Protein AF-0000000079279382 (afdb_homodimer)

Foldseek 3Di:
DAPFVLPPPPPDDQPLPPDDDPDPPDPPPPDPPPPDFFDDCVVFQPPQVVCCQQQVARGSVLLVVLVPLLPPSLQVGQWPPRDDAPDHSSVLSSLQRSCQLVVDQLVVSCVRRVHDSVNSVRSNLRVLVSLLVSVVVPQLQDDLVVLQVLAAPLCCVLPVQERWEKDKDKFAAPQDPDVVQNVFQAAPVVRHGIWMKMWIAGNNQATRDIAFITHNVDFPQNRVLPRCVLVSDAAPHEYEYEPSHPHQVVNVVRNYYYHYQDDDDDPDDPPPVSVVSNVSSVVSCVSVVLLVVSLVSRVCRHDHDYPSVSSSVRSSSVSSSNSVNSHPRSDDSND/DPPFVLPPPPPDDQPLPPPDDPDPPDPPPPPPPPPDFFDDCVVFQPPQVVCCQQQVARGSVLLVVLVPLLPPSLQVGQWPPRDDAPDHSSVLSSLQRSCQLVVDQLVVSCVRRVHDSVNSVRSNVRVLVSLLVSVVVPQLQDDLVVLQVLAAPLCCVLPVQERWEKDKDKFAAPQDPDVVQNVFQAAPVVRHGIWMKMWIAGNNQATRDIAFITHNVDFPQNRVLPRCVLVSDAAPHEYEYEPSHPHQVVNVVRNYHYQYQDDDDPPDDPPPVSVVSNVVSVVSCVSVVLLVVSLVSRVCRHDHDYPSVSSSVRSSSVSSSNSVNSHPRSDDSND

pLDDT: mean 83.13, std 20.57, range [19.94, 98.62]

Structure (mmCIF, N/CA/C/O backbone):
data_AF-0000000079279382-model_v1
#
loop_
_entity.id
_entity.type
_entity.pdbx_description
1 polymer 'DDE Tnp4 domain-containing protein'
#
loop_
_atom_site.group_PDB
_atom_site.id
_atom_site.type_symbol
_atom_site.label_atom_id
_atom_site.label_alt_id
_atom_site.label_comp_id
_atom_site.label_asym_id
_atom_site.label_entity_id
_atom_site.label_seq_id
_atom_site.pdbx_PDB_ins_code
_atom_site.Cartn_x
_atom_site.Cartn_y
_atom_site.Cartn_z
_atom_site.occupancy
_atom_site.B_iso_or_equiv
_atom_site.auth_seq_id
_atom_site.auth_comp_id
_atom_site.auth_asym_id
_atom_site.auth_atom_id
_atom_site.pdbx_PDB_model_num
ATOM 1 N N . MET A 1 1 ? -17.062 -13.891 -32.156 1 19.94 1 MET A N 1
ATOM 2 C CA . MET A 1 1 ? -15.688 -13.438 -32.312 1 19.94 1 MET A CA 1
ATOM 3 C C . MET A 1 1 ? -15.039 -13.164 -30.969 1 19.94 1 MET A C 1
ATOM 5 O O . MET A 1 1 ? -15.43 -12.227 -30.266 1 19.94 1 MET A O 1
ATOM 9 N N . GLN A 1 2 ? -14.742 -14.195 -30.156 1 22.55 2 GLN A N 1
ATOM 10 C CA . GLN A 1 2 ? -14.398 -14.383 -28.75 1 22.55 2 GLN A CA 1
ATOM 11 C C . GLN A 1 2 ? -13.055 -13.742 -28.438 1 22.55 2 GLN A C 1
ATOM 13 O O . GLN A 1 2 ? -12.031 -14.094 -29.016 1 22.55 2 GLN A O 1
ATOM 18 N N . VAL A 1 3 ? -13.117 -12.422 -27.984 1 27.31 3 VAL A N 1
ATOM 19 C CA . VAL A 1 3 ? -11.969 -11.539 -27.812 1 27.31 3 VAL A CA 1
ATOM 20 C C . VAL A 1 3 ? -11.055 -12.078 -26.703 1 27.31 3 VAL A C 1
ATOM 22 O O . VAL A 1 3 ? -11.484 -12.242 -25.562 1 27.31 3 VAL A O 1
ATOM 25 N N . ASP A 1 4 ? -10.172 -13.047 -27.016 1 29.09 4 ASP A N 1
ATOM 26 C CA . ASP A 1 4 ? -9.023 -13.367 -26.188 1 29.09 4 ASP A CA 1
ATOM 27 C C . ASP A 1 4 ? -8.359 -12.102 -25.641 1 29.09 4 ASP A C 1
ATOM 29 O O . ASP A 1 4 ? -8.148 -11.141 -26.391 1 29.09 4 ASP A O 1
ATOM 33 N N . ILE A 1 5 ? -8.539 -11.844 -24.422 1 37.03 5 ILE A N 1
ATOM 34 C CA . ILE A 1 5 ? -8.016 -10.617 -23.844 1 37.03 5 ILE A CA 1
ATOM 35 C C . ILE A 1 5 ? -6.582 -10.391 -24.328 1 37.03 5 ILE A C 1
ATOM 37 O O . ILE A 1 5 ? -6.078 -9.266 -24.281 1 37.03 5 ILE A O 1
ATOM 41 N N . GLU A 1 6 ? -5.859 -11.516 -24.547 1 37.12 6 GLU A N 1
ATOM 42 C CA . GLU A 1 6 ? -4.449 -11.391 -24.906 1 37.12 6 GLU A CA 1
ATOM 43 C C . GLU A 1 6 ? -4.293 -10.922 -26.359 1 37.12 6 GLU A C 1
ATOM 45 O O . GLU A 1 6 ? -3.189 -10.945 -26.906 1 37.12 6 GLU A O 1
ATOM 50 N N . SER A 1 7 ? -5.305 -10.688 -27.109 1 31.72 7 SER A N 1
ATOM 51 C CA . SER A 1 7 ? -5.023 -10.43 -28.516 1 31.72 7 SER A CA 1
ATOM 52 C C . SER A 1 7 ? -4.215 -9.148 -28.688 1 31.72 7 SER A C 1
ATOM 54 O O . SER A 1 7 ? -4.477 -8.359 -29.609 1 31.72 7 SER A O 1
ATOM 56 N N . VAL A 1 8 ? -3.771 -8.594 -27.672 1 29.98 8 VAL A N 1
ATOM 57 C CA . VAL A 1 8 ? -2.863 -7.5 -28 1 29.98 8 VAL A CA 1
ATOM 58 C C . VAL A 1 8 ? -1.675 -8.039 -28.797 1 29.98 8 VAL A C 1
ATOM 60 O O . VAL A 1 8 ? -1.249 -9.18 -28.594 1 29.98 8 VAL A O 1
ATOM 63 N N . PRO A 1 9 ? -1.254 -7.422 -29.906 1 27.44 9 PRO A N 1
ATOM 64 C CA . PRO A 1 9 ? -0.151 -7.918 -30.734 1 27.44 9 PRO A CA 1
ATOM 65 C C . PRO A 1 9 ? 1.032 -8.414 -29.906 1 27.44 9 PRO A C 1
ATOM 67 O O . PRO A 1 9 ? 1.456 -7.734 -28.969 1 27.44 9 PRO A O 1
ATOM 70 N N . VAL A 1 10 ? 1.211 -9.75 -29.719 1 29.33 10 VAL A N 1
ATOM 71 C CA . VAL A 1 10 ? 2.32 -10.492 -29.125 1 29.33 10 VAL A CA 1
ATOM 72 C C . VAL A 1 10 ? 3.646 -9.898 -29.594 1 29.33 10 VAL A C 1
ATOM 74 O O . VAL A 1 10 ? 3.93 -9.867 -30.797 1 29.33 10 VAL A O 1
ATOM 77 N N . ILE A 1 11 ? 4.223 -8.93 -28.984 1 29 11 ILE A N 1
ATOM 78 C CA . ILE A 1 11 ? 5.602 -8.586 -29.328 1 29 11 ILE A CA 1
ATOM 79 C C . ILE A 1 11 ? 6.41 -9.867 -29.516 1 29 11 ILE A C 1
ATOM 81 O O . ILE A 1 11 ? 6.184 -10.867 -28.828 1 29 11 ILE A O 1
ATOM 85 N N . GLN A 1 12 ? 7.418 -9.906 -30.484 1 29.44 12 GLN A N 1
ATOM 86 C CA . GLN A 1 12 ? 8.312 -10.898 -31.062 1 29.44 12 GLN A CA 1
ATOM 87 C C . GLN A 1 12 ? 8.961 -11.758 -29.984 1 29.44 12 GLN A C 1
ATOM 89 O O . GLN A 1 12 ? 9.109 -11.312 -28.844 1 29.44 12 GLN A O 1
ATOM 94 N N . GLU A 1 13 ? 9.242 -13.023 -30.281 1 29 13 GLU A N 1
ATOM 95 C CA . GLU A 1 13 ? 9.898 -14.188 -29.719 1 29 13 GLU A CA 1
ATOM 96 C C . GLU A 1 13 ? 11.25 -13.82 -29.109 1 29 13 GLU A C 1
ATOM 98 O O . GLU A 1 13 ? 12.055 -13.133 -29.734 1 29 13 GLU A O 1
ATOM 103 N N . VAL A 1 14 ? 11.297 -13.695 -27.844 1 33.75 14 VAL A N 1
ATOM 104 C CA . VAL A 1 14 ? 12.617 -13.641 -27.219 1 33.75 14 VAL A CA 1
ATOM 105 C C . VAL A 1 14 ? 13.445 -14.836 -27.672 1 33.75 14 VAL A C 1
ATOM 107 O O . VAL A 1 14 ? 13.086 -15.992 -27.422 1 33.75 14 VAL A O 1
ATOM 110 N N . HIS A 1 15 ? 14.203 -14.805 -28.859 1 29.28 15 HIS A N 1
ATOM 111 C CA . HIS A 1 15 ? 15.141 -15.844 -29.281 1 29.28 15 HIS A CA 1
ATOM 112 C C . HIS A 1 15 ? 16.234 -16.047 -28.25 1 29.28 15 HIS A C 1
ATOM 114 O O . HIS A 1 15 ? 16.969 -15.117 -27.906 1 29.28 15 HIS A O 1
ATOM 120 N N . ILE A 1 16 ? 16.062 -17.062 -27.453 1 32.44 16 ILE A N 1
ATOM 121 C CA . ILE A 1 16 ? 17.109 -17.484 -26.516 1 32.44 16 ILE A CA 1
ATOM 122 C C . ILE A 1 16 ? 18.25 -18.156 -27.281 1 32.44 16 ILE A C 1
ATOM 124 O O . ILE A 1 16 ? 18.047 -19.188 -27.906 1 32.44 16 ILE A O 1
ATOM 128 N N . GLN A 1 17 ? 19.25 -17.516 -27.938 1 27.45 17 GLN A N 1
ATOM 129 C CA . GLN A 1 17 ? 20.422 -18.156 -28.547 1 27.45 17 GLN A CA 1
ATOM 130 C C . GLN A 1 17 ? 21.234 -18.906 -27.484 1 27.45 17 GLN A C 1
ATOM 132 O O . GLN A 1 17 ? 21.562 -18.359 -26.438 1 27.45 17 GLN A O 1
ATOM 137 N N . THR A 1 18 ? 21.234 -20.219 -27.484 1 27.61 18 THR A N 1
ATOM 138 C CA . THR A 1 18 ? 21.953 -21.172 -26.656 1 27.61 18 THR A CA 1
ATOM 139 C C . THR A 1 18 ? 23.438 -21.156 -26.953 1 27.61 18 THR A C 1
ATOM 141 O O . THR A 1 18 ? 23.922 -21.844 -27.844 1 27.61 18 THR A O 1
ATOM 144 N N . ASP A 1 19 ? 24.219 -20.047 -27.172 1 29.44 19 ASP A N 1
ATOM 145 C CA . ASP A 1 19 ? 25.641 -20.281 -27.406 1 29.44 19 ASP A CA 1
ATOM 146 C C . ASP A 1 19 ? 26.297 -20.906 -26.172 1 29.44 19 ASP A C 1
ATOM 148 O O . ASP A 1 19 ? 25.812 -20.734 -25.047 1 29.44 19 ASP A O 1
ATOM 152 N N . PRO A 1 20 ? 27.297 -21.766 -26.391 1 31.31 20 PRO A N 1
ATOM 153 C CA . PRO A 1 20 ? 28.031 -22.531 -25.375 1 31.31 20 PRO A CA 1
ATOM 154 C C . PRO A 1 20 ? 28.5 -21.688 -24.203 1 31.31 20 PRO A C 1
ATOM 156 O O . PRO A 1 20 ? 28.688 -20.469 -24.359 1 31.31 20 PRO A O 1
ATOM 159 N N . LEU A 1 21 ? 28.641 -22.312 -23.047 1 30.72 21 LEU A N 1
ATOM 160 C CA . LEU A 1 21 ? 28.891 -21.75 -21.719 1 30.72 21 LEU A CA 1
ATOM 161 C C . LEU A 1 21 ? 30.203 -20.984 -21.688 1 30.72 21 LEU A C 1
ATOM 163 O O . LEU A 1 21 ? 31.281 -21.578 -21.844 1 30.72 21 LEU A O 1
ATOM 167 N N . PRO A 1 22 ? 30.422 -19.797 -22.344 1 29.03 22 PRO A N 1
ATOM 168 C CA . PRO A 1 22 ? 31.766 -19.297 -22.047 1 29.03 22 PRO A CA 1
ATOM 169 C C . PRO A 1 22 ? 32.062 -19.266 -20.547 1 29.03 22 PRO A C 1
ATOM 171 O O . PRO A 1 22 ? 31.141 -19.234 -19.719 1 29.03 22 PRO A O 1
ATOM 174 N N . ASN A 1 23 ? 33.312 -19.562 -20.078 1 27.92 23 ASN A N 1
ATOM 175 C CA . ASN A 1 23 ? 33.844 -19.484 -18.734 1 27.92 23 ASN A CA 1
ATOM 176 C C . ASN A 1 23 ? 33.375 -18.25 -18 1 27.92 23 ASN A C 1
ATOM 178 O O . ASN A 1 23 ? 33.469 -17.125 -18.516 1 27.92 23 ASN A O 1
ATOM 182 N N . TYR A 1 24 ? 32.406 -18.438 -17.203 1 29.56 24 TYR A N 1
ATOM 183 C CA . TYR A 1 24 ? 31.75 -17.375 -16.438 1 29.56 24 TYR A CA 1
ATOM 184 C C . TYR A 1 24 ? 32.781 -16.484 -15.758 1 29.56 24 TYR A C 1
ATOM 186 O O . TYR A 1 24 ? 33.531 -16.938 -14.867 1 29.56 24 TYR A O 1
ATOM 194 N N . SER A 1 25 ? 33.562 -15.648 -16.5 1 26.7 25 SER A N 1
ATOM 195 C CA . SER A 1 25 ? 34.344 -14.625 -15.797 1 26.7 25 SER A CA 1
ATOM 196 C C . SER A 1 25 ? 33.531 -14.039 -14.633 1 26.7 25 SER A C 1
ATOM 198 O O . SER A 1 25 ? 32.375 -13.719 -14.773 1 26.7 25 SER A O 1
ATOM 200 N N . THR A 1 26 ? 33.844 -14.398 -13.438 1 28.27 26 THR A N 1
ATOM 201 C CA . THR A 1 26 ? 33.5 -13.711 -12.203 1 28.27 26 THR A CA 1
ATOM 202 C C . THR A 1 26 ? 33.344 -12.211 -12.445 1 28.27 26 THR A C 1
ATOM 204 O O . THR A 1 26 ? 34.219 -11.578 -13.031 1 28.27 26 THR A O 1
ATOM 207 N N . CYS A 1 27 ? 32.188 -11.773 -12.695 1 31.03 27 CYS A N 1
ATOM 208 C CA . CYS A 1 27 ? 32 -10.32 -12.609 1 31.03 27 CYS A CA 1
ATOM 209 C C . CYS A 1 27 ? 33 -9.719 -11.641 1 31.03 27 CYS A C 1
ATOM 211 O O . CYS A 1 27 ? 32.938 -9.961 -10.43 1 31.03 27 CYS A O 1
ATOM 213 N N . THR A 1 28 ? 34.312 -9.688 -11.977 1 30.84 28 THR A N 1
ATOM 214 C CA . THR A 1 28 ? 35.25 -8.836 -11.25 1 30.84 28 THR A CA 1
ATOM 215 C C . THR A 1 28 ? 34.562 -7.562 -10.773 1 30.84 28 THR A C 1
ATOM 217 O O . THR A 1 28 ? 34.062 -6.777 -11.578 1 30.84 28 THR A O 1
ATOM 220 N N . SER A 1 29 ? 33.938 -7.594 -9.617 1 33.69 29 SER A N 1
ATOM 221 C CA . SER A 1 29 ? 33.562 -6.484 -8.742 1 33.69 29 SER A CA 1
ATOM 222 C C . SER A 1 29 ? 34.594 -5.352 -8.812 1 33.69 29 SER A C 1
ATOM 224 O O . SER A 1 29 ? 35.219 -5.035 -7.812 1 33.69 29 SER A O 1
ATOM 226 N N . GLU A 1 30 ? 35.469 -5.301 -9.797 1 33.03 30 GLU A N 1
ATOM 227 C CA . GLU A 1 30 ? 36.438 -4.238 -9.609 1 33.03 30 GLU A CA 1
ATOM 228 C C . GLU A 1 30 ? 35.781 -2.939 -9.172 1 33.03 30 GLU A C 1
ATOM 230 O O . GLU A 1 30 ? 36.125 -2.365 -8.141 1 33.03 30 GLU A O 1
ATOM 235 N N . THR A 1 31 ? 35.844 -1.864 -10.266 1 31.91 31 THR A N 1
ATOM 236 C CA . THR A 1 31 ? 35.938 -0.422 -10.078 1 31.91 31 THR A CA 1
ATOM 237 C C . THR A 1 31 ? 34.594 0.166 -9.648 1 31.91 31 THR A C 1
ATOM 239 O O . THR A 1 31 ? 34.344 1.358 -9.836 1 31.91 31 THR A O 1
ATOM 242 N N . GLN A 1 32 ? 33.469 -0.605 -9.711 1 34.38 32 GLN A N 1
ATOM 243 C CA . GLN A 1 32 ? 32.375 0.243 -9.289 1 34.38 32 GLN A CA 1
ATOM 244 C C . GLN A 1 32 ? 32.625 0.848 -7.914 1 34.38 32 GLN A C 1
ATOM 246 O O . GLN A 1 32 ? 33 0.135 -6.977 1 34.38 32 GLN A O 1
ATOM 251 N N . THR A 1 33 ? 33.094 2.014 -7.781 1 35.56 33 THR A N 1
ATOM 252 C CA . THR A 1 33 ? 33.219 2.801 -6.559 1 35.56 33 THR A CA 1
ATOM 253 C C . THR A 1 33 ? 32.156 2.428 -5.551 1 35.56 33 THR A C 1
ATOM 255 O O . THR A 1 33 ? 30.953 2.432 -5.883 1 35.56 33 THR A O 1
ATOM 258 N N . GLU A 1 34 ? 32.312 1.58 -4.508 1 40.91 34 GLU A N 1
ATOM 259 C CA . GLU A 1 34 ? 31.641 1.064 -3.316 1 40.91 34 GLU A CA 1
ATOM 260 C C . GLU A 1 34 ? 30.562 2.029 -2.824 1 40.91 34 GLU A C 1
ATOM 262 O O . GLU A 1 34 ? 29.625 1.625 -2.127 1 40.91 34 GLU A O 1
ATOM 267 N N . SER A 1 35 ? 30.719 3.346 -2.951 1 44.62 35 SER A N 1
ATOM 268 C CA . SER A 1 35 ? 30.094 4.352 -2.104 1 44.62 35 SER A CA 1
ATOM 269 C C . SER A 1 35 ? 28.578 4.348 -2.266 1 44.62 35 SER A C 1
ATOM 271 O O . SER A 1 35 ? 27.844 4.578 -1.303 1 44.62 35 SER A O 1
ATOM 273 N N . ASN A 1 36 ? 27.875 4.434 -3.586 1 55.81 36 ASN A N 1
ATOM 274 C CA . ASN A 1 36 ? 26.484 4.809 -3.777 1 55.81 36 ASN A CA 1
ATOM 275 C C . ASN A 1 36 ? 25.641 3.619 -4.219 1 55.81 36 ASN A C 1
ATOM 277 O O . ASN A 1 36 ? 25.031 3.65 -5.289 1 55.81 36 ASN A O 1
ATOM 281 N N . ARG A 1 37 ? 25.75 2.34 -3.514 1 71.31 37 ARG A N 1
ATOM 282 C CA . ARG A 1 37 ? 25.047 1.202 -4.109 1 71.31 37 ARG A CA 1
ATOM 283 C C . ARG A 1 37 ? 23.594 1.165 -3.678 1 71.31 37 ARG A C 1
ATOM 285 O O . ARG A 1 37 ? 23.25 1.618 -2.584 1 71.31 37 ARG A O 1
ATOM 292 N N . GLY A 1 38 ? 22.578 0.859 -4.543 1 83.44 38 GLY A N 1
ATOM 293 C CA . GLY A 1 38 ? 21.156 0.655 -4.328 1 83.44 38 GLY A CA 1
ATOM 294 C C . GLY A 1 38 ? 20.828 -0.658 -3.639 1 83.44 38 GLY A C 1
ATOM 295 O O . GLY A 1 38 ? 21.703 -1.263 -3.014 1 83.44 38 GLY A O 1
ATOM 296 N N . PHE A 1 39 ? 19.625 -1.048 -3.561 1 90.38 39 PHE A N 1
ATOM 297 C CA . PHE A 1 39 ? 19.141 -2.295 -2.984 1 90.38 39 PHE A CA 1
ATOM 298 C C . PHE A 1 39 ? 19.812 -3.494 -3.637 1 90.38 39 PHE A C 1
ATOM 300 O O . PHE A 1 39 ? 20.016 -3.516 -4.855 1 90.38 39 PHE A O 1
ATOM 307 N N . THR A 1 40 ? 20.266 -4.418 -2.893 1 93.94 40 THR A N 1
ATOM 308 C CA . THR A 1 40 ? 20.891 -5.645 -3.369 1 93.94 40 THR A CA 1
ATOM 309 C C . THR A 1 40 ? 20.516 -6.824 -2.479 1 93.94 40 THR A C 1
ATOM 311 O O . THR A 1 40 ? 20.422 -6.68 -1.258 1 93.94 40 THR A O 1
ATOM 314 N N . ILE A 1 41 ? 20.375 -7.973 -3.092 1 96.12 41 ILE A N 1
ATOM 315 C CA . ILE A 1 41 ? 19.984 -9.172 -2.357 1 96.12 41 ILE A CA 1
ATOM 316 C C . ILE A 1 41 ? 21.109 -9.586 -1.418 1 96.12 41 ILE A C 1
ATOM 318 O O . ILE A 1 41 ? 20.875 -10.234 -0.397 1 96.12 41 ILE A O 1
ATOM 322 N N . GLU A 1 42 ? 22.281 -9.156 -1.677 1 94 42 GLU A N 1
ATOM 323 C CA . GLU A 1 42 ? 23.438 -9.516 -0.866 1 94 42 GLU A CA 1
ATOM 324 C C . GLU A 1 42 ? 23.312 -8.953 0.55 1 94 42 GLU A C 1
ATOM 326 O O . GLU A 1 42 ? 23.828 -9.539 1.5 1 94 42 GLU A O 1
ATOM 331 N N . ASP A 1 43 ? 22.562 -7.871 0.653 1 92.25 43 ASP A N 1
ATOM 332 C CA . ASP A 1 43 ? 22.375 -7.25 1.96 1 92.25 43 ASP A CA 1
ATOM 333 C C . ASP A 1 43 ? 21.438 -8.086 2.834 1 92.25 43 ASP A C 1
ATOM 335 O O . ASP A 1 43 ? 21.344 -7.859 4.043 1 92.25 43 ASP A O 1
ATOM 339 N N . PHE A 1 44 ? 20.812 -9.109 2.246 1 95.75 44 PHE A N 1
ATOM 340 C CA . PHE A 1 44 ? 19.797 -9.867 2.967 1 95.75 44 PHE A CA 1
ATOM 341 C C . PHE A 1 44 ? 20.25 -11.305 3.191 1 95.75 44 PHE A C 1
ATOM 343 O O . PHE A 1 44 ? 19.453 -12.164 3.553 1 95.75 44 PHE A O 1
ATOM 350 N N . LYS A 1 45 ? 21.422 -11.617 3.043 1 95.62 45 LYS A N 1
ATOM 351 C CA . LYS A 1 45 ? 21.953 -12.969 3.16 1 95.62 45 LYS A CA 1
ATOM 352 C C . LYS A 1 45 ? 21.625 -13.57 4.527 1 95.62 45 LYS A C 1
ATOM 354 O O . LYS A 1 45 ? 21.344 -14.766 4.637 1 95.62 45 LYS A O 1
ATOM 359 N N . THR A 1 46 ? 21.703 -12.672 5.535 1 95.12 46 THR A N 1
ATOM 360 C CA . THR A 1 46 ? 21.453 -13.164 6.883 1 95.12 46 THR A CA 1
ATOM 361 C C . THR A 1 46 ? 20.125 -12.625 7.426 1 95.12 46 THR A C 1
ATOM 363 O O . THR A 1 46 ? 19.891 -12.664 8.633 1 95.12 46 THR A O 1
ATOM 366 N N . ASP A 1 47 ? 19.375 -12.07 6.594 1 96.19 47 ASP A N 1
ATOM 367 C CA . ASP A 1 47 ? 18.094 -11.469 6.996 1 96.19 47 ASP A CA 1
ATOM 368 C C . ASP A 1 47 ? 16.922 -12.234 6.406 1 96.19 47 ASP A C 1
ATOM 370 O O . ASP A 1 47 ? 16.25 -11.742 5.504 1 96.19 47 ASP A O 1
ATOM 374 N N . SER A 1 48 ? 16.578 -13.367 7.012 1 96.31 48 SER A N 1
ATOM 375 C CA . SER A 1 48 ? 15.5 -14.211 6.516 1 96.31 48 SER A CA 1
ATOM 376 C C . SER A 1 48 ? 14.164 -13.469 6.547 1 96.31 48 SER A C 1
ATOM 378 O O . SER A 1 48 ? 13.344 -13.617 5.641 1 96.31 48 SER A O 1
ATOM 380 N N . ALA A 1 49 ? 14.023 -12.664 7.566 1 96.56 49 ALA A N 1
ATOM 381 C CA . ALA A 1 49 ? 12.781 -11.898 7.672 1 96.56 49 ALA A CA 1
ATOM 382 C C . ALA A 1 49 ? 12.656 -10.898 6.523 1 96.56 49 ALA A C 1
ATOM 384 O O . ALA A 1 49 ? 11.562 -10.703 5.984 1 96.56 49 ALA A O 1
ATOM 385 N N . GLY A 1 50 ? 13.766 -10.273 6.227 1 96.88 50 GLY A N 1
ATOM 386 C CA . GLY A 1 50 ? 13.758 -9.352 5.105 1 96.88 50 GLY A CA 1
ATOM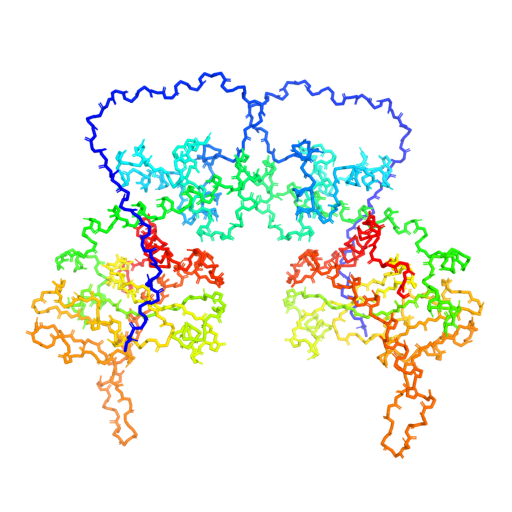 387 C C . GLY A 1 50 ? 13.461 -10.023 3.779 1 96.88 50 GLY A C 1
ATOM 388 O O . GLY A 1 50 ? 12.68 -9.516 2.979 1 96.88 50 GLY A O 1
ATOM 389 N N 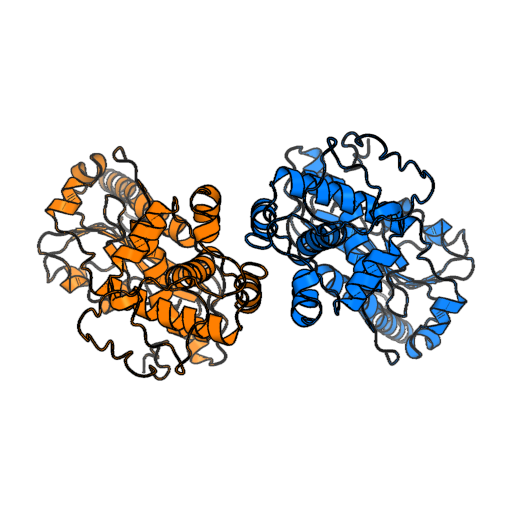. VAL A 1 51 ? 14.094 -11.188 3.551 1 97.25 51 VAL A N 1
ATOM 390 C CA . VAL A 1 51 ? 13.852 -11.938 2.326 1 97.25 51 VAL A CA 1
ATOM 391 C C . VAL A 1 51 ? 12.375 -12.32 2.236 1 97.25 51 VAL A C 1
ATOM 393 O O . VAL A 1 51 ? 11.742 -12.148 1.191 1 97.25 51 VAL A O 1
ATOM 396 N N . HIS A 1 52 ? 11.859 -12.766 3.326 1 97.12 52 HIS A N 1
ATOM 397 C CA . HIS A 1 52 ? 10.461 -13.172 3.361 1 97.12 52 HIS A CA 1
ATOM 398 C C . HIS A 1 52 ? 9.539 -11.992 3.105 1 97.12 52 HIS A C 1
ATOM 400 O O . HIS A 1 52 ? 8.57 -12.109 2.352 1 97.12 52 HIS A O 1
ATOM 406 N N . TYR A 1 53 ? 9.844 -10.906 3.66 1 97.25 53 TYR A N 1
ATOM 407 C CA . TYR A 1 53 ? 9.016 -9.719 3.506 1 97.25 53 TYR A CA 1
ATOM 408 C C . TYR A 1 53 ? 8.977 -9.258 2.053 1 97.25 53 TYR A C 1
ATOM 410 O O . TYR A 1 53 ? 7.91 -8.977 1.513 1 97.25 53 TYR A O 1
ATOM 418 N N . TYR A 1 54 ? 10.133 -9.203 1.421 1 97.44 54 TYR A N 1
ATOM 419 C CA . TYR A 1 54 ? 10.242 -8.586 0.101 1 97.44 54 TYR A CA 1
ATOM 420 C C . TYR A 1 54 ? 9.898 -9.586 -0.995 1 97.44 54 TYR A C 1
ATOM 422 O O . TYR A 1 54 ? 9.5 -9.203 -2.096 1 97.44 54 TYR A O 1
ATOM 430 N N . THR A 1 55 ? 10.016 -10.922 -0.701 1 97.56 55 THR A N 1
ATOM 431 C CA . THR A 1 55 ? 9.898 -11.867 -1.804 1 97.56 55 THR A CA 1
ATOM 432 C C . THR A 1 55 ? 8.852 -12.93 -1.495 1 97.56 55 THR A C 1
ATOM 434 O O . THR A 1 55 ? 8.383 -13.625 -2.398 1 97.56 55 THR A O 1
ATOM 437 N N . GLY A 1 56 ? 8.547 -13.172 -0.256 1 96.31 56 GLY A N 1
ATOM 438 C CA . GLY A 1 56 ? 7.672 -14.266 0.141 1 96.31 56 GLY A CA 1
ATOM 439 C C . GLY A 1 56 ? 8.414 -15.57 0.363 1 96.31 56 GLY A C 1
ATOM 440 O O . GLY A 1 56 ? 7.844 -16.531 0.873 1 96.31 56 GLY A O 1
ATOM 441 N N . LEU A 1 57 ? 9.672 -15.602 0.011 1 96.88 57 LEU A N 1
ATOM 442 C CA . LEU A 1 57 ? 10.492 -16.797 0.204 1 96.88 57 LEU A CA 1
ATOM 443 C C . LEU A 1 57 ? 11.062 -16.828 1.617 1 96.88 57 LEU A C 1
ATOM 445 O O . LEU A 1 57 ? 11.195 -15.789 2.268 1 96.88 57 LEU A O 1
ATOM 449 N N . GLN A 1 58 ? 11.453 -17.938 2.008 1 95 58 GLN A N 1
ATOM 450 C CA . GLN A 1 58 ? 11.805 -18.172 3.404 1 95 58 GLN A CA 1
ATOM 451 C C . GLN A 1 58 ? 13.109 -17.469 3.768 1 95 58 GLN A C 1
ATOM 453 O O . GLN A 1 58 ? 13.234 -16.906 4.859 1 95 58 GLN A O 1
ATOM 458 N N . ASP A 1 59 ? 14.086 -17.641 2.922 1 96.44 59 ASP A N 1
ATOM 459 C CA . ASP A 1 59 ? 15.406 -17.094 3.227 1 96.44 59 ASP A CA 1
ATOM 460 C C . ASP A 1 59 ? 16.25 -16.938 1.961 1 96.44 59 ASP A C 1
ATOM 462 O O . ASP A 1 59 ? 15.758 -17.172 0.854 1 96.44 59 ASP A O 1
ATOM 466 N N . TYR A 1 60 ? 17.469 -16.5 2.166 1 97.12 60 TYR A N 1
ATOM 467 C CA . TYR A 1 60 ? 18.391 -16.234 1.056 1 97.12 60 TYR A CA 1
ATOM 468 C C . TYR A 1 60 ? 18.703 -17.516 0.305 1 97.12 60 TYR A C 1
ATOM 470 O O . TYR A 1 60 ? 18.828 -17.516 -0.922 1 97.12 60 TYR A O 1
ATOM 478 N N . LEU A 1 61 ? 18.828 -18.562 1.029 1 96.25 61 LEU A N 1
ATOM 479 C CA . LEU A 1 61 ? 19.125 -19.844 0.4 1 96.25 61 LEU A CA 1
ATOM 480 C C . LEU A 1 61 ? 18 -20.266 -0.538 1 96.25 61 LEU A C 1
ATOM 482 O O . LEU A 1 61 ? 18.266 -20.703 -1.661 1 96.25 61 LEU A O 1
ATOM 486 N N . THR A 1 62 ? 16.781 -20.188 -0.033 1 96.31 62 THR A N 1
ATOM 487 C CA . THR A 1 62 ? 15.641 -20.516 -0.88 1 96.31 62 THR A CA 1
ATOM 488 C C . THR A 1 62 ? 15.602 -19.609 -2.105 1 96.31 62 THR A C 1
ATOM 490 O O . THR A 1 62 ? 15.328 -20.062 -3.215 1 96.31 62 THR A O 1
ATOM 493 N N . PHE A 1 63 ? 15.875 -18.359 -1.889 1 97.69 63 PHE A N 1
ATOM 494 C CA . PHE A 1 63 ? 15.953 -17.391 -2.979 1 97.69 63 PHE A CA 1
ATOM 495 C C . PHE A 1 63 ? 16.969 -17.844 -4.027 1 97.69 63 PHE A C 1
ATOM 497 O O . PHE A 1 63 ? 16.672 -17.828 -5.227 1 97.69 63 PHE A O 1
ATOM 504 N N . SER A 1 64 ? 18.062 -18.203 -3.572 1 97.12 64 SER A N 1
ATOM 505 C CA . SER A 1 64 ? 19.141 -18.656 -4.453 1 97.12 64 SER A CA 1
ATOM 506 C C . SER A 1 64 ? 18.75 -19.938 -5.188 1 97.12 64 SER A C 1
ATOM 508 O O . SER A 1 64 ? 19.109 -20.109 -6.359 1 97.12 64 SER A O 1
ATOM 510 N N . ASP A 1 65 ? 18.047 -20.781 -4.496 1 96.12 65 ASP A N 1
ATOM 511 C CA . ASP A 1 65 ? 17.594 -22.031 -5.105 1 96.12 65 ASP A CA 1
ATOM 512 C C . ASP A 1 65 ? 16.594 -21.75 -6.23 1 96.12 65 ASP A C 1
ATOM 514 O O . ASP A 1 65 ? 16.609 -22.422 -7.262 1 96.12 65 ASP A O 1
ATOM 518 N N . VAL A 1 66 ? 15.734 -20.812 -5.988 1 96.94 66 VAL A N 1
ATOM 519 C CA . VAL A 1 66 ? 14.758 -20.453 -7.012 1 96.94 66 VAL A CA 1
ATOM 520 C C . VAL A 1 66 ? 15.469 -19.906 -8.242 1 96.94 66 VAL A C 1
ATOM 522 O O . VAL A 1 66 ? 15.172 -20.312 -9.367 1 96.94 66 VAL A O 1
ATOM 525 N N . LEU A 1 67 ? 16.391 -19.016 -8.016 1 97.44 67 LEU A N 1
ATOM 526 C CA . LEU A 1 67 ? 17.141 -18.469 -9.133 1 97.44 67 LEU A CA 1
ATOM 527 C C . LEU A 1 67 ? 17.891 -19.562 -9.883 1 97.44 67 LEU A C 1
ATOM 529 O O . LEU A 1 67 ? 17.922 -19.578 -11.117 1 97.44 67 LEU A O 1
ATOM 533 N N . ALA A 1 68 ? 18.406 -20.469 -9.156 1 96.06 68 ALA A N 1
ATOM 534 C CA . ALA A 1 68 ? 19.141 -21.562 -9.75 1 96.06 68 ALA A CA 1
ATOM 535 C C . ALA A 1 68 ? 18.219 -22.453 -10.594 1 96.06 68 ALA A C 1
ATOM 537 O O . ALA A 1 68 ? 18.641 -23 -11.617 1 96.06 68 ALA A O 1
ATOM 538 N N . SER A 1 69 ? 17.016 -22.609 -10.156 1 94.19 69 SER A N 1
ATOM 539 C CA . SER A 1 69 ? 16.078 -23.453 -10.859 1 94.19 69 SER A CA 1
ATOM 540 C C . SER A 1 69 ? 15.773 -22.906 -12.25 1 94.19 69 SER A C 1
ATOM 542 O O . SER A 1 69 ? 15.258 -23.641 -13.109 1 94.19 69 SER A O 1
ATOM 544 N N . LEU A 1 70 ? 16.062 -21.641 -12.492 1 95.69 70 LEU A N 1
ATOM 545 C CA . LEU A 1 70 ? 15.797 -21.016 -13.789 1 95.69 70 LEU A CA 1
ATOM 546 C C . LEU A 1 70 ? 16.922 -21.312 -14.773 1 95.69 70 LEU A C 1
ATOM 548 O O . LEU A 1 70 ? 16.781 -21.062 -15.977 1 95.69 70 LEU A O 1
ATOM 552 N N . GLY A 1 71 ? 18.016 -21.875 -14.273 1 92.62 71 GLY A N 1
ATOM 553 C CA . GLY A 1 71 ? 19.094 -22.344 -15.125 1 92.62 71 GLY A CA 1
ATOM 554 C C . GLY A 1 71 ? 20 -21.234 -15.609 1 92.62 71 GLY A C 1
ATOM 555 O O . GLY A 1 71 ? 19.797 -20.062 -15.273 1 92.62 71 GLY A O 1
ATOM 556 N N . PRO A 1 72 ? 20.922 -21.547 -16.391 1 93.19 72 PRO A N 1
ATOM 557 C CA . PRO A 1 72 ? 21.938 -20.594 -16.859 1 93.19 72 PRO A CA 1
ATOM 558 C C . PRO A 1 72 ? 21.359 -19.562 -17.828 1 93.19 72 PRO A C 1
ATOM 560 O O . PRO A 1 72 ? 21.969 -18.516 -18.047 1 93.19 72 PRO A O 1
ATOM 563 N N . SER A 1 73 ? 20.203 -19.891 -18.406 1 93.38 73 SER A N 1
ATOM 564 C CA . SER A 1 73 ? 19.562 -18.969 -19.344 1 93.38 73 SER A CA 1
ATOM 565 C C . SER A 1 73 ? 19.266 -17.625 -18.672 1 93.38 73 SER A C 1
ATOM 567 O O . SER A 1 73 ? 19.141 -16.609 -19.344 1 93.38 73 SER A O 1
ATOM 569 N N . ALA A 1 74 ? 19.156 -17.641 -17.359 1 94.69 74 ALA A N 1
ATOM 570 C CA . ALA A 1 74 ? 18.859 -16.422 -16.594 1 94.69 74 ALA A CA 1
ATOM 571 C C . ALA A 1 74 ? 19.969 -15.391 -16.797 1 94.69 74 ALA A C 1
ATOM 573 O O . ALA A 1 74 ? 19.734 -14.188 -16.656 1 94.69 74 ALA A O 1
ATOM 574 N N . PHE A 1 75 ? 21.141 -15.805 -17.219 1 93.31 75 PHE A N 1
ATOM 575 C CA . PHE A 1 75 ? 22.297 -14.93 -17.328 1 93.31 75 PHE A CA 1
ATOM 576 C C . PHE A 1 75 ? 22.547 -14.539 -18.781 1 93.31 75 PHE A C 1
ATOM 578 O O . PHE A 1 75 ? 23.5 -13.828 -19.094 1 93.31 75 PHE A O 1
ATOM 585 N N . LYS A 1 76 ? 21.641 -14.984 -19.656 1 91.94 76 LYS A N 1
ATOM 586 C CA . LYS A 1 76 ? 21.797 -14.711 -21.094 1 91.94 76 LYS A CA 1
ATOM 587 C C . LYS A 1 76 ? 20.5 -14.156 -21.672 1 91.94 76 LYS A C 1
ATOM 589 O O . LYS A 1 76 ? 20.094 -14.547 -22.766 1 91.94 76 LYS A O 1
ATOM 594 N N . LEU A 1 77 ? 19.906 -13.273 -20.953 1 92.62 77 LEU A N 1
ATOM 595 C CA . LEU A 1 77 ? 18.609 -12.75 -21.375 1 92.62 77 LEU A CA 1
ATOM 596 C C . LEU A 1 77 ? 18.797 -11.57 -22.328 1 92.62 77 LEU A C 1
ATOM 598 O O . LEU A 1 77 ? 19.75 -10.797 -22.188 1 92.62 77 LEU A O 1
ATOM 602 N N . THR A 1 78 ? 17.953 -11.562 -23.328 1 89.62 78 THR A N 1
ATOM 603 C CA . THR A 1 78 ? 17.797 -10.359 -24.141 1 89.62 78 THR A CA 1
ATOM 604 C C . THR A 1 78 ? 16.641 -9.508 -23.641 1 89.62 78 THR A C 1
ATOM 606 O O . THR A 1 78 ? 15.484 -9.945 -23.672 1 89.62 78 THR A O 1
ATOM 609 N N . TYR A 1 79 ? 16.953 -8.383 -23.312 1 90.69 79 TYR A N 1
ATOM 610 C CA . TYR A 1 79 ? 15.961 -7.562 -22.625 1 90.69 79 TYR A CA 1
ATOM 611 C C . TYR A 1 79 ? 15.141 -6.75 -23.625 1 90.69 79 TYR A C 1
ATOM 613 O O . TYR A 1 79 ? 15.609 -6.43 -24.719 1 90.69 79 TYR A O 1
ATOM 621 N N . LEU A 1 80 ? 13.984 -6.441 -23.203 1 87.19 80 LEU A N 1
ATOM 622 C CA . LEU A 1 80 ? 13.062 -5.625 -23.984 1 87.19 80 LEU A CA 1
ATOM 623 C C . LEU A 1 80 ? 13.727 -4.324 -24.422 1 87.19 80 LEU A C 1
ATOM 625 O O . LEU A 1 80 ? 14.422 -3.678 -23.641 1 87.19 80 LEU A O 1
ATOM 629 N N . HIS A 1 81 ? 13.539 -3.941 -25.688 1 85.75 81 HIS A N 1
ATOM 630 C CA . HIS A 1 81 ? 14.023 -2.701 -26.297 1 85.75 81 HIS A CA 1
ATOM 631 C C . HIS A 1 81 ? 15.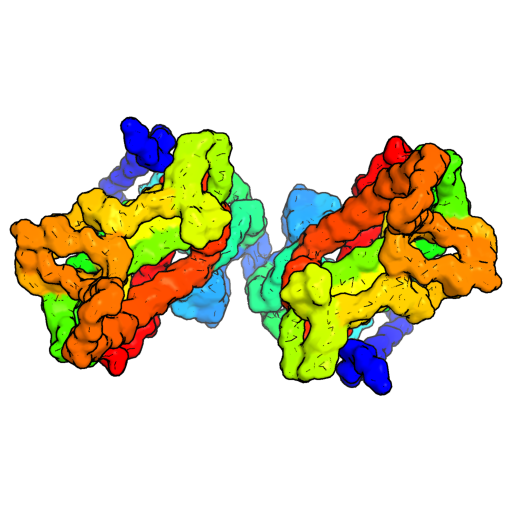547 -2.658 -26.328 1 85.75 81 HIS A C 1
ATOM 633 O O . HIS A 1 81 ? 16.141 -1.587 -26.469 1 85.75 81 HIS A O 1
ATOM 639 N N . GLY A 1 82 ? 16.141 -3.791 -25.984 1 83.75 82 GLY A N 1
ATOM 640 C CA . GLY A 1 82 ? 17.594 -3.879 -26.047 1 83.75 82 GLY A CA 1
ATOM 641 C C . GLY A 1 82 ? 18.281 -3.234 -24.859 1 83.75 82 GLY A C 1
ATOM 642 O O . GLY A 1 82 ? 19.453 -2.871 -24.938 1 83.75 82 GLY A O 1
ATOM 643 N N . VAL A 1 83 ? 17.547 -3.053 -23.828 1 86.56 83 VAL A N 1
ATOM 644 C CA . VAL A 1 83 ? 18.094 -2.42 -22.625 1 86.56 83 VAL A CA 1
ATOM 645 C C . VAL A 1 83 ? 19.141 -3.338 -22 1 86.56 83 VAL A C 1
ATOM 647 O O . VAL A 1 83 ? 18.984 -4.559 -21.984 1 86.56 83 VAL A O 1
ATOM 650 N N . ARG A 1 84 ? 20.219 -2.73 -21.562 1 87.69 84 ARG A N 1
ATOM 651 C CA . ARG A 1 84 ? 21.203 -3.449 -20.781 1 87.69 84 ARG A CA 1
ATOM 652 C C . ARG A 1 84 ? 21.094 -3.08 -19.297 1 87.69 84 ARG A C 1
ATOM 654 O O . ARG A 1 84 ? 21.438 -1.958 -18.906 1 87.69 84 ARG A O 1
ATOM 661 N N . PRO A 1 85 ? 20.656 -4.07 -18.516 1 91.06 85 PRO A N 1
ATOM 662 C CA . PRO A 1 85 ? 20.453 -3.746 -17.109 1 91.06 85 PRO A CA 1
ATOM 663 C C . PRO A 1 85 ? 21.75 -3.344 -16.406 1 91.06 85 PRO A C 1
ATOM 665 O O . PRO A 1 85 ? 22.812 -3.918 -16.672 1 91.06 85 PRO A O 1
ATOM 668 N N . SER A 1 86 ? 21.703 -2.381 -15.508 1 93.19 86 SER A N 1
ATOM 669 C CA . SER A 1 86 ? 22.844 -1.873 -14.766 1 93.19 86 SER A CA 1
ATOM 670 C C . SER A 1 86 ? 23.047 -2.643 -13.461 1 93.19 86 SER A C 1
ATOM 672 O O . SER A 1 86 ? 24.016 -2.406 -12.734 1 93.19 86 SER A O 1
ATOM 674 N N . ILE A 1 87 ? 22.156 -3.518 -13.164 1 94.81 87 ILE A N 1
ATOM 675 C CA . ILE A 1 87 ? 22.266 -4.305 -11.938 1 94.81 87 ILE A CA 1
ATOM 676 C C . ILE A 1 87 ? 22.469 -5.777 -12.297 1 94.81 87 ILE A C 1
ATOM 678 O O . ILE A 1 87 ? 22.141 -6.211 -13.398 1 94.81 87 ILE A O 1
ATOM 682 N N . CYS A 1 88 ? 23.016 -6.531 -11.359 1 95.62 88 CYS A N 1
ATOM 683 C CA . CYS A 1 88 ? 23.375 -7.922 -11.617 1 95.62 88 CYS A CA 1
ATOM 684 C C . CYS A 1 88 ? 22.125 -8.805 -11.641 1 95.62 88 CYS A C 1
ATOM 686 O O . CYS A 1 88 ? 21.047 -8.375 -11.234 1 95.62 88 CYS A O 1
ATOM 688 N N . VAL A 1 89 ? 22.234 -10.023 -12.102 1 97.06 89 VAL A N 1
ATOM 689 C CA . VAL A 1 89 ? 21.141 -10.953 -12.367 1 97.06 89 VAL A CA 1
ATOM 690 C C . VAL A 1 89 ? 20.391 -11.258 -11.062 1 97.06 89 VAL A C 1
ATOM 692 O O . VAL A 1 89 ? 19.156 -11.18 -11.016 1 97.06 89 VAL A O 1
ATOM 695 N N . PRO A 1 90 ? 21.109 -11.578 -9.969 1 97.75 90 PRO A N 1
ATOM 696 C CA . PRO A 1 90 ? 20.375 -11.836 -8.734 1 97.75 90 PRO A CA 1
ATOM 697 C C . PRO A 1 90 ? 19.531 -10.641 -8.297 1 97.75 90 PRO A C 1
ATOM 699 O O . PRO A 1 90 ? 18.406 -10.82 -7.797 1 97.75 90 PRO A O 1
ATOM 702 N N . ASP A 1 91 ? 20 -9.438 -8.531 1 97.62 91 ASP A N 1
ATOM 703 C CA . ASP A 1 91 ? 19.266 -8.25 -8.141 1 97.62 91 ASP A CA 1
ATOM 704 C C . ASP A 1 91 ? 18.094 -7.988 -9.086 1 97.62 91 ASP A C 1
ATOM 706 O O . ASP A 1 91 ? 17.062 -7.434 -8.68 1 97.62 91 ASP A O 1
ATOM 710 N N . GLN A 1 92 ? 18.25 -8.406 -10.336 1 98.12 92 GLN A N 1
ATOM 711 C CA . GLN A 1 92 ? 17.125 -8.336 -11.266 1 98.12 92 GLN A CA 1
ATOM 712 C C . GLN A 1 92 ? 16 -9.273 -10.82 1 98.12 92 GLN A C 1
ATOM 714 O O . GLN A 1 92 ? 14.828 -8.883 -10.828 1 98.12 92 GLN A O 1
ATOM 719 N N . PHE A 1 93 ? 16.438 -10.461 -10.484 1 98.56 93 PHE A N 1
ATOM 720 C CA . PHE A 1 93 ? 15.477 -11.422 -9.961 1 98.56 93 PHE A CA 1
ATOM 721 C C . PHE A 1 93 ? 14.82 -10.898 -8.695 1 98.56 93 PHE A C 1
ATOM 723 O O . PHE A 1 93 ? 13.602 -10.984 -8.539 1 98.56 93 PHE A O 1
ATOM 730 N N . PHE A 1 94 ? 15.602 -10.281 -7.848 1 98.56 94 PHE A N 1
ATOM 731 C CA . PHE A 1 94 ? 15.141 -9.703 -6.594 1 98.56 94 PHE A CA 1
ATOM 732 C C . PHE A 1 94 ? 14.117 -8.594 -6.855 1 98.56 94 PHE A C 1
ATOM 734 O O . PHE A 1 94 ? 13.023 -8.602 -6.289 1 98.56 94 PHE A O 1
ATOM 741 N N . LEU A 1 95 ? 14.414 -7.703 -7.727 1 98.38 95 LEU A N 1
ATOM 742 C CA . LEU A 1 95 ? 13.539 -6.609 -8.133 1 98.38 95 LEU A CA 1
ATOM 743 C C . LEU A 1 95 ? 12.211 -7.141 -8.648 1 98.38 95 LEU A C 1
ATOM 745 O O . LEU A 1 95 ? 11.148 -6.641 -8.273 1 98.38 95 LEU A O 1
ATOM 749 N N . THR A 1 96 ? 12.281 -8.141 -9.406 1 98.62 96 THR A N 1
ATOM 750 C CA . THR A 1 96 ? 11.094 -8.719 -10.039 1 98.62 96 THR A CA 1
ATOM 751 C C . THR A 1 96 ? 10.18 -9.344 -8.992 1 98.62 96 THR A C 1
ATOM 753 O O . THR A 1 96 ? 8.961 -9.141 -9.023 1 98.62 96 THR A O 1
ATOM 756 N N . VAL A 1 97 ? 10.781 -10.055 -8.109 1 98.56 97 VAL A N 1
ATOM 757 C CA . VAL A 1 97 ? 9.984 -10.734 -7.098 1 98.56 97 VAL A CA 1
ATOM 758 C C . VAL A 1 97 ? 9.414 -9.719 -6.113 1 98.56 97 VAL A C 1
ATOM 760 O O . VAL A 1 97 ? 8.297 -9.875 -5.617 1 98.56 97 VAL A O 1
ATOM 763 N N . ILE A 1 98 ? 10.164 -8.641 -5.824 1 98.44 98 ILE A N 1
ATOM 764 C CA . ILE A 1 98 ? 9.648 -7.574 -4.977 1 98.44 98 ILE A CA 1
ATOM 765 C C . ILE A 1 98 ? 8.406 -6.961 -5.621 1 98.44 98 ILE A C 1
ATOM 767 O O . ILE A 1 98 ? 7.406 -6.715 -4.941 1 98.44 98 ILE A O 1
ATOM 771 N N . LYS A 1 99 ? 8.492 -6.727 -6.895 1 98.31 99 LYS A N 1
ATOM 772 C CA . LYS A 1 99 ? 7.352 -6.172 -7.613 1 98.31 99 LYS A CA 1
ATOM 773 C C . LYS A 1 99 ? 6.125 -7.066 -7.477 1 98.31 99 LYS A C 1
ATOM 775 O O . LYS A 1 99 ? 5.012 -6.578 -7.285 1 98.31 99 LYS A O 1
ATOM 780 N N . CYS A 1 100 ? 6.336 -8.297 -7.508 1 98.38 100 CYS A N 1
ATOM 781 C CA . CYS A 1 100 ? 5.223 -9.227 -7.383 1 98.38 100 CYS A CA 1
ATOM 782 C C . CYS A 1 100 ? 4.691 -9.258 -5.953 1 98.38 100 CYS A C 1
ATOM 784 O O . CYS A 1 100 ? 3.48 -9.195 -5.734 1 98.38 100 CYS A O 1
ATOM 786 N N . ARG A 1 101 ? 5.598 -9.359 -5 1 98.31 101 ARG A N 1
ATOM 787 C CA . ARG A 1 101 ? 5.25 -9.578 -3.602 1 98.31 101 ARG A CA 1
ATOM 788 C C . ARG A 1 101 ? 4.652 -8.32 -2.982 1 98.31 101 ARG A C 1
ATOM 790 O O . ARG A 1 101 ? 3.676 -8.391 -2.234 1 98.31 101 ARG A O 1
ATOM 797 N N . ARG A 1 102 ? 5.246 -7.188 -3.342 1 97.19 102 ARG A N 1
ATOM 798 C CA . ARG A 1 102 ? 4.859 -5.945 -2.682 1 97.19 102 ARG A CA 1
ATOM 799 C C . ARG A 1 102 ? 4.109 -5.027 -3.639 1 97.19 102 ARG A C 1
ATOM 801 O O . ARG A 1 102 ? 3.533 -4.02 -3.219 1 97.19 102 ARG A O 1
ATOM 808 N N . TYR A 1 103 ? 4.113 -5.336 -4.867 1 97 103 TYR A N 1
ATOM 809 C CA . TYR A 1 103 ? 3.545 -4.523 -5.938 1 97 103 TYR A CA 1
ATOM 810 C C . TYR A 1 103 ? 4.055 -3.09 -5.867 1 97 103 TYR A C 1
ATOM 812 O O . TYR A 1 103 ? 3.283 -2.141 -6.008 1 97 103 TYR A O 1
ATOM 820 N N . THR A 1 104 ? 5.32 -3.002 -5.535 1 96.44 104 THR A N 1
ATOM 821 C CA . THR A 1 104 ? 5.996 -1.71 -5.477 1 96.44 104 THR A CA 1
ATOM 822 C C . THR A 1 104 ? 6.012 -1.047 -6.852 1 96.44 104 THR A C 1
ATOM 824 O O . THR A 1 104 ? 6.348 -1.686 -7.852 1 96.44 104 THR A O 1
ATOM 827 N N . PRO A 1 105 ? 5.668 0.234 -6.926 1 96.19 105 PRO A N 1
ATOM 828 C CA . PRO A 1 105 ? 5.672 0.93 -8.211 1 96.19 105 PRO A CA 1
ATOM 829 C C . PRO A 1 105 ? 7.059 0.987 -8.852 1 96.19 105 PRO A C 1
ATOM 831 O O . PRO A 1 105 ? 8.07 0.998 -8.141 1 96.19 105 PRO A O 1
ATOM 834 N N . ASN A 1 106 ? 7.016 1.089 -10.18 1 96.69 106 ASN A N 1
ATOM 835 C CA . ASN A 1 106 ? 8.273 1.177 -10.914 1 96.69 106 ASN A CA 1
ATOM 836 C C . ASN A 1 106 ? 9.109 2.367 -10.453 1 96.69 106 ASN A C 1
ATOM 838 O O . ASN A 1 106 ? 10.336 2.268 -10.344 1 96.69 106 ASN A O 1
ATOM 842 N N . PHE A 1 107 ? 8.445 3.439 -10.18 1 96.81 107 PHE A N 1
ATOM 843 C CA . PHE A 1 107 ? 9.133 4.645 -9.734 1 96.81 107 PHE A CA 1
ATOM 844 C C . PHE A 1 107 ? 9.914 4.379 -8.453 1 96.81 107 PHE A C 1
ATOM 846 O O . PHE A 1 107 ? 11.094 4.727 -8.352 1 96.81 107 PHE A O 1
ATOM 853 N N . GLU A 1 108 ? 9.266 3.758 -7.52 1 96.38 108 GLU A N 1
ATOM 854 C CA . GLU A 1 108 ? 9.898 3.467 -6.238 1 96.38 108 GLU A CA 1
ATOM 855 C C . GLU A 1 108 ? 11.031 2.453 -6.402 1 96.38 108 GLU A C 1
ATOM 857 O O . GLU A 1 108 ? 12.102 2.613 -5.82 1 96.38 108 GLU A O 1
ATOM 862 N N . LEU A 1 109 ? 10.789 1.444 -7.18 1 97.44 109 LEU A N 1
ATOM 863 C CA . LEU A 1 109 ? 11.82 0.438 -7.426 1 97.44 109 LEU A CA 1
ATOM 864 C C . LEU A 1 109 ? 13.047 1.063 -8.078 1 97.44 109 LEU A C 1
ATOM 866 O O . LEU A 1 109 ? 14.18 0.674 -7.785 1 97.44 109 LEU A O 1
ATOM 870 N N . SER A 1 110 ? 12.828 2.004 -8.984 1 97.12 110 SER A N 1
ATOM 871 C CA . SER A 1 110 ? 13.938 2.662 -9.664 1 97.12 110 SER A CA 1
ATOM 872 C C . SER A 1 110 ? 14.836 3.395 -8.672 1 97.12 110 SER A C 1
ATOM 874 O O . SER A 1 110 ? 16.062 3.377 -8.812 1 97.12 110 SER A O 1
ATOM 876 N N . ARG A 1 111 ? 14.227 3.988 -7.652 1 94.06 111 ARG A N 1
ATOM 877 C CA . ARG A 1 111 ? 15.016 4.711 -6.66 1 94.06 111 ARG A CA 1
ATOM 878 C C . ARG A 1 111 ? 15.656 3.75 -5.664 1 94.06 111 ARG A C 1
ATOM 880 O O . ARG A 1 111 ? 16.766 3.988 -5.191 1 94.06 111 ARG A O 1
ATOM 887 N N . MET A 1 112 ? 14.977 2.688 -5.375 1 93.94 112 MET A N 1
ATOM 888 C CA . MET A 1 112 ? 15.516 1.687 -4.461 1 93.94 112 MET A CA 1
ATOM 889 C C . MET A 1 112 ? 16.766 1.036 -5.047 1 93.94 112 MET A C 1
ATOM 891 O O . MET A 1 112 ? 17.781 0.882 -4.352 1 93.94 112 MET A O 1
ATOM 895 N N . PHE A 1 113 ? 16.688 0.733 -6.301 1 95.56 113 PHE A N 1
ATOM 896 C CA . PHE A 1 113 ? 17.781 -0.003 -6.938 1 95.56 113 PHE A CA 1
ATOM 897 C C . PHE A 1 113 ? 18.719 0.946 -7.676 1 95.56 113 PHE A C 1
ATOM 899 O O . PHE A 1 113 ? 19.719 0.515 -8.25 1 95.56 113 PHE A O 1
ATOM 906 N N . LYS A 1 114 ? 18.344 2.24 -7.652 1 93.44 114 LYS A N 1
ATOM 907 C CA . LYS A 1 114 ? 19.125 3.295 -8.273 1 93.44 114 LYS A CA 1
ATOM 908 C C . LYS A 1 114 ? 19.328 3.025 -9.766 1 93.44 114 LYS A C 1
ATOM 910 O O . LYS A 1 114 ? 20.469 3.074 -10.258 1 93.44 114 LYS A O 1
ATOM 915 N N . ILE A 1 115 ? 18.312 2.717 -10.422 1 95.31 115 ILE A N 1
ATOM 916 C CA . ILE A 1 115 ? 18.266 2.553 -11.875 1 95.31 115 ILE A CA 1
ATOM 917 C C . ILE A 1 115 ? 17.094 3.342 -12.445 1 95.31 115 ILE A C 1
ATOM 919 O O . ILE A 1 115 ? 16.297 3.908 -11.703 1 95.31 115 ILE A O 1
ATOM 923 N N . SER A 1 116 ? 17.016 3.41 -13.711 1 95.12 116 SER A N 1
ATOM 924 C CA . SER A 1 116 ? 15.938 4.172 -14.32 1 95.12 116 SER A CA 1
ATOM 925 C C . SER A 1 116 ? 14.625 3.4 -14.281 1 95.12 116 SER A C 1
ATOM 927 O O . SER A 1 116 ? 14.625 2.17 -14.195 1 95.12 116 SER A O 1
ATOM 929 N N . GLU A 1 117 ? 13.562 4.152 -14.359 1 95.88 117 GLU A N 1
ATOM 930 C CA . GLU A 1 117 ? 12.242 3.521 -14.391 1 95.88 117 GLU A CA 1
ATOM 931 C C . GLU A 1 117 ? 12.086 2.645 -15.625 1 95.88 117 GLU A C 1
ATOM 933 O O . GLU A 1 117 ? 11.414 1.609 -15.578 1 95.88 117 GLU A O 1
ATOM 938 N N . SER A 1 118 ? 12.617 3.1 -16.703 1 95.44 118 SER A N 1
ATOM 939 C CA . SER A 1 118 ? 12.57 2.322 -17.938 1 95.44 118 SER A CA 1
ATOM 940 C C . SER A 1 118 ? 13.281 0.983 -17.766 1 95.44 118 SER A C 1
ATOM 942 O O . SER A 1 118 ? 12.82 -0.04 -18.281 1 95.44 118 SER A O 1
ATOM 944 N N . GLU A 1 119 ? 14.391 1.031 -17.094 1 96.44 119 GLU A N 1
ATOM 945 C CA . GLU A 1 119 ? 15.125 -0.202 -16.828 1 96.44 119 GLU A CA 1
ATOM 946 C C . GLU A 1 119 ? 14.312 -1.151 -15.953 1 96.44 119 GLU A C 1
ATOM 948 O O . GLU A 1 119 ? 14.297 -2.361 -16.188 1 96.44 119 GLU A O 1
ATOM 953 N N . VAL A 1 120 ? 13.656 -0.611 -14.93 1 97.38 120 VAL A N 1
ATOM 954 C CA . VAL A 1 120 ? 12.797 -1.418 -14.07 1 97.38 120 VAL A CA 1
ATOM 955 C C . VAL A 1 120 ? 11.727 -2.109 -14.906 1 97.38 120 VAL A C 1
ATOM 957 O O . VAL A 1 120 ? 11.508 -3.316 -14.773 1 97.38 120 VAL A O 1
ATOM 960 N N . TYR A 1 121 ? 11.156 -1.338 -15.75 1 96.44 121 TYR A N 1
ATOM 961 C CA . TYR A 1 121 ? 10.094 -1.833 -16.625 1 96.44 121 TYR A CA 1
ATOM 962 C C . TYR A 1 121 ? 10.602 -2.971 -17.5 1 96.44 121 TYR A C 1
ATOM 964 O O . TYR A 1 121 ? 9.969 -4.027 -17.578 1 96.44 121 TYR A O 1
ATOM 972 N N . CYS A 1 122 ? 11.656 -2.812 -18.094 1 96.88 122 CYS A N 1
ATOM 973 C CA . CYS A 1 122 ? 12.219 -3.791 -19.016 1 96.88 122 CYS A CA 1
ATOM 974 C C . CYS A 1 122 ? 12.625 -5.062 -18.281 1 96.88 122 CYS A C 1
ATOM 976 O O . CYS A 1 122 ? 12.375 -6.168 -18.766 1 96.88 122 CYS A O 1
ATOM 978 N N . ILE A 1 123 ? 13.227 -4.855 -17.156 1 97.31 123 ILE A N 1
ATOM 979 C CA . ILE A 1 123 ? 13.633 -6.008 -16.359 1 97.31 123 ILE A CA 1
ATOM 980 C C . ILE A 1 123 ? 12.406 -6.82 -15.961 1 97.31 123 ILE A C 1
ATOM 982 O O . ILE A 1 123 ? 12.375 -8.039 -16.141 1 97.31 123 ILE A O 1
ATOM 986 N N . PHE A 1 124 ? 11.414 -6.18 -15.477 1 97.94 124 PHE A N 1
ATOM 987 C CA . PHE A 1 124 ? 10.227 -6.863 -14.984 1 97.94 124 PHE A CA 1
ATOM 988 C C . PHE A 1 124 ? 9.562 -7.664 -16.094 1 97.94 124 PHE A C 1
ATOM 990 O O . PHE A 1 124 ? 9.273 -8.852 -15.922 1 97.94 124 PHE A O 1
ATOM 997 N N . VAL A 1 125 ? 9.328 -7.008 -17.219 1 97.5 125 VAL A N 1
ATOM 998 C CA . VAL A 1 125 ? 8.625 -7.645 -18.328 1 97.5 125 VAL A CA 1
ATOM 999 C C . VAL A 1 125 ? 9.43 -8.836 -18.828 1 97.5 125 VAL A C 1
ATOM 1001 O O . VAL A 1 125 ? 8.891 -9.93 -19.016 1 97.5 125 VAL A O 1
ATOM 1004 N N . THR A 1 126 ? 10.703 -8.633 -18.984 1 97.19 126 THR A N 1
ATOM 1005 C CA . THR A 1 126 ? 11.57 -9.688 -19.516 1 97.19 126 THR A CA 1
ATOM 1006 C C . THR A 1 126 ? 11.625 -10.867 -18.531 1 97.19 126 THR A C 1
ATOM 1008 O O . THR A 1 126 ? 11.484 -12.016 -18.938 1 97.19 126 THR A O 1
ATOM 1011 N N . TRP A 1 127 ? 11.805 -10.547 -17.312 1 97.88 127 TRP A N 1
ATOM 1012 C CA . TRP A 1 127 ? 11.945 -11.594 -16.312 1 97.88 127 TRP A CA 1
ATOM 1013 C C . TRP A 1 127 ? 10.633 -12.359 -16.141 1 97.88 127 TRP A C 1
ATOM 1015 O O . TRP A 1 127 ? 10.633 -13.578 -15.961 1 97.88 127 TRP A O 1
ATOM 1025 N N . MET A 1 128 ? 9.531 -11.656 -16.172 1 97.62 128 MET A N 1
ATOM 1026 C CA . MET A 1 128 ? 8.234 -12.305 -16.031 1 97.62 128 MET A CA 1
ATOM 1027 C C . MET A 1 128 ? 7.992 -13.297 -17.156 1 97.62 128 MET A C 1
ATOM 1029 O O . MET A 1 128 ? 7.57 -14.43 -16.922 1 97.62 128 MET A O 1
ATOM 1033 N N . ARG A 1 129 ? 8.273 -12.867 -18.328 1 96.31 129 ARG A N 1
ATOM 1034 C CA . ARG A 1 129 ? 8.133 -13.75 -19.484 1 96.31 129 ARG A CA 1
ATOM 1035 C C . ARG A 1 129 ? 9.117 -14.914 -19.406 1 96.31 129 ARG A C 1
ATOM 1037 O O . ARG A 1 129 ? 8.742 -16.062 -19.656 1 96.31 129 ARG A O 1
ATOM 1044 N N . PHE A 1 130 ? 10.281 -14.672 -19.047 1 97.19 130 PHE A N 1
ATOM 1045 C CA . PHE A 1 130 ? 11.344 -15.672 -18.969 1 97.19 130 PHE A CA 1
ATOM 1046 C C . PHE A 1 130 ? 11 -16.734 -17.938 1 97.19 130 PHE A C 1
ATOM 1048 O O . PHE A 1 130 ? 11.047 -17.938 -18.219 1 97.19 130 PHE A O 1
ATOM 1055 N N . MET A 1 131 ? 10.656 -16.25 -16.703 1 97.62 131 MET A N 1
ATOM 1056 C CA . MET A 1 131 ? 10.336 -17.188 -15.625 1 97.62 131 MET A CA 1
ATOM 1057 C C . MET A 1 131 ? 9.148 -18.062 -16 1 97.62 131 MET A C 1
ATOM 1059 O O . MET A 1 131 ? 9.164 -19.266 -15.766 1 97.62 131 MET A O 1
ATOM 1063 N N . SER A 1 132 ? 8.172 -17.422 -16.562 1 96.56 132 SER A N 1
ATOM 1064 C CA . SER A 1 132 ? 6.992 -18.172 -17 1 96.56 132 SER A CA 1
ATOM 1065 C C . SER A 1 132 ? 7.363 -19.234 -18.031 1 96.56 132 SER A C 1
ATOM 1067 O O . SER A 1 132 ? 6.957 -20.391 -17.906 1 96.56 132 SER A O 1
ATOM 1069 N N . LEU A 1 133 ? 8.133 -18.844 -18.984 1 94.62 133 LEU A N 1
ATOM 1070 C CA . LEU A 1 133 ? 8.547 -19.766 -20.047 1 94.62 133 LEU A CA 1
ATOM 1071 C C . LEU A 1 133 ? 9.391 -20.906 -19.484 1 94.62 133 LEU A C 1
ATOM 1073 O O . LEU A 1 133 ? 9.148 -22.078 -19.797 1 94.62 133 LEU A O 1
ATOM 1077 N N . GLN A 1 134 ? 10.312 -20.562 -18.656 1 94.06 134 GLN A N 1
ATOM 1078 C CA . GLN A 1 134 ? 11.227 -21.562 -18.094 1 94.06 134 GLN A CA 1
ATOM 1079 C C . GLN A 1 134 ? 10.477 -22.562 -17.234 1 94.06 134 GLN A C 1
ATOM 1081 O O . GLN A 1 134 ? 10.719 -23.781 -17.344 1 94.06 134 GLN A O 1
ATOM 1086 N N . TRP A 1 135 ? 9.617 -22.125 -16.406 1 94.06 135 TRP A N 1
ATOM 1087 C CA . TRP A 1 135 ? 8.938 -23.016 -15.477 1 94.06 135 TRP A CA 1
ATOM 1088 C C . TRP A 1 135 ? 7.824 -23.781 -16.172 1 94.06 135 TRP A C 1
ATOM 1090 O O . TRP A 1 135 ? 7.398 -24.844 -15.68 1 94.06 135 TRP A O 1
ATOM 1100 N N . ARG A 1 136 ? 7.312 -23.328 -17.25 1 90.19 136 ARG A N 1
ATOM 1101 C CA . ARG A 1 136 ? 6.328 -24.078 -18.016 1 90.19 136 ARG A CA 1
ATOM 1102 C C . ARG A 1 136 ? 6.98 -25.25 -18.734 1 90.19 136 ARG A C 1
ATOM 1104 O O . ARG A 1 136 ? 6.297 -26.203 -19.125 1 90.19 136 ARG A O 1
ATOM 1111 N N . GLU A 1 137 ? 8.242 -25.109 -18.891 1 88.69 137 GLU A N 1
ATOM 1112 C CA . GLU A 1 137 ? 8.977 -26.203 -19.516 1 88.69 137 GLU A CA 1
ATOM 1113 C C . GLU A 1 137 ? 9.18 -27.359 -18.547 1 88.69 137 GLU A C 1
ATOM 1115 O O . GLU A 1 137 ? 9.43 -28.484 -18.969 1 88.69 137 GLU A O 1
ATOM 1120 N N . VAL A 1 138 ? 9.039 -26.984 -17.328 1 85 138 VAL A N 1
ATOM 1121 C CA . VAL A 1 138 ? 9.117 -28.016 -16.297 1 85 138 VAL A CA 1
ATOM 1122 C C . VAL A 1 138 ? 7.746 -28.672 -16.125 1 85 138 VAL A C 1
ATOM 1124 O O . VAL A 1 138 ? 6.723 -27.984 -16.078 1 85 138 VAL A O 1
ATOM 1127 N N . ASP A 1 139 ? 7.684 -29.938 -16.25 1 80.94 139 ASP A N 1
ATOM 1128 C CA . ASP A 1 139 ? 6.422 -30.641 -15.992 1 80.94 139 ASP A CA 1
ATOM 1129 C C . ASP A 1 139 ? 6.047 -30.578 -14.516 1 80.94 139 ASP A C 1
ATOM 1131 O O . ASP A 1 139 ? 6.641 -31.266 -13.688 1 80.94 139 ASP A O 1
ATOM 1135 N N . ILE A 1 140 ? 5.102 -29.766 -14.25 1 84.94 140 ILE A N 1
ATOM 1136 C CA . ILE A 1 140 ? 4.707 -29.594 -12.859 1 84.94 140 ILE A CA 1
ATOM 1137 C C . ILE A 1 140 ? 3.516 -30.5 -12.547 1 84.94 140 ILE A C 1
ATOM 1139 O O . ILE A 1 140 ? 2.926 -30.406 -11.469 1 84.94 140 ILE A O 1
ATOM 1143 N N . TRP A 1 141 ? 3.16 -31.375 -13.492 1 91.06 141 TRP A N 1
ATOM 1144 C CA . TRP A 1 141 ? 2.146 -32.406 -13.258 1 91.06 141 TRP A CA 1
ATOM 1145 C C . TRP A 1 141 ? 2.781 -33.688 -12.742 1 91.06 141 TRP A C 1
ATOM 1147 O O . TRP A 1 141 ? 3.264 -34.5 -13.523 1 91.06 141 TRP A O 1
ATOM 1157 N N . PRO A 1 142 ? 2.686 -33.844 -11.531 1 89.25 142 PRO A N 1
ATOM 1158 C CA . PRO A 1 142 ? 3.406 -34.969 -10.961 1 89.25 142 PRO A CA 1
ATOM 1159 C C . PRO A 1 142 ? 2.768 -36.312 -11.32 1 89.25 142 PRO A C 1
ATOM 1161 O O . PRO A 1 142 ? 1.585 -36.375 -11.664 1 89.25 142 PRO A O 1
ATOM 1164 N N . SER A 1 143 ? 3.566 -37.344 -11.195 1 91.19 143 SER A N 1
ATOM 1165 C CA . SER A 1 143 ? 3.059 -38.688 -11.414 1 91.19 143 SER A CA 1
ATOM 1166 C C . SER A 1 143 ? 2.094 -39.094 -10.305 1 91.19 143 SER A C 1
ATOM 1168 O O . SER A 1 143 ? 2.104 -38.5 -9.219 1 91.19 143 SER A O 1
ATOM 1170 N N . ARG A 1 144 ? 1.345 -40.125 -10.648 1 91.5 144 ARG A N 1
ATOM 1171 C CA . ARG A 1 144 ? 0.381 -40.656 -9.695 1 91.5 144 ARG A CA 1
ATOM 1172 C C . ARG A 1 144 ? 1.073 -41.094 -8.414 1 91.5 144 ARG A C 1
ATOM 1174 O O . ARG A 1 144 ? 0.572 -40.875 -7.312 1 91.5 144 ARG A O 1
ATOM 1181 N N . ASP A 1 145 ? 2.113 -41.688 -8.633 1 90.75 145 ASP A N 1
ATOM 1182 C CA . ASP A 1 145 ? 2.846 -42.219 -7.488 1 90.75 145 ASP A CA 1
ATOM 1183 C C . ASP A 1 145 ? 3.35 -41.094 -6.582 1 90.75 145 ASP A C 1
ATOM 1185 O O . ASP A 1 145 ? 3.281 -41.219 -5.355 1 90.75 145 ASP A O 1
ATOM 1189 N N . CYS A 1 146 ? 3.824 -40.094 -7.195 1 89.75 146 CYS A N 1
ATOM 1190 C CA . CYS A 1 146 ? 4.336 -38.938 -6.445 1 89.75 146 CYS A CA 1
ATOM 1191 C C . CYS A 1 146 ? 3.221 -38.25 -5.664 1 89.75 146 CYS A C 1
ATOM 1193 O O . CYS A 1 146 ? 3.398 -37.906 -4.492 1 89.75 146 CYS A O 1
ATOM 1195 N N . VAL A 1 147 ? 2.1 -38.094 -6.277 1 91.31 147 VAL A N 1
ATOM 1196 C CA . VAL A 1 147 ? 0.959 -37.438 -5.633 1 91.31 147 VAL A CA 1
ATOM 1197 C C . VAL A 1 147 ? 0.5 -38.281 -4.441 1 91.31 147 VAL A C 1
ATOM 1199 O O . VAL A 1 147 ? 0.264 -37.75 -3.355 1 91.31 147 VAL A O 1
ATOM 1202 N N . SER A 1 148 ? 0.412 -39.531 -4.676 1 89.31 148 SER A N 1
ATOM 1203 C CA . SER A 1 148 ? -0.023 -40.438 -3.625 1 89.31 148 SER A CA 1
ATOM 1204 C C . SER A 1 148 ? 0.953 -40.438 -2.453 1 89.31 148 SER A C 1
ATOM 1206 O O . SER A 1 148 ? 0.54 -40.531 -1.295 1 89.31 148 SER A O 1
ATOM 1208 N N . PHE A 1 149 ? 2.182 -40.406 -2.814 1 87.5 149 PHE A N 1
ATOM 1209 C CA . PHE A 1 149 ? 3.225 -40.469 -1.796 1 87.5 149 PHE A CA 1
ATOM 1210 C C . PHE A 1 149 ? 3.127 -39.25 -0.862 1 87.5 149 PHE A C 1
ATOM 1212 O O . PHE A 1 149 ? 3.242 -39.406 0.357 1 87.5 149 PHE A O 1
ATOM 1219 N N . TYR A 1 150 ? 2.834 -38.125 -1.374 1 86.69 150 TYR A N 1
ATOM 1220 C CA . TYR A 1 150 ? 2.883 -36.875 -0.594 1 86.69 150 TYR A CA 1
ATOM 1221 C C . TYR A 1 150 ? 1.502 -36.531 -0.066 1 86.69 150 TYR A C 1
ATOM 1223 O O . TYR A 1 150 ? 1.359 -35.562 0.706 1 86.69 150 TYR A O 1
ATOM 1231 N N . ALA A 1 151 ? 0.494 -37.219 -0.397 1 88.81 151 ALA A N 1
ATOM 1232 C CA . ALA A 1 151 ? -0.86 -36.906 0.061 1 88.81 151 ALA A CA 1
ATOM 1233 C C . ALA A 1 151 ? -1.02 -37.219 1.546 1 88.81 151 ALA A C 1
ATOM 1235 O O . ALA A 1 151 ? -0.489 -38.219 2.035 1 88.81 151 ALA A O 1
ATOM 1236 N N . PRO A 1 152 ? -1.74 -36.344 2.18 1 87.88 152 PRO A N 1
ATOM 1237 C CA . PRO A 1 152 ? -2.061 -36.656 3.568 1 87.88 152 PRO A CA 1
ATOM 1238 C C . PRO A 1 152 ? -2.85 -37.969 3.695 1 87.88 152 PRO A C 1
ATOM 1240 O O . PRO A 1 152 ? -3.596 -38.344 2.783 1 87.88 152 PRO A O 1
ATOM 1243 N N . SER A 1 153 ? -2.752 -38.594 4.84 1 86.31 153 SER A N 1
ATOM 1244 C CA . SER A 1 153 ? -3.365 -39.906 5.07 1 86.31 153 SER A CA 1
ATOM 1245 C C . SER A 1 153 ? -4.879 -39.844 4.91 1 86.31 153 SER A C 1
ATOM 1247 O O . SER A 1 153 ? -5.488 -40.75 4.332 1 86.31 153 SER A O 1
ATOM 1249 N N . ASP A 1 154 ? -5.398 -38.781 5.422 1 84.12 154 ASP A N 1
ATOM 1250 C CA . ASP A 1 154 ? -6.852 -38.625 5.34 1 84.12 154 ASP A CA 1
ATOM 1251 C C . ASP A 1 154 ? -7.312 -38.469 3.893 1 84.12 154 ASP A C 1
ATOM 1253 O O . ASP A 1 154 ? -8.367 -39 3.521 1 84.12 154 ASP A O 1
ATOM 1257 N N . PHE A 1 155 ? -6.555 -37.906 3.125 1 86.38 155 PHE A N 1
ATOM 1258 C CA . PHE A 1 155 ? -6.875 -37.719 1.714 1 86.38 155 PHE A CA 1
ATOM 1259 C C . PHE A 1 155 ? -6.75 -39.062 0.957 1 86.38 155 PHE A C 1
ATOM 1261 O O . PHE A 1 155 ? -7.605 -39.375 0.135 1 86.38 155 PHE A O 1
ATOM 1268 N N . LYS A 1 156 ? -5.789 -39.781 1.29 1 86.56 156 LYS A N 1
ATOM 1269 C CA . LYS A 1 156 ? -5.547 -41.094 0.647 1 86.56 156 LYS A CA 1
ATOM 1270 C C . LYS A 1 156 ? -6.691 -42.062 0.919 1 86.56 156 LYS A C 1
ATOM 1272 O O . LYS A 1 156 ? -7.07 -42.844 0.043 1 86.56 156 LYS A O 1
ATOM 1277 N N . ARG A 1 157 ? -7.152 -41.875 2.08 1 87.5 157 ARG A N 1
ATOM 1278 C CA . ARG A 1 157 ? -8.195 -42.812 2.506 1 87.5 157 ARG A CA 1
ATOM 1279 C C . ARG A 1 157 ? -9.523 -42.5 1.82 1 87.5 157 ARG A C 1
ATOM 1281 O O . ARG A 1 157 ? -10.227 -43.406 1.386 1 87.5 157 ARG A O 1
ATOM 1288 N N . ASN A 1 158 ? -9.812 -41.312 1.639 1 88.56 158 ASN A N 1
ATOM 1289 C CA . ASN A 1 158 ? -11.148 -40.906 1.205 1 88.56 158 ASN A CA 1
ATOM 1290 C C . ASN A 1 158 ? -11.188 -40.656 -0.296 1 88.56 158 ASN A C 1
ATOM 1292 O O . ASN A 1 158 ? -12.219 -40.875 -0.94 1 88.56 158 ASN A O 1
ATOM 1296 N N . PHE A 1 159 ? -10.07 -40.188 -0.797 1 92.12 159 PHE A N 1
ATOM 1297 C CA . PHE A 1 159 ? -10 -39.844 -2.209 1 92.12 159 PHE A CA 1
ATOM 1298 C C . PHE A 1 159 ? -8.664 -40.25 -2.809 1 92.12 159 PHE A C 1
ATOM 1300 O O . PHE A 1 159 ? -7.91 -39.406 -3.295 1 92.12 159 PHE A O 1
ATOM 1307 N N . PRO A 1 160 ? -8.422 -41.469 -2.926 1 90.69 160 PRO A N 1
ATOM 1308 C CA . PRO A 1 160 ? -7.094 -41.969 -3.264 1 90.69 160 PRO A CA 1
ATOM 1309 C C . PRO A 1 160 ? -6.691 -41.656 -4.703 1 90.69 160 PRO A C 1
ATOM 1311 O O . PRO A 1 160 ? -5.5 -41.625 -5.016 1 90.69 160 PRO A O 1
ATOM 1314 N N . THR A 1 161 ? -7.598 -41.406 -5.543 1 93 161 THR A N 1
ATOM 1315 C CA . THR A 1 161 ? -7.246 -41.25 -6.949 1 93 161 THR A CA 1
ATOM 1316 C C . THR A 1 161 ? -7.168 -39.781 -7.332 1 93 161 THR A C 1
ATOM 1318 O O . THR A 1 161 ? -6.949 -39.438 -8.5 1 93 161 THR A O 1
ATOM 1321 N N . THR A 1 162 ? -7.332 -38.938 -6.355 1 93.81 162 THR A N 1
ATOM 1322 C CA . THR A 1 162 ? -7.344 -37.5 -6.648 1 93.81 162 THR A CA 1
ATOM 1323 C C . THR A 1 162 ? -5.949 -37.031 -7.043 1 93.81 162 THR A C 1
ATOM 1325 O O . THR A 1 162 ? -4.996 -37.188 -6.27 1 93.81 162 THR A O 1
ATOM 1328 N N . ARG A 1 163 ? -5.836 -36.469 -8.211 1 94.06 163 ARG A N 1
ATOM 1329 C CA . ARG A 1 163 ? -4.562 -35.938 -8.711 1 94.06 163 ARG A CA 1
ATOM 1330 C C . ARG A 1 163 ? -4.395 -34.469 -8.367 1 94.06 163 ARG A C 1
ATOM 1332 O O . ARG A 1 163 ? -3.279 -34 -8.086 1 94.06 163 ARG A O 1
ATOM 1339 N N . THR A 1 164 ? -5.512 -33.75 -8.445 1 94.69 164 THR A N 1
ATOM 1340 C CA . THR A 1 164 ? -5.438 -32.312 -8.266 1 94.69 164 THR A CA 1
ATOM 1341 C C . THR A 1 164 ? -6.781 -31.75 -7.809 1 94.69 164 THR A C 1
ATOM 1343 O O . THR A 1 164 ? -7.828 -32.344 -8.07 1 94.69 164 THR A O 1
ATOM 1346 N N . ILE A 1 165 ? -6.746 -30.75 -7.027 1 95.19 165 ILE A N 1
ATOM 1347 C CA . ILE A 1 165 ? -7.906 -29.969 -6.609 1 95.19 165 ILE A CA 1
ATOM 1348 C C . ILE A 1 165 ? -7.93 -28.641 -7.359 1 95.19 165 ILE A C 1
ATOM 1350 O O . ILE A 1 165 ? -6.992 -27.844 -7.258 1 95.19 165 ILE A O 1
ATOM 1354 N N . LEU A 1 166 ? -8.969 -28.359 -8.102 1 95.38 166 LEU A N 1
ATOM 1355 C CA . LEU A 1 166 ? -9.055 -27.156 -8.914 1 95.38 166 LEU A CA 1
ATOM 1356 C C . LEU A 1 166 ? -9.914 -26.094 -8.227 1 95.38 166 LEU A C 1
ATOM 1358 O O . LEU A 1 166 ? -10.914 -26.438 -7.586 1 95.38 166 LEU A O 1
ATOM 1362 N N . ASP A 1 167 ? -9.523 -24.922 -8.359 1 94.94 167 ASP A N 1
ATOM 1363 C CA . ASP A 1 167 ? -10.336 -23.781 -7.938 1 94.94 167 ASP A CA 1
ATOM 1364 C C . ASP A 1 167 ? -10.016 -22.547 -8.766 1 94.94 167 ASP A C 1
ATOM 1366 O O . ASP A 1 167 ? -8.883 -22.359 -9.211 1 94.94 167 ASP A O 1
ATOM 1370 N N . GLY A 1 168 ? -10.992 -21.797 -9.008 1 93.31 168 GLY A N 1
ATOM 1371 C CA . GLY A 1 168 ? -10.789 -20.531 -9.688 1 93.31 168 GLY A CA 1
ATOM 1372 C C . GLY A 1 168 ? -10.438 -19.391 -8.75 1 93.31 168 GLY A C 1
ATOM 1373 O O . GLY A 1 168 ? -10.844 -19.391 -7.582 1 93.31 168 GLY A O 1
ATOM 1374 N N . PHE A 1 169 ? -9.633 -18.516 -9.219 1 92.88 169 PHE A N 1
ATOM 1375 C CA . PHE A 1 169 ? -9.375 -17.297 -8.469 1 92.88 169 PHE A CA 1
ATOM 1376 C C . PHE A 1 169 ? -9.312 -16.094 -9.398 1 92.88 169 PHE A C 1
ATOM 1378 O O . PHE A 1 169 ? -8.992 -16.219 -10.578 1 92.88 169 PHE A O 1
ATOM 1385 N N . GLU A 1 170 ? -9.734 -14.977 -8.891 1 93.62 170 GLU A N 1
ATOM 1386 C CA . GLU A 1 170 ? -9.789 -13.742 -9.664 1 93.62 170 GLU A CA 1
ATOM 1387 C C . GLU A 1 170 ? -8.828 -12.703 -9.109 1 93.62 170 GLU A C 1
ATOM 1389 O O . GLU A 1 170 ? -8.531 -12.695 -7.91 1 93.62 170 GLU A O 1
ATOM 1394 N N . PHE A 1 171 ? -8.297 -11.914 -9.969 1 93.12 171 PHE A N 1
ATOM 1395 C CA . PHE A 1 171 ? -7.48 -10.773 -9.578 1 93.12 171 PHE A CA 1
ATOM 1396 C C . PHE A 1 171 ? -7.836 -9.539 -10.398 1 93.12 171 PHE A C 1
ATOM 1398 O O . PHE A 1 171 ? -8.148 -9.648 -11.586 1 93.12 171 PHE A O 1
ATOM 1405 N N . PRO A 1 172 ? -7.816 -8.422 -9.766 1 92.56 172 PRO A N 1
ATOM 1406 C CA . PRO A 1 172 ? -8.367 -7.203 -10.359 1 92.56 172 PRO A CA 1
ATOM 1407 C C . PRO A 1 172 ? -7.512 -6.668 -11.508 1 92.56 172 PRO A C 1
ATOM 1409 O O . PRO A 1 172 ? -6.285 -6.82 -11.492 1 92.56 172 PRO A O 1
ATOM 1412 N N . VAL A 1 173 ? -8.203 -6.094 -12.469 1 90.44 173 VAL A N 1
ATOM 1413 C CA . VAL A 1 173 ? -7.559 -5.375 -13.562 1 90.44 173 VAL A CA 1
ATOM 1414 C C . VAL A 1 173 ? -8.148 -3.969 -13.68 1 90.44 173 VAL A C 1
ATOM 1416 O O . VAL A 1 173 ? -9.297 -3.736 -13.297 1 90.44 173 VAL A O 1
ATOM 1419 N N . LYS A 1 174 ? -7.254 -3.057 -14.094 1 88.12 174 LYS A N 1
ATOM 1420 C CA . LYS A 1 174 ? -7.781 -1.718 -14.328 1 88.12 174 LYS A CA 1
ATOM 1421 C C . LYS A 1 174 ? -8.867 -1.739 -15.398 1 88.12 174 LYS A C 1
ATOM 1423 O O . LYS A 1 174 ? -8.773 -2.482 -16.375 1 88.12 174 LYS A O 1
ATOM 1428 N N . LYS A 1 175 ? -9.883 -0.917 -15.141 1 84.5 175 LYS A N 1
ATOM 1429 C CA . LYS A 1 175 ? -10.969 -0.833 -16.109 1 84.5 175 LYS A CA 1
ATOM 1430 C C . LYS A 1 175 ? -10.445 -0.494 -17.5 1 84.5 175 LYS A C 1
ATOM 1432 O O . LYS A 1 175 ? -9.82 0.553 -17.703 1 84.5 175 LYS A O 1
ATOM 1437 N N . PRO A 1 176 ? -10.695 -1.427 -18.406 1 80.06 176 PRO A N 1
ATOM 1438 C CA . PRO A 1 176 ? -10.25 -1.149 -19.766 1 80.06 176 PRO A CA 1
ATOM 1439 C C . PRO A 1 176 ? -11.008 0.005 -20.422 1 80.06 176 PRO A C 1
ATOM 1441 O O . PRO A 1 176 ? -12.117 0.333 -20 1 80.06 176 PRO A O 1
ATOM 1444 N N . LYS A 1 177 ? -10.359 0.637 -21.266 1 77.88 177 LYS A N 1
ATOM 1445 C CA . LYS A 1 177 ? -11 1.729 -22 1 77.88 177 LYS A CA 1
ATOM 1446 C C . LYS A 1 177 ? -12.016 1.197 -23 1 77.88 177 LYS A C 1
ATOM 1448 O O . LYS A 1 177 ? -13.109 1.748 -23.156 1 77.88 177 LYS A O 1
ATOM 1453 N N . ALA A 1 178 ? -11.672 0.039 -23.672 1 79.88 178 ALA A N 1
ATOM 1454 C CA . ALA A 1 178 ? -12.523 -0.562 -24.703 1 79.88 178 ALA A CA 1
ATOM 1455 C C . ALA A 1 178 ? -13.727 -1.262 -24.062 1 79.88 178 ALA A C 1
ATOM 1457 O O . ALA A 1 178 ? -13.57 -2.121 -23.203 1 79.88 178 ALA A O 1
ATOM 1458 N N . PRO A 1 179 ? -14.883 -0.954 -24.484 1 80 179 PRO A N 1
ATOM 1459 C CA . PRO A 1 179 ? -16.109 -1.511 -23.891 1 80 179 PRO A CA 1
ATOM 1460 C C . PRO A 1 179 ? -16.141 -3.037 -23.922 1 80 179 PRO A C 1
ATOM 1462 O O . PRO A 1 179 ? -16.594 -3.672 -22.969 1 80 179 PRO A O 1
ATOM 1465 N N . THR A 1 180 ? -15.781 -3.613 -25.031 1 77.19 180 THR A N 1
ATOM 1466 C CA . THR A 1 180 ? -15.773 -5.066 -25.141 1 77.19 180 THR A CA 1
ATOM 1467 C C . THR A 1 180 ? -14.859 -5.688 -24.094 1 77.19 180 THR A C 1
ATOM 1469 O O . THR A 1 180 ? -15.219 -6.695 -23.469 1 77.19 180 THR A O 1
ATOM 1472 N N . ALA A 1 181 ? -13.766 -5.027 -23.938 1 78.94 181 ALA A N 1
ATOM 1473 C CA . ALA A 1 181 ? -12.82 -5.504 -22.938 1 78.94 181 ALA A CA 1
ATOM 1474 C C . ALA A 1 181 ? -13.383 -5.336 -21.531 1 78.94 181 ALA A C 1
ATOM 1476 O O . ALA A 1 181 ? -13.156 -6.18 -20.656 1 78.94 181 ALA A O 1
ATOM 1477 N N . GLN A 1 182 ? -14.148 -4.281 -21.328 1 80.06 182 GLN A N 1
ATOM 1478 C CA . GLN A 1 182 ? -14.789 -4.062 -20.031 1 80.06 182 GLN A CA 1
ATOM 1479 C C . GLN A 1 182 ? -15.781 -5.176 -19.719 1 80.06 182 GLN A C 1
ATOM 1481 O O . GLN A 1 182 ? -15.812 -5.691 -18.594 1 80.06 182 GLN A O 1
ATOM 1486 N N . GLN A 1 183 ? -16.516 -5.566 -20.656 1 75.62 183 GLN A N 1
ATOM 1487 C CA . GLN A 1 183 ? -17.547 -6.598 -20.484 1 75.62 183 GLN A CA 1
ATOM 1488 C C . GLN A 1 183 ? -16.906 -7.953 -20.188 1 75.62 183 GLN A C 1
ATOM 1490 O O . GLN A 1 183 ? -17.359 -8.68 -19.297 1 75.62 183 GLN A O 1
ATOM 1495 N N . VAL A 1 184 ? -15.875 -8.281 -20.922 1 78.12 184 VAL A N 1
ATOM 1496 C CA . VAL A 1 184 ? -15.227 -9.578 -20.797 1 78.12 184 VAL A CA 1
ATOM 1497 C C . VAL A 1 184 ? -14.531 -9.695 -19.438 1 78.12 184 VAL A C 1
ATOM 1499 O O . VAL A 1 184 ? -14.461 -10.781 -18.859 1 78.12 184 VAL A O 1
ATOM 1502 N N . THR A 1 185 ? -14.172 -8.531 -18.953 1 82.38 185 THR A N 1
ATOM 1503 C CA . THR A 1 185 ? -13.383 -8.562 -17.719 1 82.38 185 THR A CA 1
ATOM 1504 C C . THR A 1 185 ? -14.258 -8.266 -16.516 1 82.38 185 THR A C 1
ATOM 1506 O O . THR A 1 185 ? -13.797 -8.383 -15.367 1 82.38 185 THR A O 1
ATOM 1509 N N . PHE A 1 186 ? -15.453 -7.914 -16.719 1 77.88 186 PHE A N 1
ATOM 1510 C CA . PHE A 1 186 ? -16.297 -7.547 -15.594 1 77.88 186 PHE A CA 1
ATOM 1511 C C . PHE A 1 186 ? -16.797 -8.789 -14.852 1 77.88 186 PHE A C 1
ATOM 1513 O O . PHE A 1 186 ? -17.422 -9.664 -15.453 1 77.88 186 PHE A O 1
ATOM 1520 N N . SER A 1 187 ? -16.484 -8.844 -13.625 1 81.81 187 SER A N 1
ATOM 1521 C CA . SER A 1 187 ? -16.953 -9.914 -12.742 1 81.81 187 SER A CA 1
ATOM 1522 C C . SER A 1 187 ? -18.203 -9.492 -11.992 1 81.81 187 SER A C 1
ATOM 1524 O O . SER A 1 187 ? -18.156 -8.609 -11.133 1 81.81 187 SER A O 1
ATOM 1526 N N . THR A 1 188 ? -19.281 -10.062 -12.281 1 68.81 188 THR A N 1
ATOM 1527 C CA . THR A 1 188 ? -20.531 -9.773 -11.586 1 68.81 188 THR A CA 1
ATOM 1528 C C . THR A 1 188 ? -20.406 -10.102 -10.102 1 68.81 188 THR A C 1
ATOM 1530 O O . THR A 1 188 ? -20.953 -9.383 -9.25 1 68.81 188 THR A O 1
ATOM 1533 N N . TYR A 1 189 ? -19.672 -11.172 -9.953 1 66.81 189 TYR A N 1
ATOM 1534 C CA . TYR A 1 189 ? -19.5 -11.648 -8.586 1 66.81 189 TYR A CA 1
ATOM 1535 C C . TYR A 1 189 ? -18.703 -10.641 -7.762 1 66.81 189 TYR A C 1
ATOM 1537 O O . TYR A 1 189 ? -19.062 -10.328 -6.625 1 66.81 189 TYR A O 1
ATOM 1545 N N . LYS A 1 190 ? -17.672 -10.117 -8.258 1 76.38 190 LYS A N 1
ATOM 1546 C CA . LYS A 1 190 ? -16.797 -9.211 -7.539 1 76.38 190 LYS A CA 1
ATOM 1547 C C . LYS A 1 190 ? -17.188 -7.754 -7.777 1 76.38 190 LYS A C 1
ATOM 1549 O O . LYS A 1 190 ? -16.703 -6.855 -7.078 1 76.38 190 LYS A O 1
ATOM 1554 N N . ASN A 1 191 ? -18.094 -7.496 -8.703 1 77.38 191 ASN A N 1
ATOM 1555 C CA . ASN A 1 191 ? -18.578 -6.18 -9.102 1 77.38 191 ASN A CA 1
ATOM 1556 C C . ASN A 1 191 ? -17.422 -5.242 -9.461 1 77.38 191 ASN A C 1
ATOM 1558 O O . ASN A 1 191 ? -17.359 -4.113 -8.984 1 77.38 191 ASN A O 1
ATOM 1562 N N . ARG A 1 192 ? -16.516 -5.789 -10.25 1 85.38 192 ARG A N 1
ATOM 1563 C CA . ARG A 1 192 ? -15.367 -5.055 -10.781 1 85.38 192 ARG A CA 1
ATOM 1564 C C . ARG A 1 192 ? -14.703 -5.824 -11.914 1 85.38 192 ARG A C 1
ATOM 1566 O O . ARG A 1 192 ? -15.031 -6.984 -12.164 1 85.38 192 ARG A O 1
ATOM 1573 N N . ASN A 1 193 ? -13.859 -5.172 -12.68 1 87.88 193 ASN A N 1
ATOM 1574 C CA . ASN A 1 193 ? -13.125 -5.84 -13.75 1 87.88 193 ASN A CA 1
ATOM 1575 C C . ASN A 1 193 ? -11.992 -6.703 -13.188 1 87.88 193 ASN A C 1
ATOM 1577 O O . ASN A 1 193 ? -11.172 -6.223 -12.406 1 87.88 193 ASN A O 1
ATOM 1581 N N . THR A 1 194 ? -12.023 -7.938 -13.57 1 92.12 194 THR A N 1
ATOM 1582 C CA . THR A 1 194 ? -11.039 -8.891 -13.055 1 92.12 194 THR A CA 1
ATOM 1583 C C . THR A 1 194 ? -10.547 -9.812 -14.164 1 92.12 194 THR A C 1
ATOM 1585 O O . THR A 1 194 ? -11.117 -9.828 -15.258 1 92.12 194 THR A O 1
ATOM 1588 N N . ALA A 1 195 ? -9.438 -10.367 -13.961 1 93.44 195 ALA A N 1
ATOM 1589 C CA . ALA A 1 195 ? -8.992 -11.562 -14.672 1 93.44 195 ALA A CA 1
ATOM 1590 C C . ALA A 1 195 ? -9.172 -12.812 -13.82 1 93.44 195 ALA A C 1
ATOM 1592 O O . ALA A 1 195 ? -9.188 -12.734 -12.586 1 93.44 195 ALA A O 1
ATOM 1593 N N . LYS A 1 196 ? -9.453 -13.945 -14.484 1 93.75 196 LYS A N 1
ATOM 1594 C CA . LYS A 1 196 ? -9.742 -15.188 -13.781 1 93.75 196 LYS A CA 1
ATOM 1595 C C . LYS A 1 196 ? -8.828 -16.312 -14.258 1 93.75 196 LYS A C 1
ATOM 1597 O O . LYS A 1 196 ? -8.57 -16.453 -15.453 1 93.75 196 LYS A O 1
ATOM 1602 N N . SER A 1 197 ? -8.266 -17.031 -13.328 1 94.69 197 SER A N 1
ATOM 1603 C CA . SER A 1 197 ? -7.477 -18.219 -13.617 1 94.69 197 SER A CA 1
ATOM 1604 C C . SER A 1 197 ? -7.891 -19.391 -12.727 1 94.69 197 SER A C 1
ATOM 1606 O O . SER A 1 197 ? -8.539 -19.188 -11.695 1 94.69 197 SER A O 1
ATOM 1608 N N . VAL A 1 198 ? -7.602 -20.578 -13.18 1 95.44 198 VAL A N 1
ATOM 1609 C CA . VAL A 1 198 ? -7.852 -21.781 -12.414 1 95.44 198 VAL A CA 1
ATOM 1610 C C . VAL A 1 198 ? -6.527 -22.406 -11.977 1 95.44 198 VAL A C 1
ATOM 1612 O O . VAL A 1 198 ? -5.613 -22.578 -12.789 1 95.44 198 VAL A O 1
ATOM 1615 N N . VAL A 1 199 ? -6.465 -22.625 -10.734 1 96 199 VAL A N 1
ATOM 1616 C CA . VAL A 1 199 ? -5.262 -23.234 -10.18 1 96 199 VAL A CA 1
ATOM 1617 C C . VAL A 1 199 ? -5.562 -24.672 -9.742 1 96 199 VAL A C 1
ATOM 1619 O O . VAL A 1 199 ? -6.672 -24.969 -9.289 1 96 199 VAL A O 1
ATOM 1622 N N . GLY A 1 200 ? -4.664 -25.562 -9.961 1 95.62 200 GLY A N 1
ATOM 1623 C CA . GLY A 1 200 ? -4.695 -26.922 -9.477 1 95.62 200 GLY A CA 1
ATOM 1624 C C . GLY A 1 200 ? -3.619 -27.219 -8.445 1 95.62 200 GLY A C 1
ATOM 1625 O O . GLY A 1 200 ? -2.449 -26.891 -8.648 1 95.62 200 GLY A O 1
ATOM 1626 N N . VAL A 1 201 ? -4.047 -27.797 -7.391 1 95.31 201 VAL A N 1
ATOM 1627 C CA . VAL A 1 201 ? -3.145 -28.109 -6.289 1 95.31 201 VAL A CA 1
ATOM 1628 C C . VAL A 1 201 ? -3.244 -29.594 -5.945 1 95.31 201 VAL A C 1
ATOM 1630 O O . VAL A 1 201 ? -4.34 -30.156 -5.91 1 95.31 201 VAL A O 1
ATOM 1633 N N . THR A 1 202 ? -2.152 -30.234 -5.77 1 93.69 202 THR A N 1
ATOM 1634 C CA . THR A 1 202 ? -2.162 -31.641 -5.359 1 93.69 202 THR A CA 1
ATOM 1635 C C . THR A 1 202 ? -2.68 -31.781 -3.932 1 93.69 202 THR A C 1
ATOM 1637 O O . THR A 1 202 ? -2.662 -30.812 -3.16 1 93.69 202 THR A O 1
ATOM 1640 N N . PRO A 1 203 ? -3.107 -32.938 -3.623 1 91.38 203 PRO A N 1
ATOM 1641 C CA . PRO A 1 203 ? -3.514 -33.188 -2.236 1 91.38 203 PRO A CA 1
ATOM 1642 C C . PRO A 1 203 ? -2.426 -32.812 -1.23 1 91.38 203 PRO A C 1
ATOM 1644 O O . PRO A 1 203 ? -2.729 -32.406 -0.11 1 91.38 203 PRO A O 1
ATOM 1647 N N . GLY A 1 204 ? -1.184 -32.906 -1.656 1 88.69 204 GLY A N 1
ATOM 1648 C CA . GLY A 1 204 ? -0.06 -32.562 -0.795 1 88.69 204 GLY A CA 1
ATOM 1649 C C . GLY A 1 204 ? 0.212 -31.078 -0.722 1 88.69 204 GLY A C 1
ATOM 1650 O O . GLY A 1 204 ? 1.088 -30.625 0.026 1 88.69 204 GLY A O 1
ATOM 1651 N N . GLY A 1 205 ? -0.435 -30.297 -1.576 1 89.88 205 GLY A N 1
ATOM 1652 C CA . GLY A 1 205 ? -0.34 -28.859 -1.446 1 89.88 205 GLY A CA 1
ATOM 1653 C C . GLY A 1 205 ? 0.583 -28.219 -2.471 1 89.88 205 GLY A C 1
ATOM 1654 O O . GLY A 1 205 ? 0.978 -27.062 -2.326 1 89.88 205 GLY A O 1
ATOM 1655 N N . LEU A 1 206 ? 0.958 -28.938 -3.428 1 91.31 206 LEU A N 1
ATOM 1656 C CA . LEU A 1 206 ? 1.814 -28.406 -4.488 1 91.31 206 LEU A CA 1
ATOM 1657 C C . LEU A 1 206 ? 0.981 -27.875 -5.648 1 91.31 206 LEU A C 1
ATOM 1659 O O . LEU A 1 206 ? 0.015 -28.516 -6.07 1 91.31 206 LEU A O 1
ATOM 1663 N N . VAL A 1 207 ? 1.404 -26.703 -6.105 1 94.25 207 VAL A N 1
ATOM 1664 C CA . VAL A 1 207 ? 0.762 -26.188 -7.316 1 94.25 207 VAL A CA 1
ATOM 1665 C C . VAL A 1 207 ? 1.146 -27.062 -8.508 1 94.25 207 VAL A C 1
ATOM 1667 O O . VAL A 1 207 ? 2.326 -27.172 -8.852 1 94.25 207 VAL A O 1
ATOM 1670 N N . SER A 1 208 ? 0.174 -27.625 -9.141 1 93.81 208 SER A N 1
ATOM 1671 C CA . SER A 1 208 ? 0.454 -28.594 -10.195 1 93.81 208 SER A CA 1
ATOM 1672 C C . SER A 1 208 ? -0.124 -28.141 -11.531 1 93.81 208 SER A C 1
ATOM 1674 O O . SER A 1 208 ? 0.208 -28.703 -12.578 1 93.81 208 SER A O 1
ATOM 1676 N N . TYR A 1 209 ? -0.916 -27.188 -11.422 1 93.81 209 TYR A N 1
ATOM 1677 C CA . TYR A 1 209 ? -1.546 -26.703 -12.648 1 93.81 209 TYR A CA 1
ATOM 1678 C C . TYR A 1 209 ? -1.957 -25.25 -12.523 1 93.81 209 TYR A C 1
ATOM 1680 O O . TYR A 1 209 ? -2.334 -24.797 -11.438 1 93.81 209 TYR A O 1
ATOM 1688 N N . MET A 1 210 ? -1.805 -24.547 -13.633 1 94.56 210 MET A N 1
ATOM 1689 C CA . MET A 1 210 ? -2.289 -23.172 -13.734 1 94.56 210 MET A CA 1
ATOM 1690 C C . MET A 1 210 ? -2.807 -22.875 -15.141 1 94.56 210 MET A C 1
ATOM 1692 O O . MET A 1 210 ? -2.098 -23.094 -16.125 1 94.56 210 MET A O 1
ATOM 1696 N N . SER A 1 211 ? -4.023 -22.438 -15.203 1 93.88 211 SER A N 1
ATOM 1697 C CA . SER A 1 211 ? -4.559 -22.047 -16.5 1 93.88 211 SER A CA 1
ATOM 1698 C C . SER A 1 211 ? -4.066 -20.656 -16.906 1 93.88 211 SER A C 1
ATOM 1700 O O . SER A 1 211 ? -3.486 -19.938 -16.094 1 93.88 211 SER A O 1
ATOM 1702 N N . CYS A 1 212 ? -4.301 -20.359 -18.156 1 93.88 212 CYS A N 1
ATOM 1703 C CA . CYS A 1 212 ? -4.148 -18.969 -18.578 1 93.88 212 CYS A CA 1
ATOM 1704 C C . CYS A 1 212 ? -5.16 -18.062 -17.875 1 93.88 212 CYS A C 1
ATOM 1706 O O . CYS A 1 212 ? -6.09 -18.562 -17.234 1 93.88 212 CYS A O 1
ATOM 1708 N N . ALA A 1 213 ? -4.891 -16.812 -17.969 1 94.12 213 ALA A N 1
ATOM 1709 C CA . ALA A 1 213 ? -5.836 -15.836 -17.422 1 94.12 213 ALA A CA 1
ATOM 1710 C C . ALA A 1 213 ? -6.922 -15.5 -18.453 1 94.12 213 ALA A C 1
ATOM 1712 O O . ALA A 1 213 ? -6.625 -15.219 -19.609 1 94.12 213 ALA A O 1
ATOM 1713 N N . TYR A 1 214 ? -8.102 -15.594 -17.984 1 92.62 214 TYR A N 1
ATOM 1714 C CA . TYR A 1 214 ? -9.273 -15.242 -18.781 1 92.62 214 TYR A CA 1
ATOM 1715 C C . TYR A 1 214 ? -9.992 -14.039 -18.188 1 92.62 214 TYR A C 1
ATOM 1717 O O . TYR A 1 214 ? -9.633 -13.562 -17.125 1 92.62 214 TYR A O 1
ATOM 1725 N N . GLY A 1 215 ? -10.93 -13.492 -19 1 90.31 215 GLY A N 1
ATOM 1726 C CA . GLY A 1 215 ? -11.734 -12.422 -18.438 1 90.31 215 GLY A CA 1
ATOM 1727 C C . GLY A 1 215 ? -12.562 -12.852 -17.25 1 90.31 215 GLY A C 1
ATOM 1728 O O . GLY A 1 215 ? -13.008 -14 -17.172 1 90.31 215 GLY A O 1
ATOM 1729 N N . GLY A 1 216 ? -12.828 -11.938 -16.375 1 88.31 216 GLY A N 1
ATOM 1730 C CA . GLY A 1 216 ? -13.539 -12.219 -15.133 1 88.31 216 GLY A CA 1
ATOM 1731 C C . GLY A 1 216 ? -14.93 -12.766 -15.359 1 88.31 216 GLY A C 1
ATOM 1732 O O . GLY A 1 216 ? -15.508 -13.383 -14.461 1 88.31 216 GLY A O 1
ATOM 1733 N N . SER A 1 217 ? -15.445 -12.633 -16.484 1 87 217 SER A N 1
ATOM 1734 C CA . SER A 1 217 ? -16.797 -13.102 -16.781 1 87 217 SER A CA 1
ATOM 1735 C C . SER A 1 217 ? -16.781 -14.57 -17.203 1 87 217 SER A C 1
ATOM 1737 O O . SER A 1 217 ? -17.844 -15.211 -17.266 1 87 217 SER A O 1
ATOM 1739 N N . THR A 1 218 ? -15.633 -15.117 -17.484 1 90.31 218 THR A N 1
ATOM 1740 C CA . THR A 1 218 ? -15.516 -16.5 -17.938 1 90.31 218 THR A CA 1
ATOM 1741 C C . THR A 1 218 ? -15.805 -17.469 -16.797 1 90.31 218 THR A C 1
ATOM 1743 O O . THR A 1 218 ? -15.328 -17.281 -15.68 1 90.31 218 THR A O 1
ATOM 1746 N N . SER A 1 219 ? -16.594 -18.453 -17.031 1 89.44 219 SER A N 1
ATOM 1747 C CA . SER A 1 219 ? -16.938 -19.438 -16 1 89.44 219 SER A CA 1
ATOM 1748 C C . SER A 1 219 ? -15.797 -20.406 -15.766 1 89.44 219 SER A C 1
ATOM 1750 O O . SER A 1 219 ? -14.953 -20.609 -16.641 1 89.44 219 SER A O 1
ATOM 1752 N N . ASP A 1 220 ? -15.812 -21.031 -14.641 1 90.88 220 ASP A N 1
ATOM 1753 C CA . ASP A 1 220 ? -14.812 -22.047 -14.32 1 90.88 220 ASP A CA 1
ATOM 1754 C C . ASP A 1 220 ? -14.859 -23.203 -15.312 1 90.88 220 ASP A C 1
ATOM 1756 O O . ASP A 1 220 ? -13.82 -23.719 -15.719 1 90.88 220 ASP A O 1
ATOM 1760 N N . ARG A 1 221 ? -16.047 -23.562 -15.68 1 90.12 221 ARG A N 1
ATOM 1761 C CA . ARG A 1 221 ? -16.203 -24.641 -16.641 1 90.12 221 ARG A CA 1
ATOM 1762 C C . ARG A 1 221 ? -15.539 -24.312 -17.969 1 90.12 221 ARG A C 1
ATOM 1764 O O . ARG A 1 221 ? -14.836 -25.141 -18.547 1 90.12 221 ARG A O 1
ATOM 1771 N N . GLN A 1 222 ? -15.781 -23.109 -18.422 1 91.69 222 GLN A N 1
ATOM 1772 C CA . GLN A 1 222 ? -15.211 -22.688 -19.688 1 91.69 222 GLN A CA 1
ATOM 1773 C C . GLN A 1 222 ? -13.68 -22.719 -19.641 1 91.69 222 GLN A C 1
ATOM 1775 O O . GLN A 1 222 ? -13.031 -23.094 -20.625 1 91.69 222 GLN A O 1
ATOM 1780 N N . ILE A 1 223 ? -13.148 -22.297 -18.562 1 92.75 223 ILE A N 1
ATOM 1781 C CA . ILE A 1 223 ? -11.695 -22.297 -18.422 1 92.75 223 ILE A CA 1
ATOM 1782 C C . ILE A 1 223 ? -11.172 -23.719 -18.438 1 92.75 223 ILE A C 1
ATOM 1784 O O . ILE A 1 223 ? -10.18 -24.016 -19.109 1 92.75 223 ILE A O 1
ATOM 1788 N N . ALA A 1 224 ? -11.812 -24.625 -17.781 1 90.5 224 ALA A N 1
ATOM 1789 C CA . ALA A 1 224 ? -11.406 -26.016 -17.766 1 90.5 224 ALA A CA 1
ATOM 1790 C C . ALA A 1 224 ? -11.461 -26.625 -19.172 1 90.5 224 ALA A C 1
ATOM 1792 O O . ALA A 1 224 ? -10.57 -27.375 -19.562 1 90.5 224 ALA A O 1
ATOM 1793 N N . GLU A 1 225 ? -12.469 -26.266 -19.844 1 90.25 225 GLU A N 1
ATOM 1794 C CA . GLU A 1 225 ? -12.672 -26.781 -21.188 1 90.25 225 GLU A CA 1
ATOM 1795 C C . GLU A 1 225 ? -11.57 -26.297 -22.141 1 90.25 225 GLU A C 1
ATOM 1797 O O . GLU A 1 225 ? -11.117 -27.062 -23 1 90.25 225 GLU A O 1
ATOM 1802 N N . ARG A 1 226 ? -11.156 -25.125 -21.922 1 89.75 226 ARG A N 1
ATOM 1803 C CA . ARG A 1 226 ? -10.211 -24.5 -22.844 1 89.75 226 ARG A CA 1
ATOM 1804 C C . ARG A 1 226 ? -8.773 -24.75 -22.391 1 89.75 226 ARG A C 1
ATOM 1806 O O . ARG A 1 226 ? -7.832 -24.453 -23.125 1 89.75 226 ARG A O 1
ATOM 1813 N N . SER A 1 227 ? -8.57 -25.203 -21.266 1 85.31 227 SER A N 1
ATOM 1814 C CA . SER A 1 227 ? -7.254 -25.25 -20.641 1 85.31 227 SER A CA 1
ATOM 1815 C C . SER A 1 227 ? -6.438 -26.422 -21.172 1 85.31 227 SER A C 1
ATOM 1817 O O . SER A 1 227 ? -5.215 -26.453 -21.031 1 85.31 227 SER A O 1
ATOM 1819 N N . GLY A 1 228 ? -7.043 -27.453 -21.766 1 83.94 228 GLY A N 1
ATOM 1820 C CA . GLY A 1 228 ? -6.352 -28.656 -22.188 1 83.94 228 GLY A CA 1
ATOM 1821 C C . GLY A 1 228 ? -6.004 -29.578 -21.031 1 83.94 228 GLY A C 1
ATOM 1822 O O . GLY A 1 228 ? -5.125 -30.438 -21.156 1 83.94 228 GLY A O 1
ATOM 1823 N N . LEU A 1 229 ? -6.582 -29.422 -19.969 1 88.56 229 LEU A N 1
ATOM 1824 C CA . LEU A 1 229 ? -6.312 -30.234 -18.781 1 88.56 229 LEU A CA 1
ATOM 1825 C C . LEU A 1 229 ? -6.582 -31.703 -19.047 1 88.56 229 LEU A C 1
ATOM 1827 O O . LEU A 1 229 ? -5.93 -32.562 -18.453 1 88.56 229 LEU A O 1
ATOM 1831 N N . THR A 1 230 ? -7.48 -32.031 -19.891 1 90.75 230 THR A N 1
ATOM 1832 C CA . THR A 1 230 ? -7.82 -33.438 -20.234 1 90.75 230 THR A CA 1
ATOM 1833 C C . THR A 1 230 ? -6.609 -34.156 -20.812 1 90.75 230 THR A C 1
ATOM 1835 O O . THR A 1 230 ? -6.496 -35.375 -20.688 1 90.75 230 THR A O 1
ATOM 1838 N N . ARG A 1 231 ? -5.723 -33.438 -21.359 1 90.5 231 ARG A N 1
ATOM 1839 C CA . ARG A 1 231 ? -4.547 -34.031 -21.984 1 90.5 231 ARG A CA 1
ATOM 1840 C C . ARG A 1 231 ? -3.482 -34.344 -20.953 1 90.5 231 ARG A C 1
ATOM 1842 O O . ARG A 1 231 ? -2.574 -35.156 -21.203 1 90.5 231 ARG A O 1
ATOM 1849 N N . ARG A 1 232 ? -3.617 -33.781 -19.812 1 89.88 232 ARG A N 1
ATOM 1850 C CA . ARG A 1 232 ? -2.611 -34 -18.766 1 89.88 232 ARG A CA 1
ATOM 1851 C C . ARG A 1 232 ? -2.986 -35.156 -17.844 1 89.88 232 ARG A C 1
ATOM 1853 O O . ARG A 1 232 ? -2.123 -35.719 -17.188 1 89.88 232 ARG A O 1
ATOM 1860 N N . THR A 1 233 ? -4.215 -35.531 -17.875 1 92.75 233 THR A N 1
ATOM 1861 C CA . THR A 1 233 ? -4.711 -36.531 -16.953 1 92.75 233 THR A CA 1
ATOM 1862 C C . THR A 1 233 ? -4.535 -37.938 -17.547 1 92.75 233 THR A C 1
ATOM 1864 O O . THR A 1 233 ? -4.418 -38.094 -18.766 1 92.75 233 THR A O 1
ATOM 1867 N N . ASP A 1 234 ? -4.5 -38.844 -16.641 1 93.5 234 ASP A N 1
ATOM 1868 C CA . ASP A 1 234 ? -4.438 -40.281 -16.984 1 93.5 234 ASP A CA 1
ATOM 1869 C C . ASP A 1 234 ? -5.746 -40.969 -16.641 1 93.5 234 ASP A C 1
ATOM 1871 O O . ASP A 1 234 ? -6.438 -40.594 -15.703 1 93.5 234 ASP A O 1
ATOM 1875 N N . PRO A 1 235 ? -5.977 -42.031 -17.484 1 95.56 235 PRO A N 1
ATOM 1876 C CA . PRO A 1 235 ? -7.176 -42.812 -17.125 1 95.56 235 PRO A CA 1
ATOM 1877 C C . PRO A 1 235 ? -7.156 -43.312 -15.688 1 95.56 235 PRO A C 1
ATOM 1879 O O . PRO A 1 235 ? -6.125 -43.781 -15.211 1 95.56 235 PRO A O 1
ATOM 1882 N N . GLY A 1 236 ? -8.273 -43.094 -15.086 1 94.75 236 GLY A N 1
ATOM 1883 C CA . GLY A 1 236 ? -8.391 -43.562 -13.703 1 94.75 236 GLY A CA 1
ATOM 1884 C C . GLY A 1 236 ? -8.141 -42.438 -12.695 1 94.75 236 GLY A C 1
ATOM 1885 O O . GLY A 1 236 ? -8.398 -42.625 -11.5 1 94.75 236 GLY A O 1
ATOM 1886 N N . ASP A 1 237 ? -7.695 -41.312 -13.156 1 95.31 237 ASP A N 1
ATOM 1887 C CA . ASP A 1 237 ? -7.453 -40.156 -12.297 1 95.31 237 ASP A CA 1
ATOM 1888 C C . ASP A 1 237 ? -8.766 -39.562 -11.805 1 95.31 237 ASP A C 1
ATOM 1890 O O . ASP A 1 237 ? -9.836 -39.875 -12.344 1 95.31 237 ASP A O 1
ATOM 1894 N N . ALA A 1 238 ? -8.625 -38.781 -10.727 1 95.62 238 ALA A N 1
ATOM 1895 C CA . ALA A 1 238 ? -9.758 -37.969 -10.266 1 95.62 238 ALA A CA 1
ATOM 1896 C C . ALA A 1 238 ? -9.352 -36.5 -10.055 1 95.62 238 ALA A C 1
ATOM 1898 O O . ALA A 1 238 ? -8.195 -36.219 -9.742 1 95.62 238 ALA A O 1
ATOM 1899 N N . ILE A 1 239 ? -10.258 -35.625 -10.297 1 95.38 239 ILE A N 1
ATOM 1900 C CA . ILE A 1 239 ? -10.086 -34.219 -10.062 1 95.38 239 ILE A CA 1
ATOM 1901 C C . ILE A 1 239 ? -11.164 -33.719 -9.094 1 95.38 239 ILE A C 1
ATOM 1903 O O . ILE A 1 239 ? -12.344 -34.031 -9.242 1 95.38 239 ILE A O 1
ATOM 1907 N N . MET A 1 240 ? -10.727 -33 -8.117 1 95.06 240 MET A N 1
ATOM 1908 C CA . MET A 1 240 ? -11.664 -32.469 -7.145 1 95.06 240 MET A CA 1
ATOM 1909 C C . MET A 1 240 ? -11.961 -31 -7.445 1 95.06 240 MET A C 1
ATOM 1911 O O . MET A 1 240 ? -11.047 -30.219 -7.695 1 95.06 240 MET A O 1
ATOM 1915 N N . VAL A 1 241 ? -13.258 -30.625 -7.453 1 94.19 241 VAL A N 1
ATOM 1916 C CA . VAL A 1 241 ? -13.656 -29.266 -7.789 1 94.19 241 VAL A CA 1
ATOM 1917 C C . VAL A 1 241 ? -14.828 -28.844 -6.906 1 94.19 241 VAL A C 1
ATOM 1919 O O . VAL A 1 241 ? -15.367 -29.641 -6.145 1 94.19 241 VAL A O 1
ATOM 1922 N N . ASP A 1 242 ? -15.078 -27.547 -6.984 1 88.88 242 ASP A N 1
ATOM 1923 C CA . ASP A 1 242 ? -16.266 -27.047 -6.301 1 88.88 242 ASP A CA 1
ATOM 1924 C C . ASP A 1 242 ? -17.5 -27.141 -7.207 1 88.88 242 ASP A C 1
ATOM 1926 O O . ASP A 1 242 ? -17.391 -27.594 -8.344 1 88.88 242 ASP A O 1
ATOM 1930 N N . LYS A 1 243 ? -18.594 -26.781 -6.719 1 82.31 243 LYS A N 1
ATOM 1931 C CA . LYS A 1 243 ? -19.875 -26.906 -7.414 1 82.31 243 LYS A CA 1
ATOM 1932 C C . LYS A 1 243 ? -19.906 -26.047 -8.672 1 82.31 243 LYS A C 1
ATOM 1934 O O . LYS A 1 243 ? -20.656 -26.328 -9.609 1 82.31 243 LYS A O 1
ATOM 1939 N N . GLY A 1 244 ? -18.984 -25.156 -8.703 1 79.5 244 GLY A N 1
ATOM 1940 C CA . GLY A 1 244 ? -18.953 -24.281 -9.867 1 79.5 244 GLY A CA 1
ATOM 1941 C C . GLY A 1 244 ? -18.375 -24.953 -11.102 1 79.5 244 GLY A C 1
ATOM 1942 O O . GLY A 1 244 ? -18.578 -24.484 -12.219 1 79.5 244 GLY A O 1
ATOM 1943 N N . PHE A 1 245 ? -17.781 -26.047 -10.805 1 87.81 245 PHE A N 1
ATOM 1944 C CA . PHE A 1 245 ? -17.156 -26.797 -11.898 1 87.81 245 PHE A CA 1
ATOM 1945 C C . PHE A 1 245 ? -18.047 -27.953 -12.336 1 87.81 245 PHE A C 1
ATOM 1947 O O . PHE A 1 245 ? -18 -29.031 -11.758 1 87.81 245 PHE A O 1
ATOM 1954 N N . ASP A 1 246 ? -18.906 -27.828 -13.156 1 87.62 246 ASP A N 1
ATOM 1955 C CA . ASP A 1 246 ? -19.672 -28.938 -13.727 1 87.62 246 ASP A CA 1
ATOM 1956 C C . ASP A 1 246 ? -19.031 -29.438 -15.023 1 87.62 246 ASP A C 1
ATOM 1958 O O . ASP A 1 246 ? -19.484 -29.094 -16.109 1 87.62 246 ASP A O 1
ATOM 1962 N N . ILE A 1 247 ? -17.984 -30.344 -14.766 1 90.62 247 ILE A N 1
ATOM 1963 C CA . ILE A 1 247 ? -17.156 -30.625 -15.93 1 90.62 247 ILE A CA 1
ATOM 1964 C C . ILE A 1 247 ? -17 -32.125 -16.094 1 90.62 247 ILE A C 1
ATOM 1966 O O . ILE A 1 247 ? -16.047 -32.594 -16.75 1 90.62 247 ILE A O 1
ATOM 1970 N N . GLN A 1 248 ? -17.812 -33 -15.523 1 92.5 248 GLN A N 1
ATOM 1971 C CA . GLN A 1 248 ? -17.656 -34.438 -15.664 1 92.5 248 GLN A CA 1
ATOM 1972 C C . GLN A 1 248 ? -17.75 -34.875 -17.125 1 92.5 248 GLN A C 1
ATOM 1974 O O . GLN A 1 248 ? -17.031 -35.781 -17.562 1 92.5 248 GLN A O 1
ATOM 1979 N N . ASP A 1 249 ? -18.641 -34.25 -17.828 1 92.94 249 ASP A N 1
ATOM 1980 C CA . ASP A 1 249 ? -18.859 -34.594 -19.234 1 92.94 249 ASP A CA 1
ATOM 1981 C C . ASP A 1 249 ? -17.594 -34.344 -20.062 1 92.94 249 ASP A C 1
ATOM 1983 O O . ASP A 1 249 ? -17.359 -35.031 -21.062 1 92.94 249 ASP A O 1
ATOM 1987 N N . ILE A 1 250 ? -16.797 -33.406 -19.688 1 92.31 250 ILE A N 1
ATOM 1988 C CA . ILE A 1 250 ? -15.57 -33.062 -20.375 1 92.31 250 ILE A CA 1
ATOM 1989 C C . ILE A 1 250 ? -14.492 -34.094 -20.125 1 92.31 250 ILE A C 1
ATOM 1991 O O . ILE A 1 250 ? -13.68 -34.406 -21 1 92.31 250 ILE A O 1
ATOM 1995 N N . PHE A 1 251 ? -14.547 -34.781 -19.016 1 94.56 251 PHE A N 1
ATOM 1996 C CA . PHE A 1 251 ? -13.461 -35.656 -18.594 1 94.56 251 PHE A CA 1
ATOM 1997 C C . PHE A 1 251 ? -13.859 -37.125 -18.719 1 94.56 251 PHE A C 1
ATOM 1999 O O . PHE A 1 251 ? -13.008 -38.031 -18.672 1 94.56 251 PHE A O 1
ATOM 2006 N N . ALA A 1 252 ? -15.07 -37.438 -18.953 1 94.19 252 ALA A N 1
ATOM 2007 C CA . ALA A 1 252 ? -15.578 -38.812 -19.062 1 94.19 252 ALA A CA 1
ATOM 2008 C C . ALA A 1 252 ? -14.898 -39.562 -20.188 1 94.19 252 ALA A C 1
ATOM 2010 O O . ALA A 1 252 ? -14.508 -40.719 -20.031 1 94.19 252 ALA A O 1
ATOM 2011 N N . PRO A 1 253 ? -14.734 -38.906 -21.297 1 94.19 253 PRO A N 1
ATOM 2012 C CA . PRO A 1 253 ? -14.125 -39.625 -22.422 1 94.19 253 PRO A CA 1
ATOM 2013 C C . PRO A 1 253 ? -12.703 -40.094 -22.125 1 94.19 253 PRO A C 1
ATOM 2015 O O . PRO A 1 253 ? -12.219 -41.031 -22.75 1 94.19 253 PRO A O 1
ATOM 2018 N N . VAL A 1 254 ? -12.039 -39.469 -21.219 1 93.94 254 VAL A N 1
ATOM 2019 C CA . VAL A 1 254 ? -10.656 -39.844 -20.922 1 93.94 254 VAL A CA 1
ATOM 2020 C C . VAL A 1 254 ? -10.602 -40.625 -19.609 1 93.94 254 VAL A C 1
ATOM 2022 O O . VAL A 1 254 ? -9.539 -40.75 -19 1 93.94 254 VAL A O 1
ATOM 2025 N N . ASP A 1 255 ? -11.719 -41.062 -19.109 1 96 255 ASP A N 1
ATOM 2026 C CA . ASP A 1 255 ? -11.859 -41.938 -17.938 1 96 255 ASP A CA 1
ATOM 2027 C C . ASP A 1 255 ? -11.312 -41.25 -16.688 1 96 255 ASP A C 1
ATOM 2029 O O . ASP A 1 255 ? -10.5 -41.844 -15.961 1 96 255 ASP A O 1
ATOM 2033 N N . VAL A 1 256 ? -11.617 -40 -16.531 1 95.62 256 VAL A N 1
ATOM 2034 C CA . VAL A 1 256 ? -11.258 -39.25 -15.344 1 95.62 256 VAL A CA 1
ATOM 2035 C C . VAL A 1 256 ? -12.523 -38.906 -14.555 1 95.62 256 VAL A C 1
ATOM 2037 O O . VAL A 1 256 ? -13.523 -38.469 -15.125 1 95.62 256 VAL A O 1
ATOM 2040 N N . THR A 1 257 ? -12.484 -39.094 -13.281 1 95.38 257 THR A N 1
ATOM 2041 C CA . THR A 1 257 ? -13.633 -38.844 -12.414 1 95.38 257 THR A CA 1
ATOM 2042 C C . THR A 1 257 ? -13.555 -37.469 -11.758 1 95.38 257 THR A C 1
ATOM 2044 O O . THR A 1 257 ? -12.477 -37.062 -11.312 1 95.38 257 THR A O 1
ATOM 2047 N N . ILE A 1 258 ? -14.672 -36.812 -11.672 1 94.38 258 ILE A N 1
ATOM 2048 C CA . ILE A 1 258 ? -14.734 -35.5 -11.023 1 94.38 258 ILE A CA 1
ATOM 2049 C C . ILE A 1 258 ? -15.406 -35.625 -9.656 1 94.38 258 ILE A C 1
ATOM 2051 O O . ILE A 1 258 ? -16.547 -36.062 -9.562 1 94.38 258 ILE A O 1
ATOM 2055 N N . ASN A 1 259 ? -14.664 -35.375 -8.648 1 92.31 259 ASN A N 1
ATOM 2056 C CA . ASN A 1 259 ? -15.227 -35.281 -7.301 1 92.31 259 ASN A CA 1
ATOM 2057 C C . ASN A 1 259 ? -15.836 -33.938 -7.031 1 92.31 259 ASN A C 1
ATOM 2059 O O . ASN A 1 259 ? -15.117 -32.938 -6.812 1 92.31 259 ASN A O 1
ATOM 2063 N N . ILE A 1 260 ? -17.078 -33.75 -7.02 1 90.44 260 ILE A N 1
ATOM 2064 C CA . ILE A 1 260 ? -17.844 -32.531 -6.863 1 90.44 260 ILE A CA 1
ATOM 2065 C C . ILE A 1 260 ? -18.938 -32.719 -5.82 1 90.44 260 ILE A C 1
ATOM 2067 O O . ILE A 1 260 ? -19.562 -33.781 -5.762 1 90.44 260 ILE A O 1
ATOM 2071 N N . PRO A 1 261 ? -19.094 -31.688 -5 1 84.62 261 PRO A N 1
ATOM 2072 C CA . PRO A 1 261 ? -20.203 -31.828 -4.059 1 84.62 261 PRO A CA 1
ATOM 2073 C C . PRO A 1 261 ? -21.562 -31.922 -4.766 1 84.62 261 PRO A C 1
ATOM 2075 O O . PRO A 1 261 ? -21.719 -31.422 -5.879 1 84.62 261 PRO A O 1
ATOM 2078 N N . THR A 1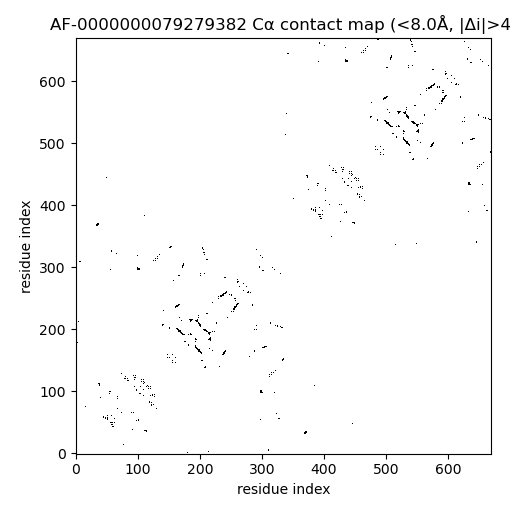 262 ? -22.438 -32.594 -4.07 1 77.06 262 THR A N 1
ATOM 2079 C CA . THR A 1 262 ? -23.766 -32.781 -4.633 1 77.06 262 THR A CA 1
ATOM 2080 C C . THR A 1 262 ? -24.578 -31.484 -4.578 1 77.06 262 THR A C 1
ATOM 2082 O O . THR A 1 262 ? -24.453 -30.719 -3.631 1 77.06 262 THR A O 1
ATOM 2085 N N . PHE A 1 263 ? -25.141 -31.078 -5.773 1 63.72 263 PHE A N 1
ATOM 2086 C CA . PHE A 1 263 ? -26 -29.906 -5.852 1 63.72 263 PHE A CA 1
ATOM 2087 C C . PHE A 1 263 ? -27.281 -30.125 -5.062 1 63.72 263 PHE A C 1
ATOM 2089 O O . PHE A 1 263 ? -27.859 -31.219 -5.086 1 63.72 263 PHE A O 1
ATOM 2096 N N . PHE A 1 264 ? -27.5 -29.188 -4.043 1 54.19 264 PHE A N 1
ATOM 2097 C CA . PHE A 1 264 ? -28.766 -29.281 -3.33 1 54.19 264 PHE A CA 1
ATOM 2098 C C . PHE A 1 264 ? -29.938 -29 -4.266 1 54.19 264 PHE A C 1
ATOM 2100 O O . PHE A 1 264 ? -29.984 -27.953 -4.898 1 54.19 264 PHE A O 1
ATOM 2107 N N . ARG A 1 265 ? -30.609 -30 -4.801 1 49.72 265 ARG A N 1
ATOM 2108 C CA . ARG A 1 265 ? -31.922 -29.703 -5.352 1 49.72 265 ARG A CA 1
ATOM 2109 C C . ARG A 1 265 ? -32.969 -29.641 -4.246 1 49.72 265 ARG A C 1
ATOM 2111 O O . ARG A 1 265 ? -32.844 -30.281 -3.207 1 49.72 265 ARG A O 1
ATOM 2118 N N . LYS A 1 266 ? -33.844 -28.688 -4.23 1 50.66 266 LYS A N 1
ATOM 2119 C CA . LYS A 1 266 ? -35 -28.453 -3.35 1 50.66 266 LYS A CA 1
ATOM 2120 C C . LYS A 1 266 ? -35.406 -29.719 -2.605 1 50.66 266 LYS A C 1
ATOM 2122 O O . LYS A 1 266 ? -35.719 -29.672 -1.417 1 50.66 266 LYS A O 1
ATOM 2127 N N . LYS A 1 267 ? -36.125 -30.672 -3.482 1 49.38 267 LYS A N 1
ATOM 2128 C CA . LYS A 1 267 ? -37 -31.688 -2.922 1 49.38 267 LYS A CA 1
ATOM 2129 C C . LYS A 1 267 ? -36.219 -32.75 -2.178 1 49.38 267 LYS A C 1
ATOM 2131 O O . LYS A 1 267 ? -36.781 -33.594 -1.486 1 49.38 267 LYS A O 1
ATOM 2136 N N . ASN A 1 268 ? -35.219 -33.156 -2.75 1 45.88 268 ASN A N 1
ATOM 2137 C CA . ASN A 1 268 ? -34.781 -34.438 -2.252 1 45.88 268 ASN A CA 1
ATOM 2138 C C . ASN A 1 268 ? -33.906 -34.312 -1.022 1 45.88 268 ASN A C 1
ATOM 2140 O O . ASN A 1 268 ? -32.969 -33.5 -1.021 1 45.88 268 ASN A O 1
ATOM 2144 N N . ARG A 1 269 ? -34.438 -34.656 0.024 1 53.25 269 ARG A N 1
ATOM 2145 C CA . ARG A 1 269 ? -33.781 -34.906 1.291 1 53.25 269 ARG A CA 1
ATOM 2146 C C . ARG A 1 269 ? -32.406 -35.531 1.064 1 53.25 269 ARG A C 1
ATOM 2148 O O . ARG A 1 269 ? -32.312 -36.625 0.472 1 53.25 269 ARG A O 1
ATOM 2155 N N . MET A 1 270 ? -31.344 -34.75 0.921 1 60.03 270 MET A N 1
ATOM 2156 C CA . MET A 1 270 ? -29.984 -35.281 0.784 1 60.03 270 MET A CA 1
ATOM 2157 C C . MET A 1 270 ? -29.797 -36.5 1.68 1 60.03 270 MET A C 1
ATOM 2159 O O . MET A 1 270 ? -30.172 -36.469 2.855 1 60.03 270 MET A O 1
ATOM 2163 N N . SER A 1 271 ? -29.422 -37.625 1.057 1 62.94 271 SER A N 1
ATOM 2164 C CA . SER A 1 271 ? -29.141 -38.812 1.874 1 62.94 271 SER A CA 1
ATOM 2165 C C . SER A 1 271 ? -27.953 -38.562 2.797 1 62.94 271 SER A C 1
ATOM 2167 O O . SER A 1 271 ? -27.109 -37.688 2.521 1 62.94 271 SER A O 1
ATOM 2169 N N . GLY A 1 272 ? -28.078 -38.969 3.967 1 59.72 272 GLY A N 1
ATOM 2170 C CA . GLY A 1 272 ? -27.016 -38.844 4.957 1 59.72 272 GLY A CA 1
ATOM 2171 C C . GLY A 1 272 ? -25.641 -39.094 4.383 1 59.72 272 GLY A C 1
ATOM 2172 O O . GLY A 1 272 ? -24.688 -38.375 4.715 1 59.72 272 GLY A O 1
ATOM 2173 N N . LYS A 1 273 ? -25.547 -40.062 3.451 1 67.5 273 LYS A N 1
ATOM 2174 C CA . LYS A 1 273 ? -24.266 -40.406 2.844 1 67.5 273 LYS A CA 1
ATOM 2175 C C . LYS A 1 273 ? -23.75 -39.281 1.952 1 67.5 273 LYS A C 1
ATOM 2177 O O . LYS A 1 273 ? -22.562 -38.969 1.947 1 67.5 273 LYS A O 1
ATOM 2182 N N . SER A 1 274 ? -24.594 -38.688 1.312 1 73.06 274 SER A N 1
ATOM 2183 C CA . SER A 1 274 ? -24.219 -37.594 0.418 1 73.06 274 SER A CA 1
ATOM 2184 C C . SER A 1 274 ? -23.75 -36.375 1.203 1 73.06 274 SER A C 1
ATOM 2186 O O . SER A 1 274 ? -22.781 -35.719 0.812 1 73.06 274 SER A O 1
ATOM 2188 N N . VAL A 1 275 ? -24.375 -36.188 2.309 1 72.69 275 VAL A N 1
ATOM 2189 C CA . VAL A 1 275 ? -24.016 -35.062 3.154 1 72.69 275 VAL A CA 1
ATOM 2190 C C . VAL A 1 275 ? -22.609 -35.25 3.709 1 72.69 275 VAL A C 1
ATOM 2192 O O . VAL A 1 275 ? -21.812 -34.312 3.73 1 72.69 275 VAL A O 1
ATOM 2195 N N . LEU A 1 276 ? -22.375 -36.469 4.094 1 72.75 276 LEU A N 1
ATOM 2196 C CA . LEU A 1 276 ? -21.062 -36.781 4.648 1 72.75 276 LEU A CA 1
ATOM 2197 C C . LEU A 1 276 ? -19.969 -36.625 3.59 1 72.75 276 LEU A C 1
ATOM 2199 O O . LEU A 1 276 ? -18.891 -36.094 3.867 1 72.75 276 LEU A O 1
ATOM 2203 N N . ARG A 1 277 ? -20.203 -37.062 2.438 1 76.06 277 ARG A N 1
ATOM 2204 C CA . ARG A 1 277 ? -19.25 -36.969 1.341 1 76.06 277 ARG A CA 1
ATOM 2205 C C . ARG A 1 277 ? -19 -35.5 0.977 1 76.06 277 ARG A C 1
ATOM 2207 O O . ARG A 1 277 ? -17.859 -35.125 0.745 1 76.06 277 ARG A O 1
ATOM 2214 N N . ASP A 1 278 ? -20.016 -34.781 0.98 1 78 278 ASP A N 1
ATOM 2215 C CA . ASP A 1 278 ? -19.906 -33.375 0.646 1 78 278 ASP A CA 1
ATOM 2216 C C . ASP A 1 278 ? -19.062 -32.625 1.681 1 78 278 ASP A C 1
ATOM 2218 O O . ASP A 1 278 ? -18.266 -31.75 1.329 1 78 278 ASP A O 1
ATOM 2222 N N . ARG A 1 279 ? -19.266 -33 2.863 1 78.5 279 ARG A N 1
ATOM 2223 C CA . ARG A 1 279 ? -18.469 -32.406 3.936 1 78.5 279 ARG A CA 1
ATOM 2224 C C . ARG A 1 279 ? -17 -32.781 3.783 1 78.5 279 ARG A C 1
ATOM 2226 O O . ARG A 1 279 ? -16.125 -31.938 4.031 1 78.5 279 ARG A O 1
ATOM 2233 N N . LYS A 1 280 ? -16.797 -34 3.342 1 78.62 280 LYS A N 1
ATOM 2234 C CA . LYS A 1 280 ? -15.422 -34.438 3.145 1 78.62 280 LYS A CA 1
ATOM 2235 C C . LYS A 1 280 ? -14.766 -33.688 1.991 1 78.62 280 LYS A C 1
ATOM 2237 O O . LYS A 1 280 ? -13.609 -33.25 2.094 1 78.62 280 LYS A O 1
ATOM 2242 N N . ILE A 1 281 ? -15.453 -33.5 0.972 1 81.56 281 ILE A N 1
ATOM 2243 C CA . ILE A 1 281 ? -14.938 -32.75 -0.168 1 81.56 281 ILE A CA 1
ATOM 2244 C C . ILE A 1 281 ? -14.609 -31.328 0.261 1 81.56 281 ILE A C 1
ATOM 2246 O O . ILE A 1 281 ? -13.531 -30.812 -0.044 1 81.56 281 ILE A O 1
ATOM 2250 N N . SER A 1 282 ? -15.516 -30.812 1.008 1 80.88 282 SER A N 1
ATOM 2251 C CA . SER A 1 282 ? -15.328 -29.453 1.493 1 80.88 282 SER A CA 1
ATOM 2252 C C . SER A 1 282 ? -14.078 -29.344 2.369 1 80.88 282 SER A C 1
ATOM 2254 O O . SER A 1 282 ? -13.32 -28.375 2.266 1 80.88 282 SER A O 1
ATOM 2256 N N . SER A 1 283 ? -13.883 -30.281 3.137 1 81.5 283 SER A N 1
ATOM 2257 C CA . SER A 1 283 ? -12.742 -30.266 4.039 1 81.5 283 SER A CA 1
ATOM 2258 C C . SER A 1 283 ? -11.43 -30.359 3.271 1 81.5 283 SER A C 1
ATOM 2260 O O . SER A 1 283 ? -10.414 -29.781 3.682 1 81.5 283 SER A O 1
ATOM 2262 N N . LYS A 1 284 ? -11.461 -31.062 2.158 1 83.12 284 LYS A N 1
ATOM 2263 C CA . LYS A 1 284 ? -10.25 -31.266 1.374 1 83.12 284 LYS A CA 1
ATOM 2264 C C . LYS A 1 284 ? -9.969 -30.047 0.491 1 83.12 284 LYS A C 1
ATOM 2266 O O . LYS A 1 284 ? -8.812 -29.766 0.163 1 83.12 284 LYS A O 1
ATOM 2271 N N . ARG A 1 285 ? -10.953 -29.281 0.245 1 87.69 285 ARG A N 1
ATOM 2272 C CA . ARG A 1 285 ? -10.805 -28.094 -0.603 1 87.69 285 ARG A CA 1
ATOM 2273 C C . ARG A 1 285 ? -10.102 -26.969 0.146 1 87.69 285 ARG A C 1
ATOM 2275 O O . ARG A 1 285 ? -9.641 -26.016 -0.466 1 87.69 285 ARG A O 1
ATOM 2282 N N . VAL A 1 286 ? -9.961 -27.094 1.406 1 86.25 286 VAL A N 1
ATOM 2283 C CA . VAL A 1 286 ? -9.266 -26.109 2.232 1 86.25 286 VAL A CA 1
ATOM 2284 C C . VAL A 1 286 ? -7.828 -25.953 1.749 1 86.25 286 VAL A C 1
ATOM 2286 O O . VAL A 1 286 ? -7.258 -24.859 1.822 1 86.25 286 VAL A O 1
ATOM 2289 N N . HIS A 1 287 ? -7.32 -27.062 1.165 1 86.38 287 HIS A N 1
ATOM 2290 C CA . HIS A 1 287 ? -5.945 -27.047 0.683 1 86.38 287 HIS A CA 1
ATOM 2291 C C . HIS A 1 287 ? -5.773 -26.031 -0.445 1 86.38 287 HIS A C 1
ATOM 2293 O O . HIS A 1 287 ? -4.844 -25.219 -0.424 1 86.38 287 HIS A O 1
ATOM 2299 N N . VAL A 1 288 ? -6.672 -26.078 -1.388 1 90.88 288 VAL A N 1
ATOM 2300 C CA . VAL A 1 288 ? -6.559 -25.172 -2.518 1 90.88 288 VAL A CA 1
ATOM 2301 C C . VAL A 1 288 ? -6.875 -23.75 -2.062 1 90.88 288 VAL A C 1
ATOM 2303 O O . VAL A 1 288 ? -6.273 -22.781 -2.547 1 90.88 288 VAL A O 1
ATOM 2306 N N . GLU A 1 289 ? -7.781 -23.641 -1.129 1 91.19 289 GLU A N 1
ATOM 2307 C CA . GLU A 1 289 ? -8.102 -22.328 -0.585 1 91.19 289 GLU A CA 1
ATOM 2308 C C . GLU A 1 289 ? -6.891 -21.703 0.122 1 91.19 289 GLU A C 1
ATOM 2310 O O . GLU A 1 289 ? -6.641 -20.516 0.007 1 91.19 289 GLU A O 1
ATOM 2315 N N . ARG A 1 290 ? -6.188 -22.516 0.794 1 91 290 ARG A N 1
ATOM 2316 C CA . ARG A 1 290 ? -4.984 -22.062 1.479 1 91 290 ARG A CA 1
ATOM 2317 C C . ARG A 1 290 ? -3.932 -21.594 0.48 1 91 290 ARG A C 1
ATOM 2319 O O . ARG A 1 290 ? -3.301 -20.547 0.679 1 91 290 ARG A O 1
ATOM 2326 N N . ILE A 1 291 ? -3.787 -22.344 -0.524 1 93.5 291 ILE A N 1
ATOM 2327 C CA . ILE A 1 291 ? -2.793 -22.016 -1.537 1 93.5 291 ILE A CA 1
ATOM 2328 C C . ILE A 1 291 ? -3.193 -20.719 -2.24 1 93.5 291 ILE A C 1
ATOM 2330 O O . ILE A 1 291 ? -2.354 -19.844 -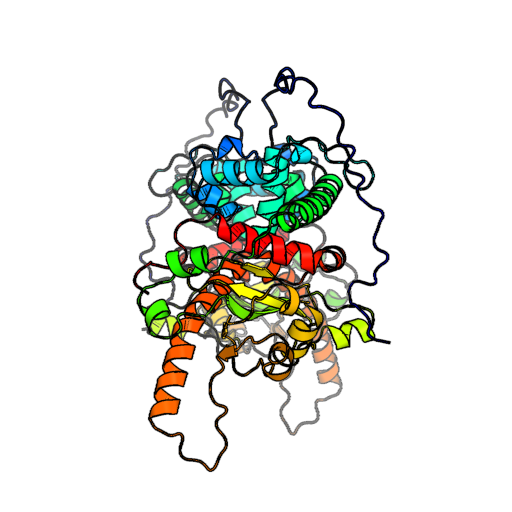2.48 1 93.5 291 ILE A O 1
ATOM 2334 N N . ILE A 1 292 ? -4.426 -20.594 -2.564 1 94.56 292 ILE A N 1
ATOM 2335 C CA . ILE A 1 292 ? -4.91 -19.359 -3.182 1 94.56 292 ILE A CA 1
ATOM 2336 C C . ILE A 1 292 ? -4.699 -18.188 -2.229 1 94.56 292 ILE A C 1
ATOM 2338 O O . ILE A 1 292 ? -4.289 -17.094 -2.65 1 94.56 292 ILE A O 1
ATOM 2342 N N . GLY A 1 293 ? -4.961 -18.438 -0.968 1 94.19 293 GLY A N 1
ATOM 2343 C CA . GLY A 1 293 ? -4.684 -17.422 0.039 1 94.19 293 GLY A CA 1
ATOM 2344 C C . GLY A 1 293 ? -3.23 -17 0.07 1 94.19 293 GLY A C 1
ATOM 2345 O O . GLY A 1 293 ? -2.93 -15.805 0.145 1 94.19 293 GLY A O 1
ATOM 2346 N N . LEU A 1 294 ? -2.369 -17.969 0.017 1 94 294 LEU A N 1
ATOM 2347 C CA . LEU A 1 294 ? -0.938 -17.688 -0.016 1 94 294 LEU A CA 1
ATOM 2348 C C . LEU A 1 294 ? -0.561 -16.938 -1.295 1 94 294 LEU A C 1
ATOM 2350 O O . LEU A 1 294 ? 0.285 -16.047 -1.272 1 94 294 LEU A O 1
ATOM 2354 N N . GLY A 1 295 ? -1.165 -17.391 -2.389 1 95.94 295 GLY A N 1
ATOM 2355 C CA . GLY A 1 295 ? -0.937 -16.688 -3.637 1 95.94 295 GLY A CA 1
ATOM 2356 C C . GLY A 1 295 ? -1.263 -15.211 -3.551 1 95.94 295 GLY A C 1
ATOM 2357 O O . GLY A 1 295 ? -0.531 -14.375 -4.09 1 95.94 295 GLY A O 1
ATOM 2358 N N . LYS A 1 296 ? -2.258 -14.938 -2.816 1 95.06 296 LYS A N 1
ATOM 2359 C CA . LYS A 1 296 ? -2.732 -13.562 -2.705 1 95.06 296 LYS A CA 1
ATOM 2360 C C . LYS A 1 296 ? -1.834 -12.742 -1.783 1 95.06 296 LYS A C 1
ATOM 2362 O O . LYS A 1 296 ? -2.004 -11.531 -1.66 1 95.06 296 LYS A O 1
ATOM 2367 N N . THR A 1 297 ? -0.89 -13.359 -1.141 1 96.12 297 THR A N 1
ATOM 2368 C CA . THR A 1 297 ? 0.117 -12.594 -0.416 1 96.12 297 THR A CA 1
ATOM 2369 C C . THR A 1 297 ? 1.031 -11.852 -1.385 1 96.12 297 THR A C 1
ATOM 2371 O O . THR A 1 297 ? 1.751 -10.93 -0.986 1 96.12 297 THR A O 1
ATOM 2374 N N . TYR A 1 298 ? 1.089 -12.367 -2.584 1 97.88 298 TYR A N 1
ATOM 2375 C CA . TYR A 1 298 ? 1.668 -11.555 -3.646 1 97.88 298 TYR A CA 1
ATOM 2376 C C . TYR A 1 298 ? 0.709 -10.445 -4.07 1 97.88 298 TYR A C 1
ATOM 2378 O O . TYR A 1 298 ? -0.23 -10.688 -4.832 1 97.88 298 TYR A O 1
ATOM 2386 N N . LYS A 1 299 ? 1.057 -9.289 -3.709 1 97.44 299 LYS A N 1
ATOM 2387 C CA . LYS A 1 299 ? 0.123 -8.164 -3.744 1 97.44 299 LYS A CA 1
ATOM 2388 C C . LYS A 1 299 ? -0.195 -7.758 -5.18 1 97.44 299 LYS A C 1
ATOM 2390 O O . LYS A 1 299 ? -1.226 -7.133 -5.441 1 97.44 299 LYS A O 1
ATOM 2395 N N . ILE A 1 300 ? 0.604 -8.133 -6.133 1 97.25 300 ILE A N 1
ATOM 2396 C CA . ILE A 1 300 ? 0.342 -7.824 -7.535 1 97.25 300 ILE A CA 1
ATOM 2397 C C . ILE A 1 300 ? -0.947 -8.516 -7.98 1 97.25 300 ILE A C 1
ATOM 2399 O O . ILE A 1 300 ? -1.595 -8.07 -8.93 1 97.25 300 ILE A O 1
ATOM 2403 N N . LEU A 1 301 ? -1.347 -9.555 -7.242 1 97.25 301 LEU A N 1
ATOM 2404 C CA . LEU A 1 301 ? -2.535 -10.32 -7.605 1 97.25 301 LEU A CA 1
ATOM 2405 C C . LEU A 1 301 ? -3.766 -9.789 -6.879 1 97.25 301 LEU A C 1
ATOM 2407 O O . LEU A 1 301 ? -4.875 -10.297 -7.07 1 97.25 301 LEU A O 1
ATOM 2411 N N . THR A 1 302 ? -3.639 -8.781 -6.051 1 96.12 302 THR A N 1
ATOM 2412 C CA . THR A 1 302 ? -4.77 -8.297 -5.273 1 96.12 302 THR A CA 1
ATOM 2413 C C . THR A 1 302 ? -5.078 -6.84 -5.613 1 96.12 302 THR A C 1
ATOM 2415 O O . THR A 1 302 ? -6.055 -6.273 -5.121 1 96.12 302 THR A O 1
ATOM 2418 N N . GLN A 1 303 ? -4.227 -6.242 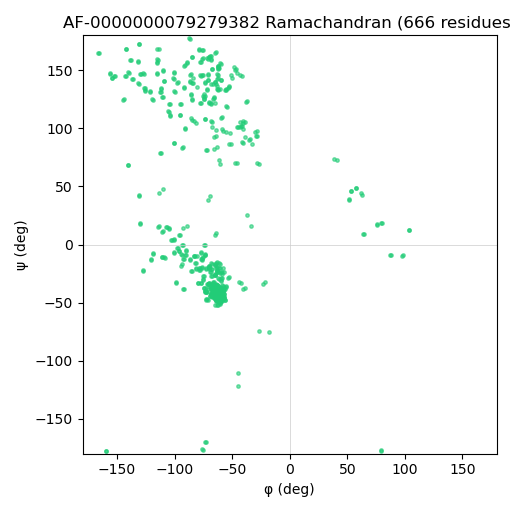-6.383 1 94.56 303 GLN A N 1
ATOM 2419 C CA . GLN A 1 303 ? -4.445 -4.871 -6.836 1 94.56 303 GLN A CA 1
ATOM 2420 C C . GLN A 1 303 ? -4.621 -4.816 -8.352 1 94.56 303 GLN A C 1
ATOM 2422 O O . GLN A 1 303 ? -4.156 -5.703 -9.07 1 94.56 303 GLN A O 1
ATOM 2427 N N . PRO A 1 304 ? -5.27 -3.793 -8.852 1 93 304 PRO A N 1
ATOM 2428 C CA . PRO A 1 304 ? -5.555 -3.74 -10.289 1 93 304 PRO A CA 1
ATOM 2429 C C . PRO A 1 304 ? -4.293 -3.625 -11.133 1 93 304 PRO A C 1
ATOM 2431 O O . PRO A 1 304 ? -3.508 -2.689 -10.961 1 93 304 PRO A O 1
ATOM 2434 N N . LEU A 1 305 ? -4.195 -4.5 -12.031 1 93.62 305 LEU A N 1
ATOM 2435 C CA . LEU A 1 305 ? -3.084 -4.492 -12.977 1 93.62 305 LEU A CA 1
ATOM 2436 C C . LEU A 1 305 ? -3.244 -3.367 -13.992 1 93.62 305 LEU A C 1
ATOM 2438 O O . LEU A 1 305 ? -4.352 -3.1 -14.453 1 93.62 305 LEU A O 1
ATOM 2442 N N . ASN A 1 306 ? -2.109 -2.729 -14.281 1 90.06 306 ASN A N 1
ATOM 2443 C CA . ASN A 1 306 ? -2.158 -1.737 -15.344 1 90.06 306 ASN A CA 1
ATOM 2444 C C . ASN A 1 306 ? -2.209 -2.398 -16.719 1 90.06 306 ASN A C 1
ATOM 2446 O O . ASN A 1 306 ? -2.256 -3.625 -16.828 1 90.06 306 ASN A O 1
ATOM 2450 N N . GLN A 1 307 ? -2.184 -1.647 -17.734 1 86.5 307 GLN A N 1
ATOM 2451 C CA . GLN A 1 307 ? -2.377 -2.148 -19.094 1 86.5 307 GLN A CA 1
ATOM 2452 C C . GLN A 1 307 ? -1.266 -3.121 -19.484 1 86.5 307 GLN A C 1
ATOM 2454 O O . GLN A 1 307 ? -1.535 -4.191 -20.031 1 86.5 307 GLN A O 1
ATOM 2459 N N . THR A 1 308 ? -0.055 -2.766 -19.203 1 86.56 308 THR A N 1
ATOM 2460 C CA . THR A 1 308 ? 1.074 -3.629 -19.531 1 86.56 308 THR A CA 1
ATOM 2461 C C . THR A 1 308 ? 1.034 -4.914 -18.719 1 86.56 308 THR A C 1
ATOM 2463 O O . THR A 1 308 ? 1.257 -6.004 -19.25 1 86.56 308 THR A O 1
ATOM 2466 N N . GLU A 1 309 ? 0.762 -4.719 -17.484 1 92.62 309 GLU A N 1
ATOM 2467 C CA . GLU A 1 309 ? 0.706 -5.871 -16.594 1 92.62 309 GLU A CA 1
ATOM 2468 C C . GLU A 1 309 ? -0.435 -6.809 -16.969 1 92.62 309 GLU A C 1
ATOM 2470 O O . GLU A 1 309 ? -0.338 -8.023 -16.781 1 92.62 309 GLU A O 1
ATOM 2475 N N . MET A 1 310 ? -1.402 -6.27 -17.578 1 91.06 310 MET A N 1
ATOM 2476 C CA . MET A 1 310 ? -2.533 -7.078 -18.016 1 91.06 310 MET A CA 1
ATOM 2477 C C . MET A 1 310 ? -2.113 -8.039 -19.125 1 91.06 310 MET A C 1
ATOM 2479 O O . MET A 1 310 ? -2.602 -9.164 -19.203 1 91.06 310 MET A O 1
ATOM 2483 N N . THR A 1 311 ? -1.258 -7.602 -19.969 1 91.31 311 THR A N 1
ATOM 2484 C CA . THR A 1 311 ? -0.755 -8.453 -21.031 1 91.31 311 THR A CA 1
ATOM 2485 C C . THR A 1 311 ? 0.104 -9.586 -20.469 1 91.31 311 THR A C 1
ATOM 2487 O O . THR A 1 311 ? 0.357 -10.578 -21.141 1 91.31 311 THR A O 1
ATOM 2490 N N . LEU A 1 312 ? 0.508 -9.398 -19.234 1 95.69 312 LEU A N 1
ATOM 2491 C CA . LEU A 1 312 ? 1.334 -10.391 -18.562 1 95.69 312 LEU A CA 1
ATOM 2492 C C . LEU A 1 312 ? 0.527 -11.141 -17.516 1 95.69 312 LEU A C 1
ATOM 2494 O O . LEU A 1 312 ? 1.097 -11.828 -16.656 1 95.69 312 LEU A O 1
ATOM 2498 N N . ALA A 1 313 ? -0.744 -11.031 -17.578 1 95.19 313 ALA A N 1
ATOM 2499 C CA . ALA A 1 313 ? -1.597 -11.523 -16.5 1 95.19 313 ALA A CA 1
ATOM 2500 C C . ALA A 1 313 ? -1.368 -13.016 -16.266 1 95.19 313 ALA A C 1
ATOM 2502 O O . ALA A 1 313 ? -1.196 -13.453 -15.117 1 95.19 313 ALA A O 1
ATOM 2503 N N . SER A 1 314 ? -1.345 -13.812 -17.328 1 95.69 314 SER A N 1
ATOM 2504 C CA . SER A 1 314 ? -1.121 -15.25 -17.219 1 95.69 314 SER A CA 1
ATOM 2505 C C . SER A 1 314 ? 0.256 -15.547 -16.641 1 95.69 314 SER A C 1
ATOM 2507 O O . SER A 1 314 ? 0.395 -16.422 -15.773 1 95.69 314 SER A O 1
ATOM 2509 N N . ASN A 1 315 ? 1.27 -14.797 -17.141 1 97.31 315 ASN A N 1
ATOM 2510 C CA . ASN A 1 315 ? 2.631 -14.977 -16.641 1 97.31 315 ASN A CA 1
ATOM 2511 C C . ASN A 1 315 ? 2.729 -14.648 -15.156 1 97.31 315 ASN A C 1
ATOM 2513 O O . ASN A 1 315 ? 3.344 -15.391 -14.391 1 97.31 315 ASN A O 1
ATOM 2517 N N . ILE A 1 316 ? 2.115 -13.562 -14.789 1 97.94 316 ILE A N 1
ATOM 2518 C CA . ILE A 1 316 ? 2.176 -13.078 -13.414 1 97.94 316 ILE A CA 1
ATOM 2519 C C . ILE A 1 316 ? 1.526 -14.094 -12.477 1 97.94 316 ILE A C 1
ATOM 2521 O O . ILE A 1 316 ? 2.113 -14.484 -11.469 1 97.94 316 ILE A O 1
ATOM 2525 N N . ALA A 1 317 ? 0.346 -14.555 -12.844 1 97.31 317 ALA A N 1
ATOM 2526 C CA . ALA A 1 317 ? -0.353 -15.539 -12.023 1 97.31 317 ALA A CA 1
ATOM 2527 C C . ALA A 1 317 ? 0.465 -16.812 -11.883 1 97.31 317 ALA A C 1
ATOM 2529 O O . ALA A 1 317 ? 0.675 -17.312 -10.773 1 97.31 317 ALA A O 1
ATOM 2530 N N . PHE A 1 318 ? 0.888 -17.266 -12.961 1 97.19 318 PHE A N 1
ATOM 2531 C CA . PHE A 1 318 ? 1.635 -18.516 -12.984 1 97.19 318 PHE A CA 1
ATOM 2532 C C . PHE A 1 318 ? 2.898 -18.406 -12.141 1 97.19 318 PHE A C 1
ATOM 2534 O O . PHE A 1 318 ? 3.16 -19.266 -11.297 1 97.19 318 PHE A O 1
ATOM 2541 N N . VAL A 1 319 ? 3.68 -17.328 -12.312 1 98 319 VAL A N 1
ATOM 2542 C CA . VAL A 1 319 ? 4.953 -17.141 -11.617 1 98 319 VAL A CA 1
ATOM 2543 C C . VAL A 1 319 ? 4.707 -17.016 -10.117 1 98 319 VAL A C 1
ATOM 2545 O O . VAL A 1 319 ? 5.402 -17.641 -9.312 1 98 319 VAL A O 1
ATOM 2548 N N . CYS A 1 320 ? 3.77 -16.234 -9.711 1 98.06 320 CYS A N 1
ATOM 2549 C CA . CYS A 1 320 ? 3.477 -16.031 -8.289 1 98.06 320 CYS A CA 1
ATOM 2550 C C . CYS A 1 320 ? 3.119 -17.359 -7.621 1 98.06 320 CYS A C 1
ATOM 2552 O O . CYS A 1 320 ? 3.594 -17.641 -6.52 1 98.06 320 CYS A O 1
ATOM 2554 N N . PHE A 1 321 ? 2.342 -18.188 -8.32 1 96.88 321 PHE A N 1
ATOM 2555 C CA . PHE A 1 321 ? 1.936 -19.453 -7.723 1 96.88 321 PHE A CA 1
ATOM 2556 C C . PHE A 1 321 ? 3.076 -20.453 -7.762 1 96.88 321 PHE A C 1
ATOM 2558 O O . PHE A 1 321 ? 3.211 -21.281 -6.859 1 96.88 321 PHE A O 1
ATOM 2565 N N . MET A 1 322 ? 3.875 -20.375 -8.789 1 95.94 322 MET A N 1
ATOM 2566 C CA . MET A 1 322 ? 5.035 -21.25 -8.859 1 95.94 322 MET A CA 1
ATOM 2567 C C . MET A 1 322 ? 6.012 -20.969 -7.727 1 95.94 322 MET A C 1
ATOM 2569 O O . MET A 1 322 ? 6.652 -21.875 -7.199 1 95.94 322 MET A O 1
ATOM 2573 N N . LEU A 1 323 ? 6.105 -19.703 -7.355 1 96.62 323 LEU A N 1
ATOM 2574 C CA . LEU A 1 323 ? 6.988 -19.312 -6.266 1 96.62 323 LEU A CA 1
ATOM 2575 C C . LEU A 1 323 ? 6.559 -19.953 -4.957 1 96.62 323 LEU A C 1
ATOM 2577 O O . LEU A 1 323 ? 7.391 -20.219 -4.086 1 96.62 323 LEU A O 1
ATOM 2581 N N . LEU A 1 324 ? 5.332 -20.328 -4.852 1 94.62 324 LEU A N 1
ATOM 2582 C CA . LEU A 1 324 ? 4.82 -20.984 -3.65 1 94.62 324 LEU A CA 1
ATOM 2583 C C . LEU A 1 324 ? 5.383 -22.391 -3.514 1 94.62 324 LEU A C 1
ATOM 2585 O O . LEU A 1 324 ? 5.555 -22.891 -2.398 1 94.62 324 LEU A O 1
ATOM 2589 N N . ASN A 1 325 ? 5.605 -23.016 -4.605 1 92.44 325 ASN A N 1
ATOM 2590 C CA . ASN A 1 325 ? 6.098 -24.391 -4.598 1 92.44 325 ASN A CA 1
ATOM 2591 C C . ASN A 1 325 ? 7.496 -24.484 -3.996 1 92.44 325 ASN A C 1
ATOM 2593 O O . ASN A 1 325 ? 7.961 -25.578 -3.658 1 92.44 325 ASN A O 1
ATOM 2597 N N . PHE A 1 326 ? 8.188 -23.359 -3.91 1 91.25 326 PHE A N 1
ATOM 2598 C CA . PHE A 1 326 ? 9.531 -23.359 -3.348 1 91.25 326 PHE A CA 1
ATOM 2599 C C . PHE A 1 326 ? 9.492 -23.125 -1.844 1 91.25 326 PHE A C 1
ATOM 2601 O O . PHE A 1 326 ? 10.523 -23.172 -1.173 1 91.25 326 PHE A O 1
ATOM 2608 N N . ARG A 1 327 ? 8.32 -22.797 -1.386 1 85.5 327 ARG A N 1
ATOM 2609 C CA . ARG A 1 327 ? 8.172 -22.594 0.052 1 85.5 327 ARG A CA 1
ATOM 2610 C C . ARG A 1 327 ? 8.086 -23.922 0.79 1 85.5 327 ARG A C 1
ATOM 2612 O O . ARG A 1 327 ? 7.59 -24.906 0.244 1 85.5 327 ARG A O 1
ATOM 2619 N N . LYS A 1 328 ? 8.625 -23.922 1.963 1 73.56 328 LYS A N 1
ATOM 2620 C CA . LYS A 1 328 ? 8.578 -25.156 2.744 1 73.56 328 LYS A CA 1
ATOM 2621 C C . LYS A 1 328 ? 7.191 -25.375 3.338 1 73.56 328 LYS A C 1
ATOM 2623 O O . LYS A 1 328 ? 6.547 -24.438 3.805 1 73.56 328 LYS A O 1
ATOM 2628 N N . CYS A 1 329 ? 6.758 -26.578 3.447 1 62.38 329 CYS A N 1
ATOM 2629 C CA . CYS A 1 329 ? 5.648 -27.219 4.148 1 62.38 329 CYS A CA 1
ATOM 2630 C C . CYS A 1 329 ? 4.383 -26.375 4.047 1 62.38 329 CYS A C 1
ATOM 2632 O O . CYS A 1 329 ? 3.98 -25.734 5.023 1 62.38 329 CYS A O 1
ATOM 2634 N N . ILE A 1 330 ? 3.775 -26.312 2.973 1 59.91 330 ILE A N 1
ATOM 2635 C CA . ILE A 1 330 ? 2.543 -25.531 2.885 1 59.91 330 ILE A CA 1
ATOM 2636 C C . ILE A 1 330 ? 1.412 -26.281 3.588 1 59.91 330 ILE A C 1
ATOM 2638 O O . ILE A 1 330 ? 0.641 -25.688 4.344 1 59.91 330 ILE A O 1
ATOM 2642 N N . ILE A 1 331 ? 1.329 -27.609 3.43 1 60.56 331 ILE A N 1
ATOM 2643 C CA . ILE A 1 331 ? 0.274 -28.422 4.027 1 60.56 331 ILE A CA 1
ATOM 2644 C C . ILE A 1 331 ? 0.888 -29.453 4.973 1 60.56 331 ILE A C 1
ATOM 2646 O O . ILE A 1 331 ? 1.793 -30.203 4.59 1 60.56 331 ILE A O 1
ATOM 2650 N N . PRO A 1 332 ? 0.354 -29.375 6.207 1 58.5 332 PRO A N 1
ATOM 2651 C CA . PRO A 1 332 ? 0.881 -30.375 7.137 1 58.5 332 PRO A CA 1
ATOM 2652 C C . PRO A 1 332 ? 0.515 -31.797 6.734 1 58.5 332 PRO A C 1
ATOM 2654 O O . PRO A 1 332 ? -0.527 -32.031 6.113 1 58.5 332 PRO A O 1
ATOM 2657 N N . SER A 1 333 ? 1.408 -32.75 6.871 1 55.5 333 SER A N 1
ATOM 2658 C CA . SER A 1 333 ? 1.232 -34.156 6.516 1 55.5 333 SER A CA 1
ATOM 2659 C C . SER A 1 333 ? 0.043 -34.781 7.25 1 55.5 333 SER A C 1
ATOM 2661 O O . SER A 1 333 ? -0.534 -35.75 6.793 1 55.5 333 SER A O 1
ATOM 2663 N N . SER A 1 334 ? -0.44 -34.25 8.328 1 51.41 334 SER A N 1
ATOM 2664 C CA . SER A 1 334 ? -1.529 -34.812 9.117 1 51.41 334 SER A CA 1
ATOM 2665 C C . SER A 1 334 ? -2.879 -34.25 8.68 1 51.41 334 SER A C 1
ATOM 2667 O O . SER A 1 334 ? -3.922 -34.656 9.188 1 51.41 334 SER A O 1
ATOM 2669 N N . ALA A 1 335 ? -2.979 -33.688 7.707 1 52.66 335 ALA A N 1
ATOM 2670 C CA . ALA A 1 335 ? -4.223 -33 7.363 1 52.66 335 ALA A CA 1
ATOM 2671 C C . ALA A 1 335 ? -5.062 -33.844 6.402 1 52.66 335 ALA A C 1
ATOM 2673 O O . ALA A 1 335 ? -4.523 -34.5 5.508 1 52.66 335 ALA A O 1
ATOM 2674 N N . MET B 1 1 ? -18.172 10.766 32.406 1 19.97 1 MET B N 1
ATOM 2675 C CA . MET B 1 1 ? -16.734 10.578 32.5 1 19.97 1 MET B CA 1
ATOM 2676 C C . MET B 1 1 ? -16.109 10.383 31.125 1 19.97 1 MET B C 1
ATOM 2678 O O . MET B 1 1 ? -16.328 9.359 30.484 1 19.97 1 MET B O 1
ATOM 2682 N N . GLN B 1 2 ? -16.078 11.422 30.312 1 22.64 2 GLN B N 1
ATOM 2683 C CA . GLN B 1 2 ? -15.812 11.586 28.875 1 22.64 2 GLN B CA 1
ATOM 2684 C C . GLN B 1 2 ? -14.383 11.195 28.531 1 22.64 2 GLN B C 1
ATOM 2686 O O . GLN B 1 2 ? -13.43 11.766 29.078 1 22.64 2 GLN B O 1
ATOM 2691 N N . VAL B 1 3 ? -14.219 9.891 28.125 1 26.64 3 VAL B N 1
ATOM 2692 C CA . VAL B 1 3 ? -12.938 9.227 27.922 1 26.64 3 VAL B CA 1
ATOM 2693 C C . VAL B 1 3 ? -12.164 9.914 26.797 1 26.64 3 VAL B C 1
ATOM 2695 O O . VAL B 1 3 ? -12.648 9.984 25.672 1 26.64 3 VAL B O 1
ATOM 2698 N N . ASP B 1 4 ? -11.453 10.992 27.109 1 28.67 4 ASP B N 1
ATOM 2699 C CA . ASP B 1 4 ? -10.406 11.508 26.234 1 28.67 4 ASP B CA 1
ATOM 2700 C C . ASP B 1 4 ? -9.547 10.375 25.672 1 28.67 4 ASP B C 1
ATOM 2702 O O . ASP B 1 4 ? -9.156 9.469 26.406 1 28.67 4 ASP B O 1
ATOM 2706 N N . ILE B 1 5 ? -9.742 10.07 24.469 1 36.69 5 ILE B N 1
ATOM 2707 C CA . ILE B 1 5 ? -9.023 8.961 23.859 1 36.69 5 ILE B CA 1
ATOM 2708 C C . ILE B 1 5 ? -7.562 8.992 24.297 1 36.69 5 ILE B C 1
ATOM 2710 O O . ILE B 1 5 ? -6.867 7.973 24.234 1 36.69 5 ILE B O 1
ATOM 2714 N N . GLU B 1 6 ? -7.039 10.219 24.5 1 36.53 6 GLU B N 1
ATOM 2715 C CA . GLU B 1 6 ? -5.621 10.352 24.812 1 36.53 6 GLU B CA 1
ATOM 2716 C C . GLU B 1 6 ? -5.328 9.906 26.25 1 36.53 6 GLU B C 1
ATOM 2718 O O . GLU B 1 6 ? -4.23 10.141 26.766 1 36.53 6 GLU B O 1
ATOM 2723 N N . SER B 1 7 ? -6.246 9.477 27.047 1 31.06 7 SER B N 1
ATOM 2724 C CA . SER B 1 7 ? -5.875 9.289 28.453 1 31.06 7 SER B CA 1
ATOM 2725 C C . SER B 1 7 ? -4.816 8.203 28.594 1 31.06 7 SER B C 1
ATOM 2727 O O . SER B 1 7 ? -4.883 7.391 29.516 1 31.06 7 SER B O 1
ATOM 2729 N N . VAL B 1 8 ? -4.285 7.77 27.578 1 28.75 8 VAL B N 1
ATOM 2730 C CA . VAL B 1 8 ? -3.18 6.863 27.875 1 28.75 8 VAL B CA 1
ATOM 2731 C C . VAL B 1 8 ? -2.08 7.621 28.625 1 28.75 8 VAL B C 1
ATOM 2733 O O . VAL B 1 8 ? -1.874 8.812 28.391 1 28.75 8 VAL B O 1
ATOM 2736 N N . PRO B 1 9 ? -1.498 7.09 29.719 1 26.45 9 PRO B N 1
ATOM 2737 C CA . PRO B 1 9 ? -0.471 7.801 30.484 1 26.45 9 PRO B CA 1
ATOM 2738 C C . PRO B 1 9 ? 0.559 8.492 29.594 1 26.45 9 PRO B C 1
ATOM 2740 O O . PRO B 1 9 ? 1.103 7.867 28.672 1 26.45 9 PRO B O 1
ATOM 2743 N N . VAL B 1 10 ? 0.478 9.82 29.359 1 30.55 10 VAL B N 1
ATOM 2744 C CA . VAL B 1 10 ? 1.42 10.75 28.734 1 30.55 10 VAL B CA 1
ATOM 2745 C C . VAL B 1 10 ? 2.842 10.422 29.188 1 30.55 10 VAL B C 1
ATOM 2747 O O . VAL B 1 10 ? 3.158 10.492 30.375 1 30.55 10 VAL B O 1
ATOM 2750 N N . ILE B 1 11 ? 3.602 9.57 28.609 1 29.2 11 ILE B N 1
ATOM 2751 C CA . ILE B 1 11 ? 5.02 9.492 28.938 1 29.2 11 ILE B CA 1
ATOM 2752 C C . ILE B 1 11 ? 5.598 10.898 29.047 1 29.2 11 ILE B C 1
ATOM 2754 O O . ILE B 1 11 ? 5.211 11.805 28.297 1 29.2 11 ILE B O 1
ATOM 2758 N N . GLN B 1 12 ? 6.617 11.172 29.984 1 29.08 12 GLN B N 1
ATOM 2759 C CA . GLN B 1 12 ? 7.344 12.328 30.5 1 29.08 12 GLN B CA 1
ATOM 2760 C C . GLN B 1 12 ? 7.816 13.234 29.375 1 29.08 12 GLN B C 1
ATOM 2762 O O . GLN B 1 12 ? 8 12.773 28.234 1 29.08 12 GLN B O 1
ATOM 2767 N N . GLU B 1 13 ? 7.938 14.531 29.641 1 28.72 13 GLU B N 1
ATOM 2768 C CA . GLU B 1 13 ? 8.398 15.781 29.047 1 28.72 13 GLU B CA 1
ATOM 2769 C C . GLU B 1 13 ? 9.75 15.594 28.344 1 28.72 13 GLU B C 1
ATOM 2771 O O . GLU B 1 13 ? 10.672 15.016 28.922 1 28.72 13 GLU B O 1
ATOM 2776 N N . VAL B 1 14 ? 9.719 15.484 27.094 1 34.25 14 VAL B N 1
ATOM 2777 C CA . VAL B 1 14 ? 11 15.648 26.422 1 34.25 14 VAL B CA 1
ATOM 2778 C C . VAL B 1 14 ? 11.672 16.938 26.875 1 34.25 14 VAL B C 1
ATOM 2780 O O . VAL B 1 14 ? 11.125 18.031 26.688 1 34.25 14 VAL B O 1
ATOM 2783 N N . HIS B 1 15 ? 12.477 16.984 28.031 1 29.48 15 HIS B N 1
ATOM 2784 C CA . HIS B 1 15 ? 13.266 18.125 28.453 1 29.48 15 HIS B CA 1
ATOM 2785 C C . HIS B 1 15 ? 14.266 18.531 27.359 1 29.48 15 HIS B C 1
ATOM 2787 O O . HIS B 1 15 ? 15.102 17.734 26.953 1 29.48 15 HIS B O 1
ATOM 2793 N N . ILE B 1 16 ? 13.875 19.516 26.609 1 33.03 16 ILE B N 1
ATOM 2794 C CA . ILE B 1 16 ? 14.789 20.125 25.641 1 33.03 16 ILE B CA 1
ATOM 2795 C C . ILE B 1 16 ? 15.836 20.938 26.375 1 33.03 16 ILE B C 1
ATOM 2797 O O . ILE B 1 16 ? 15.508 21.922 27.047 1 33.03 16 ILE B O 1
ATOM 2801 N N . GLN B 1 17 ? 16.953 20.484 26.969 1 27.92 17 GLN B N 1
ATOM 2802 C CA . GLN B 1 17 ? 18.031 21.281 27.547 1 27.92 17 GLN B CA 1
ATOM 2803 C C . GLN B 1 17 ? 18.641 22.203 26.5 1 27.92 17 GLN B C 1
ATOM 2805 O O . GLN B 1 17 ? 19.016 21.766 25.422 1 27.92 17 GLN B O 1
ATOM 2810 N N . THR B 1 18 ? 18.438 23.484 26.578 1 27.88 18 THR B N 1
ATOM 2811 C CA . THR B 1 18 ? 18.922 24.578 25.766 1 27.88 18 THR B CA 1
ATOM 2812 C C . THR B 1 18 ? 20.422 24.797 26 1 27.88 18 THR B C 1
ATOM 2814 O O . THR B 1 18 ? 20.828 25.625 26.812 1 27.88 18 THR B O 1
ATOM 2817 N N . ASP B 1 19 ? 21.359 23.828 26.188 1 29.8 19 ASP B N 1
ATOM 2818 C CA . ASP B 1 19 ? 22.734 24.281 26.359 1 29.8 19 ASP B CA 1
ATOM 2819 C C . ASP B 1 19 ? 23.234 25.016 25.109 1 29.8 19 ASP B C 1
ATOM 2821 O O . ASP B 1 19 ? 22.75 24.766 24.016 1 29.8 19 ASP B O 1
ATOM 2825 N N . PRO B 1 20 ? 24.078 26.031 25.297 1 31.14 20 PRO B N 1
ATOM 2826 C CA . PRO B 1 20 ? 24.656 26.891 24.266 1 31.14 20 PRO B CA 1
ATOM 2827 C C . PRO B 1 20 ? 25.219 26.109 23.078 1 31.14 20 PRO B C 1
ATOM 2829 O O . PRO B 1 20 ? 25.594 24.953 23.234 1 31.14 20 PRO B O 1
ATOM 2832 N N . LEU B 1 21 ? 25.188 26.719 21.922 1 31.28 21 LEU B N 1
ATOM 2833 C CA . LEU B 1 21 ? 25.484 26.172 20.594 1 31.28 21 LEU B CA 1
ATOM 2834 C C . LEU B 1 21 ? 26.922 25.672 20.516 1 31.28 21 LEU B C 1
ATOM 2836 O O . LEU B 1 21 ? 27.859 26.438 20.625 1 31.28 21 LEU B O 1
ATOM 2840 N N . PRO B 1 22 ? 27.344 24.516 21.156 1 29.14 22 PRO B N 1
ATOM 2841 C CA . PRO B 1 22 ? 28.734 24.266 20.812 1 29.14 22 PRO B CA 1
ATOM 2842 C C . PRO B 1 22 ? 28.984 24.297 19.312 1 29.14 22 PRO B C 1
ATOM 2844 O O . PRO B 1 22 ? 28.047 24.109 18.516 1 29.14 22 PRO B O 1
ATOM 2847 N N . ASN B 1 23 ? 30.141 24.766 18.812 1 27.78 23 ASN B N 1
ATOM 2848 C CA . ASN B 1 23 ? 30.656 24.797 17.438 1 27.78 23 ASN B CA 1
ATOM 2849 C C . ASN B 1 23 ? 30.359 23.484 16.703 1 27.78 23 ASN B C 1
ATOM 2851 O O . ASN B 1 23 ? 30.609 22.406 17.234 1 27.78 23 ASN B O 1
ATOM 2855 N N . TYR B 1 24 ? 29.359 23.547 15.875 1 29.55 24 TYR B N 1
ATOM 2856 C CA . TYR B 1 24 ? 28.891 22.406 15.086 1 29.55 24 TYR B CA 1
ATOM 2857 C C . TYR B 1 24 ? 30.047 21.672 14.445 1 29.55 24 TYR B C 1
ATOM 2859 O O . TYR B 1 24 ? 30.734 22.203 13.57 1 29.55 24 TYR B O 1
ATOM 2867 N N . SER B 1 25 ? 30.906 20.953 15.227 1 26.45 25 SER B N 1
ATOM 2868 C CA . SER B 1 25 ? 31.812 20.047 14.523 1 26.45 25 SER B CA 1
ATOM 2869 C C . SER B 1 25 ? 31.109 19.328 13.383 1 26.45 25 SER B C 1
ATOM 2871 O O . SER B 1 25 ? 30 18.812 13.57 1 26.45 25 SER B O 1
ATOM 2873 N N . THR B 1 26 ? 31.328 19.703 12.172 1 28.22 26 THR B N 1
ATOM 2874 C CA . THR B 1 26 ? 31.047 18.953 10.953 1 28.22 26 THR B CA 1
ATOM 2875 C C . THR B 1 26 ? 31.141 17.453 11.219 1 28.22 26 THR B C 1
ATOM 2877 O O . THR B 1 26 ? 32.156 16.969 11.766 1 28.22 26 THR B O 1
ATOM 2880 N N . CYS B 1 27 ? 30.078 16.828 11.523 1 30.53 27 CYS B N 1
ATOM 2881 C CA . CYS B 1 27 ? 30.156 15.383 11.43 1 30.53 27 CYS B CA 1
ATOM 2882 C C . CYS B 1 27 ? 31.172 14.953 10.391 1 30.53 27 CYS B C 1
ATOM 2884 O O . CYS B 1 27 ? 30.984 15.195 9.195 1 30.53 27 CYS B O 1
ATOM 2886 N N . THR B 1 28 ? 32.5 15.156 10.672 1 30.05 28 THR B N 1
ATOM 2887 C CA . THR B 1 28 ? 33.5 14.469 9.891 1 30.05 28 THR B CA 1
ATOM 2888 C C . THR B 1 28 ? 33.031 13.086 9.477 1 30.05 28 THR B C 1
ATOM 2890 O O . THR B 1 28 ? 32.688 12.258 10.32 1 30.05 28 THR B O 1
ATOM 2893 N N . SER B 1 29 ? 32.406 12.984 8.328 1 33.22 29 SER B N 1
ATOM 2894 C CA . SER B 1 29 ? 32.156 11.781 7.527 1 33.22 29 SER B CA 1
ATOM 2895 C C . SER B 1 29 ? 33.375 10.836 7.602 1 33.22 29 SER B C 1
ATOM 2897 O O . SER B 1 29 ? 34.094 10.688 6.633 1 33.22 29 SER B O 1
ATOM 2899 N N . GLU B 1 30 ? 34.188 10.883 8.633 1 31.59 30 GLU B N 1
ATOM 2900 C CA . GLU B 1 30 ? 35.344 9.992 8.477 1 31.59 30 GLU B CA 1
ATOM 2901 C C . GLU B 1 30 ? 34.906 8.625 7.957 1 31.59 30 GLU B C 1
ATOM 2903 O O . GLU B 1 30 ? 35.25 8.234 6.848 1 31.59 30 GLU B O 1
ATOM 2908 N N . THR B 1 31 ? 35.312 7.484 8.922 1 32.31 31 THR B N 1
ATOM 2909 C CA . THR B 1 31 ? 35.594 6.094 8.594 1 32.31 31 THR B CA 1
ATOM 2910 C C . THR B 1 31 ? 34.344 5.32 8.258 1 32.31 31 THR B C 1
ATOM 2912 O O . THR B 1 31 ? 34.188 4.172 8.672 1 32.31 31 THR B O 1
ATOM 2915 N N . GLN B 1 32 ? 33.125 5.887 8.453 1 34.03 32 GLN B N 1
ATOM 2916 C CA . GLN B 1 32 ? 32.156 4.879 8.031 1 34.03 32 GLN B CA 1
ATOM 2917 C C . GLN B 1 32 ? 32.469 4.371 6.621 1 34.03 32 GLN B C 1
ATOM 2919 O O . GLN B 1 32 ? 32.625 5.164 5.691 1 34.03 32 GLN B O 1
ATOM 2924 N N . THR B 1 33 ? 33.125 3.328 6.418 1 35 33 THR B N 1
ATOM 2925 C CA . THR B 1 33 ? 33.375 2.602 5.18 1 35 33 THR B CA 1
ATOM 2926 C C . THR B 1 33 ? 32.219 2.77 4.203 1 35 33 THR B C 1
ATOM 2928 O O . THR B 1 33 ? 31.047 2.535 4.559 1 35 33 THR B O 1
ATOM 2931 N N . GLU B 1 34 ? 32.156 3.684 3.166 1 40.88 34 GLU B N 1
ATOM 2932 C CA . GLU B 1 34 ? 31.359 4.09 2.008 1 40.88 34 GLU B CA 1
ATOM 2933 C C . GLU B 1 34 ? 30.469 2.953 1.521 1 40.88 34 GLU B C 1
ATOM 2935 O O . GLU B 1 34 ? 29.469 3.189 0.841 1 40.88 34 GLU B O 1
ATOM 2940 N N . SER B 1 35 ? 30.828 1.684 1.619 1 44.78 35 SER B N 1
ATOM 2941 C CA . SER B 1 35 ? 30.375 0.564 0.8 1 44.78 35 SER B CA 1
ATOM 2942 C C . SER B 1 35 ? 28.906 0.267 1.039 1 44.78 35 SER B C 1
ATOM 2944 O O . SER B 1 35 ? 28.188 -0.137 0.119 1 44.78 35 SER B O 1
ATOM 2946 N N . ASN B 1 36 ? 28.281 0.192 2.412 1 56.19 36 ASN B N 1
ATOM 2947 C CA . ASN B 1 36 ? 26.984 -0.416 2.697 1 56.19 36 ASN B CA 1
ATOM 2948 C C . ASN B 1 36 ? 25.969 0.624 3.16 1 56.19 36 ASN B C 1
ATOM 2950 O O . ASN B 1 36 ? 25.406 0.511 4.254 1 56.19 36 ASN B O 1
ATOM 2954 N N . ARG B 1 37 ? 25.859 1.906 2.455 1 71.56 37 ARG B N 1
ATOM 2955 C CA . ARG B 1 37 ? 25 2.916 3.074 1 71.56 37 ARG B CA 1
ATOM 2956 C C . ARG B 1 37 ? 23.547 2.711 2.688 1 71.56 37 ARG B C 1
ATOM 2958 O O . ARG B 1 37 ? 23.25 2.207 1.602 1 71.56 37 ARG B O 1
ATOM 2965 N N . GLY B 1 38 ? 22.516 2.852 3.588 1 83.69 38 GLY B N 1
ATOM 2966 C CA . GLY B 1 38 ? 21.078 2.814 3.416 1 83.69 38 GLY B CA 1
ATOM 2967 C C . GLY B 1 38 ? 20.531 4.055 2.74 1 83.69 38 GLY B C 1
ATOM 2968 O O . GLY B 1 38 ? 21.266 4.793 2.086 1 83.69 38 GLY B O 1
ATOM 2969 N N . PHE B 1 39 ? 19.266 4.234 2.709 1 90.5 39 PHE B N 1
ATOM 2970 C CA . PHE B 1 39 ? 18.562 5.383 2.15 1 90.5 39 PHE B CA 1
ATOM 2971 C C . PHE B 1 39 ? 19.047 6.68 2.787 1 90.5 39 PHE B C 1
ATOM 2973 O O . PHE B 1 39 ? 19.281 6.734 3.998 1 90.5 39 PHE B O 1
ATOM 2980 N N . THR B 1 40 ? 19.328 7.664 2.035 1 94.06 40 THR B N 1
ATOM 2981 C CA . THR B 1 40 ? 19.75 8.984 2.498 1 94.06 40 THR B CA 1
ATOM 2982 C C . THR B 1 40 ? 19.156 10.078 1.622 1 94.06 40 THR B C 1
ATOM 2984 O O . THR B 1 40 ? 19.031 9.922 0.405 1 94.06 40 THR B O 1
ATOM 2987 N N . ILE B 1 41 ? 18.828 11.188 2.234 1 96.25 41 ILE B N 1
ATOM 2988 C CA . ILE B 1 41 ? 18.234 12.305 1.515 1 96.25 41 ILE B CA 1
ATOM 2989 C C . ILE B 1 41 ? 19.25 12.906 0.543 1 96.25 41 ILE B C 1
ATOM 2991 O O . ILE B 1 41 ? 18.859 13.5 -0.469 1 96.25 41 ILE B O 1
ATOM 2995 N N . GLU B 1 42 ? 20.469 12.68 0.764 1 94.12 42 GLU B N 1
ATOM 2996 C CA . GLU B 1 42 ? 21.531 13.227 -0.08 1 94.12 42 GLU B CA 1
ATOM 2997 C C . GLU B 1 42 ? 21.469 12.656 -1.493 1 94.12 42 GLU B C 1
ATOM 2999 O O . GLU B 1 42 ? 21.844 13.32 -2.457 1 94.12 42 GLU B O 1
ATOM 3004 N N . ASP B 1 43 ? 20.906 11.453 -1.573 1 92.38 43 ASP B N 1
ATOM 3005 C CA . ASP B 1 43 ? 20.797 10.805 -2.875 1 92.38 43 ASP B CA 1
ATOM 3006 C C . ASP B 1 43 ? 19.703 11.469 -3.721 1 92.38 43 ASP B C 1
ATOM 3008 O O . ASP B 1 43 ? 19.625 11.227 -4.926 1 92.38 43 ASP B O 1
ATOM 3012 N N . PHE B 1 44 ? 18.922 12.359 -3.107 1 95.75 44 PHE B N 1
ATOM 3013 C CA . PHE B 1 44 ? 17.781 12.93 -3.797 1 95.75 44 PHE B CA 1
ATOM 3014 C C . PHE B 1 44 ? 17.984 14.422 -4.031 1 95.75 44 PHE B C 1
ATOM 3016 O O . PHE B 1 44 ? 17.031 15.141 -4.367 1 95.75 44 PHE B O 1
ATOM 3023 N N . LYS B 1 45 ? 19.078 14.945 -3.924 1 95.69 45 LYS B N 1
ATOM 3024 C CA . LYS B 1 45 ? 19.359 16.375 -4.055 1 95.69 45 LYS B CA 1
ATOM 3025 C C . LYS B 1 45 ? 18.906 16.906 -5.41 1 95.69 45 LYS B C 1
ATOM 3027 O O . LYS B 1 45 ? 18.438 18.031 -5.508 1 95.69 45 LYS B O 1
ATOM 3032 N N . THR B 1 46 ? 19.094 16.031 -6.418 1 95.25 46 THR B N 1
ATOM 3033 C CA . THR B 1 46 ? 18.734 16.469 -7.758 1 95.25 46 THR B CA 1
ATOM 3034 C C . THR B 1 46 ? 17.5 15.711 -8.266 1 95.25 46 THR B C 1
ATOM 3036 O O . THR B 1 46 ? 17.219 15.719 -9.469 1 95.25 46 THR B O 1
ATOM 3039 N N . ASP B 1 47 ? 16.891 15.031 -7.418 1 96.25 47 ASP B N 1
ATOM 3040 C CA . ASP B 1 47 ? 15.719 14.227 -7.785 1 96.25 47 ASP B CA 1
ATOM 3041 C C . ASP B 1 47 ? 14.445 14.789 -7.156 1 96.25 47 ASP B C 1
ATOM 3043 O O . ASP B 1 47 ? 13.891 14.188 -6.234 1 96.25 47 ASP B O 1
ATOM 3047 N N . SER B 1 48 ? 13.898 15.852 -7.75 1 96.31 48 SER B N 1
ATOM 3048 C CA . SER B 1 48 ? 12.711 16.5 -7.215 1 96.31 48 SER B CA 1
ATOM 3049 C C . SER B 1 48 ? 11.516 15.547 -7.211 1 96.31 48 SER B C 1
ATOM 3051 O O . SER B 1 48 ? 10.711 15.562 -6.277 1 96.31 48 SER B O 1
ATOM 3053 N N . ALA B 1 49 ? 11.477 14.719 -8.227 1 96.62 49 ALA B N 1
ATOM 3054 C CA . ALA B 1 49 ? 10.383 13.758 -8.297 1 96.62 49 ALA B CA 1
ATOM 3055 C C . ALA B 1 49 ? 10.453 12.758 -7.148 1 96.62 49 ALA B C 1
ATOM 3057 O O . ALA B 1 49 ? 9.43 12.375 -6.578 1 96.62 49 ALA B O 1
ATOM 3058 N N . GLY B 1 50 ? 11.664 12.328 -6.883 1 96.94 50 GLY B N 1
ATOM 3059 C CA . GLY B 1 50 ? 11.852 11.422 -5.762 1 96.94 50 GLY B CA 1
ATOM 3060 C C . GLY B 1 50 ? 11.484 12.047 -4.426 1 96.94 50 GLY B C 1
ATOM 3061 O O . GLY B 1 50 ? 10.82 11.414 -3.604 1 96.94 50 GLY B O 1
ATOM 3062 N N . VAL B 1 51 ? 11.922 13.297 -4.211 1 97.31 51 VAL B N 1
ATOM 3063 C CA . VAL B 1 51 ? 11.594 14 -2.975 1 97.31 51 VAL B CA 1
ATOM 3064 C C . VAL B 1 51 ? 10.078 14.133 -2.842 1 97.31 51 VAL B C 1
ATOM 3066 O O . VAL B 1 51 ? 9.516 13.859 -1.778 1 97.31 51 VAL B O 1
ATOM 3069 N N . HIS B 1 52 ? 9.461 14.484 -3.916 1 97.12 52 HIS B N 1
ATOM 3070 C CA . HIS B 1 52 ? 8.016 14.648 -3.908 1 97.12 52 HIS B CA 1
ATOM 3071 C C . HIS B 1 52 ? 7.309 13.328 -3.629 1 97.12 52 HIS B C 1
ATOM 3073 O O . HIS B 1 52 ? 6.359 13.281 -2.846 1 97.12 52 HIS B O 1
ATOM 3079 N N . TYR B 1 53 ? 7.77 12.312 -4.195 1 97.31 53 TYR B N 1
ATOM 3080 C CA . TYR B 1 53 ? 7.16 11 -4.023 1 97.31 53 TYR B CA 1
ATOM 3081 C C . TYR B 1 53 ? 7.242 10.547 -2.572 1 97.31 53 TYR B C 1
ATOM 3083 O O . TYR B 1 53 ? 6.25 10.086 -2.002 1 97.31 53 TYR B O 1
ATOM 3091 N N . TYR B 1 54 ? 8.414 10.672 -1.966 1 97.5 54 TYR B N 1
ATOM 3092 C CA . TYR B 1 54 ? 8.664 10.094 -0.652 1 97.5 54 TYR B CA 1
ATOM 3093 C C . TYR B 1 54 ? 8.188 11.023 0.457 1 97.5 54 TYR B C 1
ATOM 3095 O O . TYR B 1 54 ? 7.891 10.578 1.567 1 97.5 54 TYR B O 1
ATOM 3103 N N . THR B 1 55 ? 8.07 12.359 0.163 1 97.56 55 THR B N 1
ATOM 3104 C CA . THR B 1 55 ? 7.832 13.273 1.271 1 97.56 55 THR B CA 1
ATOM 3105 C C . THR B 1 55 ? 6.613 14.148 0.997 1 97.56 55 THR B C 1
ATOM 3107 O O . THR B 1 55 ? 6.059 14.758 1.914 1 97.56 55 THR B O 1
ATOM 3110 N N . GLY B 1 56 ? 6.234 14.32 -0.239 1 96.38 56 GLY B N 1
ATOM 3111 C CA . GLY B 1 56 ? 5.18 15.25 -0.606 1 96.38 56 GLY B CA 1
ATOM 3112 C C . GLY B 1 56 ? 5.688 16.656 -0.845 1 96.38 56 GLY B C 1
ATOM 3113 O O . GLY B 1 56 ? 4.945 17.516 -1.336 1 96.38 56 GLY B O 1
ATOM 3114 N N . LEU B 1 57 ? 6.93 16.906 -0.533 1 96.88 57 LEU B N 1
ATOM 3115 C CA . LEU B 1 57 ? 7.531 18.219 -0.747 1 96.88 57 LEU B CA 1
ATOM 3116 C C . LEU B 1 57 ? 8.047 18.359 -2.176 1 96.88 57 LEU B C 1
ATOM 3118 O O . LEU B 1 57 ? 8.336 17.344 -2.834 1 96.88 57 LEU B O 1
ATOM 3122 N N . GLN B 1 58 ? 8.234 19.516 -2.57 1 95 58 GLN B N 1
ATOM 3123 C CA . GLN B 1 58 ? 8.5 19.797 -3.977 1 95 58 GLN B CA 1
ATOM 3124 C C . GLN B 1 58 ? 9.898 19.328 -4.379 1 95 58 GLN B C 1
ATOM 3126 O O . GLN B 1 58 ? 10.086 18.797 -5.477 1 95 58 GLN B O 1
ATOM 3131 N N . ASP B 1 59 ? 10.859 19.656 -3.557 1 96.44 59 ASP B N 1
ATOM 3132 C CA . ASP B 1 59 ? 12.234 19.328 -3.902 1 96.44 59 ASP B CA 1
ATOM 3133 C C . ASP B 1 59 ? 13.125 19.328 -2.662 1 96.44 59 ASP B C 1
ATOM 3135 O O . ASP B 1 59 ? 12.641 19.484 -1.541 1 96.44 59 ASP B O 1
ATOM 3139 N N . TYR B 1 60 ? 14.406 19.094 -2.902 1 97.19 60 TYR B N 1
ATOM 3140 C CA . TYR B 1 60 ? 15.383 18.984 -1.82 1 97.19 60 TYR B CA 1
ATOM 3141 C C . TYR B 1 60 ? 15.508 20.312 -1.077 1 97.19 60 TYR B C 1
ATOM 3143 O O . TYR B 1 60 ? 15.672 20.328 0.145 1 97.19 60 TYR B O 1
ATOM 3151 N N . LEU B 1 61 ? 15.43 21.359 -1.807 1 96.31 61 LEU B N 1
ATOM 3152 C CA . LEU B 1 61 ? 15.531 22.672 -1.184 1 96.31 61 LEU B CA 1
ATOM 3153 C C . LEU B 1 61 ? 14.383 22.906 -0.209 1 96.31 61 LEU B C 1
ATOM 3155 O O . LEU B 1 61 ? 14.594 23.391 0.908 1 96.31 61 LEU B O 1
ATOM 3159 N N . THR B 1 62 ? 13.18 22.625 -0.675 1 96.25 62 THR B N 1
ATOM 3160 C CA . THR B 1 62 ? 12.023 22.766 0.207 1 96.25 62 THR B CA 1
ATOM 3161 C C . THR B 1 62 ? 12.172 21.859 1.431 1 96.25 62 THR B C 1
ATOM 3163 O O . THR B 1 62 ? 11.852 22.266 2.551 1 96.25 62 THR B O 1
ATOM 3166 N N . PHE B 1 63 ? 12.648 20.672 1.194 1 97.69 63 PHE B N 1
ATOM 3167 C CA . PHE B 1 63 ? 12.914 19.734 2.279 1 97.69 63 PHE B CA 1
ATOM 3168 C C . PHE B 1 63 ? 13.867 20.344 3.299 1 97.69 63 PHE B C 1
ATOM 3170 O O . PHE B 1 63 ? 13.617 20.297 4.504 1 97.69 63 PHE B O 1
ATOM 3177 N N . SER B 1 64 ? 14.875 20.891 2.814 1 97.12 64 SER B N 1
ATOM 3178 C CA . SER B 1 64 ? 15.891 21.5 3.664 1 97.12 64 SER B CA 1
ATOM 3179 C C . SER B 1 64 ? 15.32 22.703 4.414 1 97.12 64 SER B C 1
ATOM 3181 O O . SER B 1 64 ? 15.664 22.938 5.574 1 97.12 64 SER B O 1
ATOM 3183 N N . ASP B 1 65 ? 14.461 23.438 3.742 1 96.19 65 ASP B N 1
ATOM 3184 C CA . ASP B 1 65 ? 13.82 24.578 4.371 1 96.19 65 ASP B CA 1
ATOM 3185 C C . ASP B 1 65 ? 12.914 24.141 5.52 1 96.19 65 ASP B C 1
ATOM 3187 O O . ASP B 1 65 ? 12.852 24.812 6.555 1 96.19 65 ASP B O 1
ATOM 3191 N N . VAL B 1 66 ? 12.219 23.078 5.305 1 97 66 VAL B N 1
ATOM 3192 C CA . VAL B 1 66 ? 11.344 22.562 6.352 1 97 66 VAL B CA 1
ATOM 3193 C C . VAL B 1 66 ? 12.172 22.141 7.562 1 97 66 VAL B C 1
ATOM 3195 O O . VAL B 1 66 ? 11.844 22.484 8.695 1 97 66 VAL B O 1
ATOM 3198 N N . LEU B 1 67 ? 13.227 21.422 7.301 1 97.44 67 LEU B N 1
ATOM 3199 C CA . LEU B 1 67 ? 14.094 21.016 8.398 1 97.44 67 LEU B CA 1
ATOM 3200 C C . LEU B 1 67 ? 14.664 22.219 9.133 1 97.44 67 LEU B C 1
ATOM 3202 O O . LEU B 1 67 ? 14.727 22.234 10.359 1 97.44 67 LEU B O 1
ATOM 3206 N N . ALA B 1 68 ? 14.992 23.188 8.391 1 96.12 68 ALA B N 1
ATOM 3207 C CA . ALA B 1 68 ? 15.547 24.406 8.969 1 96.12 68 ALA B CA 1
ATOM 3208 C C . ALA B 1 68 ? 14.516 25.125 9.836 1 96.12 68 ALA B C 1
ATOM 3210 O O . ALA B 1 68 ? 14.867 25.734 10.852 1 96.12 68 ALA B O 1
ATOM 3211 N N . SER B 1 69 ? 13.297 25.062 9.43 1 94.31 69 SER B N 1
ATOM 3212 C CA . SER B 1 69 ? 12.234 25.734 10.172 1 94.31 69 SER B CA 1
ATOM 3213 C C . SER B 1 69 ? 12.078 25.156 11.57 1 94.31 69 SER B C 1
ATOM 3215 O O . SER B 1 69 ? 11.477 25.781 12.445 1 94.31 69 SER B O 1
ATOM 3217 N N . LEU B 1 70 ? 12.586 23.953 11.797 1 95.75 70 LEU B N 1
ATOM 3218 C CA . LEU B 1 70 ? 12.469 23.297 13.094 1 95.75 70 LEU B CA 1
ATOM 3219 C C . LEU B 1 70 ? 13.555 23.781 14.047 1 95.75 70 LEU B C 1
ATOM 3221 O O . LEU B 1 70 ? 13.492 23.531 15.25 1 95.75 70 LEU B O 1
ATOM 3225 N N . GLY B 1 71 ? 14.516 24.516 13.523 1 92.75 71 GLY B N 1
ATOM 3226 C CA . GLY B 1 71 ? 15.523 25.156 14.344 1 92.75 71 GLY B CA 1
ATOM 3227 C C . GLY B 1 71 ? 16.625 24.219 14.797 1 92.75 71 GLY B C 1
ATOM 3228 O O . GLY B 1 71 ? 16.609 23.031 14.469 1 92.75 71 GLY B O 1
ATOM 3229 N N . PRO B 1 72 ? 17.516 24.688 15.547 1 93.31 72 PRO B N 1
ATOM 3230 C CA . PRO B 1 72 ? 18.672 23.906 15.984 1 93.31 72 PRO B CA 1
ATOM 3231 C C . PRO B 1 72 ? 18.312 22.797 16.969 1 93.31 72 PRO B C 1
ATOM 3233 O O . PRO B 1 72 ? 19.094 21.875 17.172 1 93.31 72 PRO B O 1
ATOM 3236 N N . SER B 1 73 ? 17.141 22.922 17.578 1 93.38 73 SER B N 1
ATOM 3237 C CA . SER B 1 73 ? 16.688 21.906 18.531 1 93.38 73 SER B CA 1
ATOM 3238 C C . SER B 1 73 ? 16.594 20.547 17.859 1 93.38 73 SER B C 1
ATOM 3240 O O . SER B 1 73 ? 16.672 19.516 18.531 1 93.38 73 SER B O 1
ATOM 3242 N N . ALA B 1 74 ? 16.438 20.531 16.562 1 94.88 74 ALA B N 1
ATOM 3243 C CA . ALA B 1 74 ? 16.344 19.281 15.812 1 94.88 74 ALA B CA 1
ATOM 3244 C C . ALA B 1 74 ? 17.609 18.453 15.969 1 94.88 74 ALA B C 1
ATOM 3246 O O . ALA B 1 74 ? 17.578 17.219 15.836 1 94.88 74 ALA B O 1
ATOM 3247 N N . PHE B 1 75 ? 18.703 19.062 16.344 1 93.56 75 PHE B N 1
ATOM 3248 C CA . PHE B 1 75 ? 20 18.391 16.422 1 93.56 75 PHE B CA 1
ATOM 3249 C C . PHE B 1 75 ? 20.344 18.062 17.859 1 93.56 75 PHE B C 1
ATOM 3251 O O . PHE B 1 75 ? 21.422 17.516 18.141 1 93.56 75 PHE B O 1
ATOM 3258 N N . LYS B 1 76 ? 19.406 18.344 18.766 1 92.06 76 LYS B N 1
ATOM 3259 C CA . LYS B 1 76 ? 19.641 18.109 20.188 1 92.06 76 LYS B CA 1
ATOM 3260 C C . LYS B 1 76 ? 18.484 17.344 20.812 1 92.06 76 LYS B C 1
ATOM 3262 O O . LYS B 1 76 ? 18.047 17.672 21.922 1 92.06 76 LYS B O 1
ATOM 3267 N N . LEU B 1 77 ? 18.016 16.391 20.125 1 92.75 77 LEU B N 1
ATOM 3268 C CA . LEU B 1 77 ? 16.844 15.656 20.594 1 92.75 77 LEU B CA 1
ATOM 3269 C C . LEU B 1 77 ? 17.25 14.523 21.531 1 92.75 77 LEU B C 1
ATOM 3271 O O . LEU B 1 77 ? 18.312 13.922 21.359 1 92.75 77 LEU B O 1
ATOM 3275 N N . THR B 1 78 ? 16.453 14.367 22.531 1 89.88 78 THR B N 1
ATOM 3276 C CA . THR B 1 78 ? 16.516 13.156 23.359 1 89.88 78 THR B CA 1
ATOM 3277 C C . THR B 1 78 ? 15.5 12.125 22.891 1 89.88 78 THR B C 1
ATOM 3279 O O . THR B 1 78 ? 14.297 12.367 22.938 1 89.88 78 THR B O 1
ATOM 3282 N N . TYR B 1 79 ? 15.992 11.062 22.562 1 90.88 79 TYR B N 1
ATOM 3283 C CA . TYR B 1 79 ? 15.125 10.086 21.891 1 90.88 79 TYR B CA 1
ATOM 3284 C C . TYR B 1 79 ? 14.484 9.148 22.906 1 90.88 79 TYR B C 1
ATOM 3286 O O . TYR B 1 79 ? 15.031 8.922 23.984 1 90.88 79 TYR B O 1
ATOM 3294 N N . LEU B 1 80 ? 13.391 8.664 22.516 1 87.31 80 LEU B N 1
ATOM 3295 C CA . LEU B 1 80 ? 12.641 7.707 23.328 1 87.31 80 LEU B CA 1
ATOM 3296 C C . LEU B 1 80 ? 13.523 6.535 23.75 1 87.31 80 LEU B C 1
ATOM 3298 O O . LEU B 1 80 ? 14.289 6.008 22.938 1 87.31 80 LEU B O 1
ATOM 3302 N N . HIS B 1 81 ? 13.43 6.117 25.016 1 85.75 81 HIS B N 1
ATOM 3303 C CA . HIS B 1 81 ? 14.125 4.977 25.609 1 85.75 81 HIS B CA 1
ATOM 3304 C C . HIS B 1 81 ? 15.641 5.188 25.594 1 85.75 81 HIS B C 1
ATOM 3306 O O . HIS B 1 81 ? 16.406 4.227 25.703 1 85.75 81 HIS B O 1
ATOM 3312 N N . GLY B 1 82 ? 16.031 6.41 25.234 1 84.06 82 GLY B N 1
ATOM 3313 C CA . GLY B 1 82 ? 17.438 6.734 25.266 1 84.06 82 GLY B CA 1
ATOM 3314 C C . GLY B 1 82 ? 18.188 6.215 24.062 1 84.06 82 GLY B C 1
ATOM 3315 O O . GLY B 1 82 ? 19.422 6.055 24.109 1 84.06 82 GLY B O 1
ATOM 3316 N N . VAL B 1 83 ? 17.484 5.914 23.031 1 86.81 83 VAL B N 1
ATOM 3317 C CA . VAL B 1 83 ? 18.094 5.383 21.828 1 86.81 83 VAL B CA 1
ATOM 3318 C C . VAL B 1 83 ? 18.953 6.457 21.156 1 86.81 83 VAL B C 1
ATOM 3320 O O . VAL B 1 83 ? 18.594 7.641 21.172 1 86.81 83 VAL B O 1
ATOM 3323 N N . ARG B 1 84 ? 20.094 6.043 20.703 1 88.19 84 ARG B N 1
ATOM 3324 C CA . ARG B 1 84 ? 20.922 6.914 19.891 1 88.19 84 ARG B CA 1
ATOM 3325 C C . ARG B 1 84 ? 20.844 6.527 18.406 1 88.19 84 ARG B C 1
ATOM 3327 O O . ARG B 1 84 ? 21.359 5.484 18.016 1 88.19 84 ARG B O 1
ATOM 3334 N N . PRO B 1 85 ? 20.219 7.402 17.641 1 91.38 85 PRO B N 1
ATOM 3335 C CA . PRO B 1 85 ? 20.031 7.039 16.234 1 91.38 85 PRO B CA 1
ATOM 3336 C C . PRO B 1 85 ? 21.344 6.859 15.492 1 91.38 85 PRO B C 1
ATOM 3338 O O . PRO B 1 85 ? 22.297 7.609 15.719 1 91.38 85 PRO B O 1
ATOM 3341 N N . SER B 1 86 ? 21.422 5.91 14.594 1 93.44 86 SER B N 1
ATOM 3342 C CA . SER B 1 86 ? 22.609 5.598 13.82 1 93.44 86 SER B CA 1
ATOM 3343 C C . SER B 1 86 ? 22.641 6.387 12.516 1 93.44 86 SER B C 1
ATOM 3345 O O . SER B 1 86 ? 23.625 6.309 11.758 1 93.44 86 SER B O 1
ATOM 3347 N N . ILE B 1 87 ? 21.625 7.109 12.242 1 94.94 87 ILE B N 1
ATOM 3348 C CA . ILE B 1 87 ? 21.578 7.902 11.023 1 94.94 87 ILE B CA 1
ATOM 3349 C C . ILE B 1 87 ? 21.547 9.391 11.375 1 94.94 87 ILE B C 1
ATOM 3351 O O . ILE B 1 87 ? 21.172 9.758 12.484 1 94.94 87 ILE B O 1
ATOM 3355 N N . CYS B 1 88 ? 21.922 10.227 10.414 1 95.69 88 CYS B N 1
ATOM 3356 C CA . CYS B 1 88 ? 22.047 11.656 10.672 1 95.69 88 CYS B CA 1
ATOM 3357 C C . CYS B 1 88 ? 20.688 12.32 10.734 1 95.69 88 CYS B C 1
ATOM 3359 O O . CYS B 1 88 ? 19.672 11.711 10.359 1 95.69 88 CYS B O 1
ATOM 3361 N N . VAL B 1 89 ? 20.594 13.531 11.188 1 97.12 89 VAL B N 1
ATOM 3362 C CA . VAL B 1 89 ? 19.375 14.266 11.492 1 97.12 89 VAL B CA 1
ATOM 3363 C C . VAL B 1 89 ? 18.547 14.438 10.219 1 97.12 89 VAL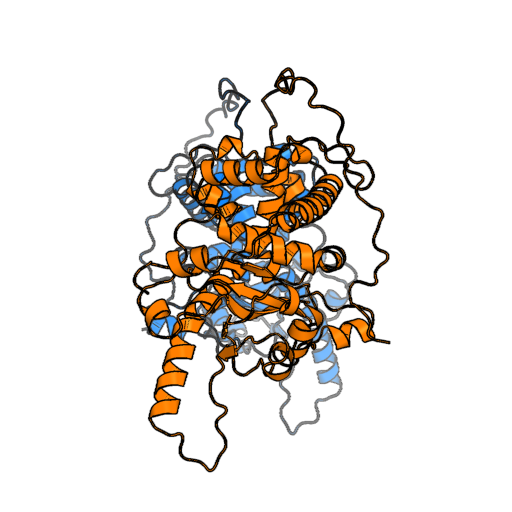 B C 1
ATOM 3365 O O . VAL B 1 89 ? 17.344 14.164 10.203 1 97.12 89 VAL B O 1
ATOM 3368 N N . PRO B 1 90 ? 19.172 14.883 9.102 1 97.81 90 PRO B N 1
ATOM 3369 C CA . PRO B 1 90 ? 18.375 15.008 7.887 1 97.81 90 PRO B CA 1
ATOM 3370 C C . PRO B 1 90 ? 17.719 13.695 7.473 1 97.81 90 PRO B C 1
ATOM 3372 O O . PRO B 1 90 ? 16.578 13.68 7.004 1 97.81 90 PRO B O 1
ATOM 3375 N N . ASP B 1 91 ? 18.391 12.594 7.684 1 97.69 91 ASP B N 1
ATOM 3376 C CA . ASP B 1 91 ? 17.844 11.289 7.312 1 97.69 91 ASP B CA 1
ATOM 3377 C C . ASP B 1 91 ? 16.766 10.844 8.297 1 97.69 91 ASP B C 1
ATOM 3379 O O . ASP B 1 91 ? 15.836 10.125 7.918 1 97.69 91 ASP B O 1
ATOM 3383 N N . GLN B 1 92 ? 16.891 11.266 9.547 1 98.19 92 GLN B N 1
ATOM 3384 C CA . GLN B 1 92 ? 15.82 11.016 10.508 1 98.19 92 GLN B CA 1
ATOM 3385 C C . GLN B 1 92 ? 14.539 11.742 10.102 1 98.19 92 GLN B C 1
ATOM 3387 O O . GLN B 1 92 ? 13.453 11.164 10.141 1 98.19 92 GLN B O 1
ATOM 3392 N N . PHE B 1 93 ? 14.758 12.984 9.75 1 98.56 93 PHE B N 1
ATOM 3393 C CA . PHE B 1 93 ? 13.633 13.773 9.258 1 98.56 93 PHE B CA 1
ATOM 3394 C C . PHE B 1 93 ? 13.039 13.141 8.008 1 98.56 93 PHE B C 1
ATOM 3396 O O . PHE B 1 93 ? 11.82 13.023 7.887 1 98.56 93 PHE B O 1
ATOM 3403 N N . PHE B 1 94 ? 13.891 12.672 7.137 1 98.56 94 PHE B N 1
ATOM 3404 C CA . PHE B 1 94 ? 13.492 12.016 5.898 1 98.56 94 PHE B CA 1
ATOM 3405 C C . PHE B 1 94 ? 12.68 10.758 6.188 1 98.56 94 PHE B C 1
ATOM 3407 O O . PHE B 1 94 ? 11.586 10.586 5.656 1 98.56 94 PHE B O 1
ATOM 3414 N N . LEU B 1 95 ? 13.148 9.938 7.043 1 98.38 95 LEU B N 1
ATOM 3415 C CA . LEU B 1 95 ? 12.477 8.711 7.469 1 98.38 95 LEU B CA 1
ATOM 3416 C C . LEU B 1 95 ? 11.094 9.023 8.031 1 98.38 95 LEU B C 1
ATOM 3418 O O . LEU B 1 95 ? 10.117 8.352 7.684 1 98.38 95 LEU B O 1
ATOM 3422 N N . THR B 1 96 ? 11.016 10.016 8.789 1 98.62 96 THR B N 1
ATOM 3423 C CA . THR B 1 96 ? 9.773 10.398 9.453 1 98.62 96 THR B CA 1
ATOM 3424 C C . THR B 1 96 ? 8.734 10.859 8.438 1 98.62 96 THR B C 1
ATOM 3426 O O . THR B 1 96 ? 7.574 10.453 8.5 1 98.62 96 THR B O 1
ATOM 3429 N N . VAL B 1 97 ? 9.188 11.648 7.539 1 98.62 97 VAL B N 1
ATOM 3430 C CA . VAL B 1 97 ? 8.258 12.188 6.551 1 98.62 97 VAL B CA 1
ATOM 3431 C C . VAL B 1 97 ? 7.836 11.086 5.582 1 98.62 97 VAL B C 1
ATOM 3433 O O . VAL B 1 97 ? 6.691 11.055 5.121 1 98.62 97 VAL B O 1
ATOM 3436 N N . ILE B 1 98 ? 8.75 10.148 5.27 1 98.5 98 ILE B N 1
ATOM 3437 C CA . ILE B 1 98 ? 8.391 9.008 4.438 1 98.5 98 ILE B CA 1
ATOM 3438 C C . ILE B 1 98 ? 7.285 8.195 5.117 1 98.5 98 ILE B C 1
ATOM 3440 O O . ILE B 1 98 ? 6.32 7.785 4.469 1 98.5 98 ILE B O 1
ATOM 3444 N N . LYS B 1 99 ? 7.457 7.98 6.387 1 98.38 99 LYS B N 1
ATOM 3445 C CA . LYS B 1 99 ? 6.445 7.246 7.141 1 98.38 99 LYS B CA 1
ATOM 3446 C C . LYS B 1 99 ? 5.082 7.922 7.039 1 98.38 99 LYS B C 1
ATOM 3448 O O . LYS B 1 99 ? 4.059 7.254 6.883 1 98.38 99 LYS B O 1
ATOM 3453 N N . CYS B 1 100 ? 5.086 9.172 7.066 1 98.38 100 CYS B N 1
ATOM 3454 C CA . CYS B 1 100 ? 3.832 9.906 6.973 1 98.38 100 CYS B CA 1
ATOM 3455 C C . CYS B 1 100 ? 3.266 9.836 5.559 1 98.38 100 CYS B C 1
ATOM 3457 O O . CYS B 1 100 ? 2.076 9.562 5.371 1 98.38 100 CYS B O 1
ATOM 3459 N N . ARG B 1 101 ? 4.105 10.094 4.582 1 98.38 101 ARG B N 1
ATOM 3460 C CA . ARG B 1 101 ? 3.684 10.25 3.195 1 98.38 101 ARG B CA 1
ATOM 3461 C C . ARG B 1 101 ? 3.287 8.906 2.592 1 98.38 101 ARG B C 1
ATOM 3463 O O . ARG B 1 101 ? 2.291 8.812 1.871 1 98.38 101 ARG B O 1
ATOM 3470 N N . ARG B 1 102 ? 4.066 7.887 2.926 1 97.19 102 ARG B N 1
ATOM 3471 C CA . ARG B 1 102 ? 3.871 6.594 2.275 1 97.19 102 ARG B CA 1
ATOM 3472 C C . ARG B 1 102 ? 3.314 5.566 3.254 1 97.19 102 ARG B C 1
ATOM 3474 O O . ARG B 1 102 ? 2.904 4.477 2.85 1 97.19 102 ARG B O 1
ATOM 3481 N N . TYR B 1 103 ? 3.305 5.879 4.488 1 97.06 103 TYR B N 1
ATOM 3482 C CA . TYR B 1 103 ? 2.912 4.988 5.574 1 97.06 103 TYR B CA 1
ATOM 3483 C C . TYR B 1 103 ? 3.652 3.658 5.484 1 97.06 103 TYR B C 1
ATOM 3485 O O . TYR B 1 103 ? 3.053 2.594 5.652 1 97.06 103 TYR B O 1
ATOM 3493 N N . THR B 1 104 ? 4.91 3.775 5.105 1 96.44 104 THR B N 1
ATOM 3494 C CA . THR B 1 104 ? 5.785 2.613 5.027 1 96.44 104 THR B CA 1
ATOM 3495 C C . THR B 1 104 ? 5.953 1.968 6.398 1 96.44 104 THR B C 1
ATOM 3497 O O . THR B 1 104 ? 6.207 2.656 7.387 1 96.44 104 THR B O 1
ATOM 3500 N N . PRO B 1 105 ? 5.836 0.656 6.484 1 96.25 105 PRO B N 1
ATOM 3501 C CA . PRO B 1 105 ? 5.996 -0.026 7.77 1 96.25 105 PRO B CA 1
ATOM 3502 C C . PRO B 1 105 ? 7.391 0.151 8.367 1 96.25 105 PRO B C 1
ATOM 3504 O O . PRO B 1 105 ? 8.367 0.303 7.625 1 96.25 105 PRO B O 1
ATOM 3507 N N . ASN B 1 106 ? 7.391 0.041 9.695 1 96.75 106 ASN B N 1
ATOM 3508 C CA . ASN B 1 106 ? 8.672 0.164 10.391 1 96.75 106 ASN B CA 1
ATOM 3509 C C . ASN B 1 106 ? 9.68 -0.869 9.898 1 96.7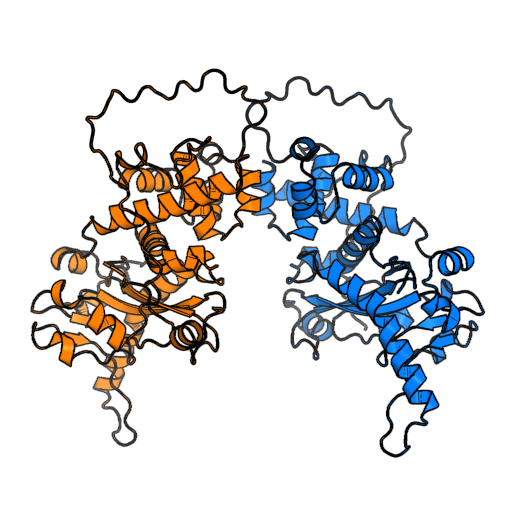5 106 ASN B C 1
ATOM 3511 O O . ASN B 1 106 ? 10.867 -0.566 9.758 1 96.75 106 ASN B O 1
ATOM 3515 N N . PHE B 1 107 ? 9.195 -2.033 9.641 1 96.75 107 PHE B N 1
ATOM 3516 C CA . PHE B 1 107 ? 10.062 -3.107 9.172 1 96.75 107 PHE B CA 1
ATOM 3517 C C . PHE B 1 107 ? 10.75 -2.717 7.875 1 96.75 107 PHE B C 1
ATOM 3519 O O . PHE B 1 107 ? 11.969 -2.863 7.742 1 96.75 107 PHE B O 1
ATOM 3526 N N . GLU B 1 108 ? 9.984 -2.23 6.949 1 96.44 108 GLU B N 1
ATOM 3527 C CA . GLU B 1 108 ? 10.523 -1.841 5.652 1 96.44 108 GLU B CA 1
ATOM 3528 C C . GLU B 1 108 ? 11.469 -0.65 5.785 1 96.44 108 GLU B C 1
ATOM 3530 O O . GLU B 1 108 ? 12.539 -0.629 5.172 1 96.44 108 GLU B O 1
ATOM 3535 N N . LEU B 1 109 ? 11.086 0.305 6.586 1 97.5 109 LEU B N 1
ATOM 3536 C CA . LEU B 1 109 ? 11.938 1.47 6.805 1 97.5 109 LEU B CA 1
ATOM 3537 C C . LEU B 1 109 ? 13.273 1.06 7.422 1 97.5 109 LEU B C 1
ATOM 3539 O O . LEU B 1 109 ? 14.312 1.633 7.094 1 97.5 109 LEU B O 1
ATOM 3543 N N . SER B 1 110 ? 13.242 0.1 8.32 1 97.12 110 SER B N 1
ATOM 3544 C CA . SER B 1 110 ? 14.461 -0.365 8.961 1 97.12 110 SER B CA 1
ATOM 3545 C C . SER B 1 110 ? 15.438 -0.938 7.945 1 97.12 110 SER B C 1
ATOM 3547 O O . SER B 1 110 ? 16.656 -0.714 8.047 1 97.12 110 SER B O 1
ATOM 3549 N N . ARG B 1 111 ? 14.914 -1.625 6.945 1 94.06 111 ARG B N 1
ATOM 3550 C CA . ARG B 1 111 ? 15.781 -2.209 5.926 1 94.06 111 ARG B CA 1
ATOM 3551 C C . ARG B 1 111 ? 16.219 -1.155 4.914 1 94.06 111 ARG B C 1
ATOM 3553 O O . ARG B 1 111 ? 17.344 -1.203 4.418 1 94.06 111 ARG B O 1
ATOM 3560 N N . MET B 1 112 ? 15.367 -0.218 4.648 1 93.94 112 MET B N 1
ATOM 3561 C CA . MET B 1 112 ? 15.711 0.86 3.725 1 93.94 112 MET B CA 1
ATOM 3562 C C . MET B 1 112 ? 16.844 1.71 4.273 1 93.94 112 MET B C 1
ATOM 3564 O O . MET B 1 112 ? 17.797 2.029 3.555 1 93.94 112 MET B O 1
ATOM 3568 N N . PHE B 1 113 ? 16.75 1.996 5.539 1 95.62 113 PHE B N 1
ATOM 3569 C CA . PHE B 1 113 ? 17.719 2.904 6.152 1 95.62 113 PHE B CA 1
ATOM 3570 C C . PHE B 1 113 ? 18.828 2.127 6.855 1 95.62 113 PHE B C 1
ATOM 3572 O O . PHE B 1 113 ? 19.766 2.719 7.398 1 95.62 113 PHE B O 1
ATOM 3579 N N . LYS B 1 114 ? 18.672 0.789 6.84 1 93.44 114 LYS B N 1
ATOM 3580 C CA . LYS B 1 114 ? 19.641 -0.116 7.438 1 93.44 114 LYS B CA 1
ATOM 3581 C C . LYS B 1 114 ? 19.844 0.188 8.922 1 93.44 114 LYS B C 1
ATOM 3583 O O . LYS B 1 114 ? 20.984 0.331 9.383 1 93.44 114 LYS B O 1
ATOM 3588 N N . ILE B 1 115 ? 18.797 0.32 9.609 1 95.38 115 ILE B N 1
ATOM 3589 C CA . ILE B 1 115 ? 18.766 0.475 11.062 1 95.38 115 ILE B CA 1
ATOM 3590 C C . ILE B 1 115 ? 17.766 -0.498 11.664 1 95.38 115 ILE B C 1
ATOM 3592 O O . ILE B 1 115 ? 17.047 -1.191 10.938 1 95.38 115 ILE B O 1
ATOM 3596 N N . SER B 1 116 ? 17.734 -0.576 12.922 1 95.19 116 SER B N 1
ATOM 3597 C CA . SER B 1 116 ? 16.812 -1.507 13.562 1 95.19 116 SER B CA 1
ATOM 3598 C C . SER B 1 116 ? 15.391 -0.961 13.57 1 95.19 116 SER B C 1
ATOM 3600 O O . SER B 1 116 ? 15.18 0.252 13.484 1 95.19 116 SER B O 1
ATOM 3602 N N . GLU B 1 117 ? 14.469 -1.881 13.672 1 96 117 GLU B N 1
ATOM 3603 C CA . GLU B 1 117 ? 13.062 -1.477 13.742 1 96 117 GLU B CA 1
ATOM 3604 C C . GLU B 1 117 ? 12.797 -0.638 14.992 1 96 117 GLU B C 1
ATOM 3606 O O . GLU B 1 117 ? 11.969 0.271 14.969 1 96 117 GLU B O 1
ATOM 3611 N N . SER B 1 118 ? 13.43 -0.995 16.047 1 95.38 118 SER B N 1
ATOM 3612 C CA . SER B 1 118 ? 13.297 -0.233 17.297 1 95.38 118 SER B CA 1
ATOM 3613 C C . SER B 1 118 ? 13.773 1.204 17.109 1 95.38 118 SER B C 1
ATOM 3615 O O . SER B 1 118 ? 13.164 2.139 17.625 1 95.38 118 SER B O 1
ATOM 3617 N N . GLU B 1 119 ? 14.852 1.336 16.391 1 96.5 119 GLU B N 1
ATOM 3618 C CA . GLU B 1 119 ? 15.367 2.674 16.109 1 96.5 119 GLU B CA 1
ATOM 3619 C C . GLU B 1 119 ? 14.383 3.473 15.266 1 96.5 119 GLU B C 1
ATOM 3621 O O . GLU B 1 119 ? 14.172 4.664 15.5 1 96.5 119 GLU B O 1
ATOM 3626 N N . VAL B 1 120 ? 13.797 2.826 14.258 1 97.44 120 VAL B N 1
ATOM 3627 C CA . VAL B 1 120 ? 12.797 3.479 13.422 1 97.44 120 VAL B CA 1
ATOM 3628 C C . VAL B 1 120 ? 11.648 3.986 14.289 1 97.44 120 VAL B C 1
ATOM 3630 O O . VAL B 1 120 ? 11.227 5.137 14.156 1 97.44 120 VAL B O 1
ATOM 3633 N N . TYR B 1 121 ? 11.242 3.137 15.156 1 96.44 121 TYR B N 1
ATOM 3634 C CA . TYR B 1 121 ? 10.141 3.449 16.062 1 96.44 121 TYR B CA 1
ATOM 3635 C C . TYR B 1 121 ? 10.469 4.656 16.938 1 96.44 121 TYR B C 1
ATOM 3637 O O . TYR B 1 121 ? 9.68 5.598 17.031 1 96.44 121 TYR B O 1
ATOM 3645 N N . CYS B 1 122 ? 11.547 4.684 17.484 1 96.94 122 CYS B N 1
ATOM 3646 C CA . CYS B 1 122 ? 11.969 5.742 18.391 1 96.94 122 CYS B CA 1
ATOM 3647 C C . CYS B 1 122 ? 12.133 7.062 17.641 1 96.94 122 CYS B C 1
ATOM 3649 O O . CYS B 1 122 ? 11.719 8.117 18.141 1 96.94 122 CYS B O 1
ATOM 3651 N N . ILE B 1 123 ? 12.734 6.953 16.516 1 97.38 123 ILE B N 1
ATOM 3652 C CA . ILE B 1 123 ? 12.922 8.156 15.703 1 97.38 123 ILE B CA 1
ATOM 3653 C C . ILE B 1 123 ? 11.562 8.75 15.344 1 97.38 123 ILE B C 1
ATOM 3655 O O . ILE B 1 123 ? 11.336 9.945 15.531 1 97.38 123 ILE B O 1
ATOM 3659 N N . PHE B 1 124 ? 10.68 7.949 14.883 1 97.94 124 PHE B N 1
ATOM 3660 C CA . PHE B 1 124 ? 9.383 8.422 14.43 1 97.94 124 PHE B CA 1
ATOM 3661 C C . PHE B 1 124 ? 8.617 9.102 15.562 1 97.94 124 PHE B C 1
ATOM 3663 O O . PHE B 1 124 ? 8.133 10.227 15.398 1 97.94 124 PHE B O 1
ATOM 3670 N N . VAL B 1 125 ? 8.539 8.422 16.688 1 97.56 125 VAL B N 1
ATOM 3671 C CA . VAL B 1 125 ? 7.773 8.938 17.812 1 97.56 125 VAL B CA 1
ATOM 3672 C C . VAL B 1 125 ? 8.383 10.25 18.297 1 97.56 125 VAL B C 1
ATOM 3674 O O . VAL B 1 125 ? 7.672 11.234 18.5 1 97.56 125 VAL B O 1
ATOM 3677 N N . THR B 1 126 ? 9.672 10.266 18.422 1 97.25 126 THR B N 1
ATOM 3678 C CA . THR B 1 126 ? 10.359 11.445 18.922 1 97.25 126 THR B CA 1
ATOM 3679 C C . THR B 1 126 ? 10.195 12.617 17.953 1 97.25 126 THR B C 1
ATOM 3681 O O . THR B 1 126 ? 9.875 13.727 18.359 1 97.25 126 THR B O 1
ATOM 3684 N N . TRP B 1 127 ? 10.398 12.328 16.719 1 97.94 127 TRP B N 1
ATOM 3685 C CA . TRP B 1 127 ? 10.328 13.391 15.719 1 97.94 127 TRP B CA 1
ATOM 3686 C C . TRP B 1 127 ? 8.898 13.914 15.586 1 97.94 127 TRP B C 1
ATOM 3688 O O . TRP B 1 127 ? 8.695 15.117 15.406 1 97.94 127 TRP B O 1
ATOM 3698 N N . MET B 1 128 ? 7.941 13.039 15.648 1 97.62 128 MET B N 1
ATOM 3699 C CA . MET B 1 128 ? 6.543 13.453 15.555 1 97.62 128 MET B CA 1
ATOM 3700 C C . MET B 1 128 ? 6.176 14.398 16.688 1 97.62 128 MET B C 1
ATOM 3702 O O . MET B 1 128 ? 5.559 15.438 16.469 1 97.62 128 MET B O 1
ATOM 3706 N N . ARG B 1 129 ? 6.551 14.031 17.844 1 96.31 129 ARG B N 1
ATOM 3707 C CA . ARG B 1 129 ? 6.309 14.875 19 1 96.31 129 ARG B CA 1
ATOM 3708 C C . ARG B 1 129 ? 7.078 16.188 18.906 1 96.31 129 ARG B C 1
ATOM 3710 O O . ARG B 1 129 ? 6.527 17.25 19.172 1 96.31 129 ARG B O 1
ATOM 3717 N N . PHE B 1 130 ? 8.258 16.141 18.516 1 97.19 130 PHE B N 1
ATOM 3718 C CA . PHE B 1 130 ? 9.133 17.312 18.391 1 97.19 130 PHE B CA 1
ATOM 3719 C C . PHE B 1 130 ? 8.586 18.297 17.375 1 97.19 130 PHE B C 1
ATOM 3721 O O . PHE B 1 130 ? 8.438 19.484 17.656 1 97.19 130 PHE B O 1
ATOM 3728 N N . MET B 1 131 ? 8.297 17.75 16.156 1 97.69 131 MET B N 1
ATOM 3729 C CA . MET B 1 131 ? 7.789 18.625 15.086 1 97.69 131 MET B CA 1
ATOM 3730 C C . MET B 1 131 ? 6.484 19.281 15.5 1 97.69 131 MET B C 1
ATOM 3732 O O . MET B 1 131 ? 6.285 20.484 15.266 1 97.69 131 MET B O 1
ATOM 3736 N N . SER B 1 132 ? 5.637 18.5 16.094 1 96.69 132 SER B N 1
ATOM 3737 C CA . SER B 1 132 ? 4.367 19.031 16.562 1 96.69 132 SER B CA 1
ATOM 3738 C C . SER B 1 132 ? 4.586 20.141 17.594 1 96.69 132 SER B C 1
ATOM 3740 O O . SER B 1 132 ? 3.988 21.219 17.484 1 96.69 132 SER B O 1
ATOM 3742 N N . LEU B 1 133 ? 5.438 19.906 18.516 1 94.69 133 LEU B N 1
ATOM 3743 C CA . LEU B 1 133 ? 5.727 20.875 19.562 1 94.69 133 LEU B CA 1
ATOM 3744 C C . LEU B 1 133 ? 6.344 22.141 18.969 1 94.69 133 LEU B C 1
ATOM 3746 O O . LEU B 1 133 ? 5.926 23.25 19.312 1 94.69 133 LEU B O 1
ATOM 3750 N N . GLN B 1 134 ? 7.293 21.953 18.141 1 94.06 134 GLN B N 1
ATOM 3751 C CA . GLN B 1 134 ? 8.016 23.094 17.547 1 94.06 134 GLN B CA 1
ATOM 3752 C C . GLN B 1 134 ? 7.082 23.953 16.719 1 94.06 134 GLN B C 1
ATOM 3754 O O . GLN B 1 134 ? 7.129 25.188 16.797 1 94.06 134 GLN B O 1
ATOM 3759 N N . TRP B 1 135 ? 6.273 23.359 15.906 1 94.19 135 TRP B N 1
ATOM 3760 C CA . TRP B 1 135 ? 5.434 24.125 14.992 1 94.19 135 TRP B CA 1
ATOM 3761 C C . TRP B 1 135 ? 4.223 24.703 15.719 1 94.19 135 TRP B C 1
ATOM 3763 O O . TRP B 1 135 ? 3.609 25.656 15.25 1 94.19 135 TRP B O 1
ATOM 3773 N N . ARG B 1 136 ? 3.834 24.156 16.812 1 90.31 136 ARG B N 1
ATOM 3774 C CA . ARG B 1 136 ? 2.758 24.734 17.609 1 90.31 136 ARG B CA 1
ATOM 3775 C C . ARG B 1 136 ? 3.223 26 18.328 1 90.31 136 ARG B C 1
ATOM 3777 O O . ARG B 1 136 ? 2.402 26.828 18.75 1 90.31 136 ARG B O 1
ATOM 3784 N N . GLU B 1 137 ? 4.5 26.078 18.438 1 88.56 137 GLU B N 1
ATOM 3785 C CA . GLU B 1 137 ? 5.055 27.281 19.047 1 88.56 137 GLU B CA 1
ATOM 3786 C C . GLU B 1 137 ? 5.023 28.469 18.062 1 88.56 137 GLU B C 1
ATOM 3788 O O . GLU B 1 137 ? 5.094 29.625 18.484 1 88.56 137 GLU B O 1
ATOM 3793 N N . VAL B 1 138 ? 4.914 28.078 16.844 1 84.88 138 VAL B N 1
ATOM 3794 C CA . VAL B 1 138 ? 4.785 29.109 15.82 1 84.88 138 VAL B CA 1
ATOM 3795 C C . VAL B 1 138 ? 3.322 29.531 15.688 1 84.88 138 VAL B C 1
ATOM 3797 O O . VAL B 1 138 ? 2.43 28.672 15.664 1 84.88 138 VAL B O 1
ATOM 3800 N N . ASP B 1 139 ? 3.057 30.766 15.812 1 80.81 139 ASP B N 1
ATOM 3801 C CA . ASP B 1 139 ? 1.692 31.234 15.602 1 80.81 139 ASP B CA 1
ATOM 3802 C C . ASP B 1 139 ? 1.29 31.109 14.133 1 80.81 139 ASP B C 1
ATOM 3804 O O . ASP B 1 139 ? 1.74 31.891 13.289 1 80.81 139 ASP B O 1
ATOM 3808 N N . ILE B 1 140 ? 0.48 30.156 13.898 1 84.94 140 ILE B N 1
ATOM 3809 C CA . ILE B 1 140 ? 0.08 29.922 12.516 1 84.94 140 ILE B CA 1
ATOM 3810 C C . ILE B 1 140 ? -1.256 30.609 12.242 1 84.94 140 ILE B C 1
ATOM 3812 O O . ILE B 1 140 ? -1.854 30.406 11.18 1 84.94 140 ILE B O 1
ATOM 3816 N N . TRP B 1 141 ? -1.721 31.406 13.195 1 91 141 TRP B N 1
ATOM 3817 C CA . TRP B 1 141 ? -2.898 32.25 13 1 91 141 TRP B CA 1
ATOM 3818 C C . TRP B 1 141 ? -2.506 33.625 12.469 1 91 141 TRP B C 1
ATOM 3820 O O . TRP B 1 141 ? -2.148 34.5 13.242 1 91 141 TRP B O 1
ATOM 3830 N N . PRO B 1 142 ? -2.654 33.75 11.266 1 89.06 142 PRO B N 1
ATOM 3831 C CA . PRO B 1 142 ? -2.152 35 10.672 1 89.06 142 PRO B CA 1
ATOM 3832 C C . PRO B 1 142 ? -2.996 36.219 11.055 1 89.06 142 PRO B C 1
ATOM 3834 O O . PRO B 1 142 ? -4.16 36.062 11.438 1 89.06 142 PRO B O 1
ATOM 3837 N N . SER B 1 143 ? -2.373 37.344 10.914 1 91.12 143 SER B N 1
ATOM 3838 C CA . SER B 1 143 ? -3.096 38.594 11.148 1 91.12 143 SER B CA 1
ATOM 3839 C C . SER B 1 143 ? -4.145 38.812 10.07 1 91.12 143 SER B C 1
ATOM 3841 O O . SER B 1 143 ? -4.066 38.25 8.984 1 91.12 143 SER B O 1
ATOM 3843 N N . ARG B 1 144 ? -5.055 39.719 10.445 1 91.31 144 ARG B N 1
ATOM 3844 C CA . ARG B 1 144 ? -6.121 40.062 9.516 1 91.31 144 ARG B CA 1
ATOM 3845 C C . ARG B 1 144 ? -5.551 40.625 8.219 1 91.31 144 ARG B C 1
ATOM 3847 O O . ARG B 1 144 ? -6.035 40.312 7.129 1 91.31 144 ARG B O 1
ATOM 3854 N N . ASP B 1 145 ? -4.617 41.375 8.406 1 90.56 145 ASP B N 1
ATOM 3855 C CA . ASP B 1 145 ? -4.016 42.031 7.246 1 90.56 145 ASP B CA 1
ATOM 3856 C C . ASP B 1 145 ? -3.357 41.031 6.32 1 90.56 145 ASP B C 1
ATOM 3858 O O . ASP B 1 145 ? -3.473 41.125 5.098 1 90.56 145 ASP B O 1
ATOM 3862 N N . CYS B 1 146 ? -2.697 40.094 6.926 1 89.56 146 CYS B N 1
ATOM 3863 C CA . CYS B 1 146 ? -2.025 39.031 6.156 1 89.56 146 CYS B CA 1
ATOM 3864 C C . CYS B 1 146 ? -3.033 38.188 5.398 1 89.56 146 CYS B C 1
ATOM 3866 O O . CYS B 1 146 ? -2.828 37.875 4.227 1 89.56 146 CYS B O 1
ATOM 3868 N N . VAL B 1 147 ? -4.09 37.812 6.043 1 91.19 147 VAL B N 1
ATOM 3869 C CA . VAL B 1 147 ? -5.125 37 5.426 1 91.19 147 VAL B CA 1
ATOM 3870 C C . VAL B 1 147 ? -5.75 37.75 4.254 1 91.19 147 VAL B C 1
ATOM 3872 O O . VAL B 1 147 ? -5.926 37.188 3.17 1 91.19 147 VAL B O 1
ATOM 3875 N N . SER B 1 148 ? -6.047 38.969 4.5 1 89.19 148 SER B N 1
ATOM 3876 C CA . SER B 1 148 ? -6.66 39.812 3.467 1 89.19 148 SER B CA 1
ATOM 3877 C C . SER B 1 148 ? -5.73 39.969 2.268 1 89.19 148 SER B C 1
ATOM 3879 O O . SER B 1 148 ? -6.188 39.969 1.122 1 89.19 148 SER B O 1
ATOM 3881 N N . PHE B 1 149 ? -4.508 40.125 2.59 1 87.31 149 PHE B N 1
ATOM 3882 C CA . PHE B 1 149 ? -3.521 40.344 1.539 1 87.31 149 PHE B CA 1
ATOM 3883 C C . PHE B 1 149 ? -3.445 39.156 0.606 1 87.31 149 PHE B C 1
ATOM 3885 O O . PHE B 1 149 ? -3.389 39.312 -0.615 1 87.31 149 PHE B O 1
ATOM 3892 N N . TYR B 1 150 ? -3.525 38 1.134 1 86.69 150 TYR B N 1
ATOM 3893 C CA . TYR B 1 150 ? -3.293 36.781 0.351 1 86.69 150 TYR B CA 1
ATOM 3894 C C . TYR B 1 150 ? -4.609 36.188 -0.139 1 86.69 150 TYR B C 1
ATOM 3896 O O . TYR B 1 150 ? -4.613 35.219 -0.913 1 86.69 150 TYR B O 1
ATOM 3904 N N . ALA B 1 151 ? -5.699 36.688 0.225 1 88.69 151 ALA B N 1
ATOM 3905 C CA . ALA B 1 151 ? -6.996 36.156 -0.195 1 88.69 151 ALA B CA 1
ATOM 3906 C C . ALA B 1 151 ? -7.25 36.438 -1.673 1 88.69 151 ALA B C 1
ATOM 3908 O O . ALA B 1 151 ? -6.914 37.5 -2.172 1 88.69 151 ALA B O 1
ATOM 3909 N N . PRO B 1 152 ? -7.84 35.438 -2.281 1 87.81 152 PRO B N 1
ATOM 3910 C CA . PRO B 1 152 ? -8.25 35.719 -3.66 1 87.81 152 PRO B CA 1
ATOM 3911 C C . PRO B 1 152 ? -9.25 36.875 -3.76 1 87.81 152 PRO B C 1
ATOM 3913 O O . PRO B 1 152 ? -10.023 37.125 -2.824 1 87.81 152 PRO B O 1
ATOM 3916 N N . SER B 1 153 ? -9.289 37.5 -4.91 1 86.25 153 SER B N 1
ATOM 3917 C CA . SER B 1 153 ? -10.117 38.688 -5.121 1 86.25 153 SER B CA 1
ATOM 3918 C C . SER B 1 153 ? -11.594 38.375 -4.914 1 86.25 153 SER B C 1
ATOM 3920 O O . SER B 1 153 ? -12.328 39.156 -4.32 1 86.25 153 SER B O 1
ATOM 3922 N N . ASP B 1 154 ? -11.953 37.25 -5.414 1 84.19 154 ASP B N 1
ATOM 3923 C CA . ASP B 1 154 ? -13.352 36.844 -5.289 1 84.19 154 ASP B CA 1
ATOM 3924 C C . ASP B 1 154 ? -13.742 36.656 -3.826 1 84.19 154 ASP B C 1
ATOM 3926 O O . ASP B 1 154 ? -14.859 36.969 -3.422 1 84.19 154 ASP B O 1
ATOM 3930 N N . PHE B 1 155 ? -12.875 36.219 -3.082 1 86.19 155 PHE B N 1
ATOM 3931 C CA . PHE B 1 155 ? -13.117 35.969 -1.661 1 86.19 155 PHE B CA 1
ATOM 3932 C C . PHE B 1 155 ? -13.188 37.312 -0.906 1 86.19 155 PHE B C 1
ATOM 3934 O O . PHE B 1 155 ? -14.055 37.5 -0.05 1 86.19 155 PHE B O 1
ATOM 3941 N N . LYS B 1 156 ? -12.367 38.188 -1.263 1 86.5 156 LYS B N 1
ATOM 3942 C CA . LYS B 1 156 ? -12.328 39.5 -0.626 1 86.5 156 LYS B CA 1
ATOM 3943 C C . LYS B 1 156 ? -13.625 40.281 -0.861 1 86.5 156 LYS B C 1
ATOM 3945 O O . LYS B 1 156 ? -14.102 41 0.026 1 86.5 156 LYS B O 1
ATOM 3950 N N . ARG B 1 157 ? -14.094 40.031 -2.014 1 87.44 157 ARG B N 1
ATOM 3951 C CA . ARG B 1 157 ? -15.289 40.781 -2.404 1 87.44 157 ARG B CA 1
ATOM 3952 C C . ARG B 1 157 ? -16.516 40.25 -1.675 1 87.44 157 ARG B C 1
ATOM 3954 O O . ARG B 1 157 ? -17.359 41.031 -1.213 1 87.44 157 ARG B O 1
ATOM 3961 N N . ASN B 1 158 ? -16.594 39.031 -1.49 1 88.44 158 ASN B N 1
ATOM 3962 C CA . ASN B 1 158 ? -17.844 38.406 -1.015 1 88.44 158 ASN B CA 1
ATOM 3963 C C . ASN B 1 158 ? -17.781 38.156 0.487 1 88.44 158 ASN B C 1
ATOM 3965 O O . ASN B 1 158 ? -18.812 38.188 1.165 1 88.44 158 ASN B O 1
ATOM 3969 N N . PHE B 1 159 ? -16.594 37.875 0.954 1 91.94 159 PHE B N 1
ATOM 3970 C CA . PHE B 1 159 ? -16.422 37.531 2.361 1 91.94 159 PHE B CA 1
ATOM 3971 C C . PHE B 1 159 ? -15.148 38.156 2.918 1 91.94 159 PHE B C 1
ATOM 3973 O O . PHE B 1 159 ? -14.258 37.469 3.377 1 91.94 159 PHE B O 1
ATOM 3980 N N . PRO B 1 160 ? -15.117 39.406 3.029 1 90.44 160 PRO B N 1
ATOM 3981 C CA . PRO B 1 160 ? -13.883 40.125 3.328 1 90.44 160 PRO B CA 1
ATOM 3982 C C . PRO B 1 160 ? -13.391 39.906 4.754 1 90.44 160 PRO B C 1
ATOM 3984 O O . PRO B 1 160 ? -12.195 40.031 5.027 1 90.44 160 PRO B O 1
ATOM 3987 N N . THR B 1 161 ? -14.211 39.5 5.617 1 92.88 161 THR B N 1
ATOM 3988 C CA . THR B 1 161 ? -13.805 39.406 7.016 1 92.88 161 THR B CA 1
ATOM 3989 C C . THR B 1 161 ? -13.469 37.969 7.391 1 92.88 161 THR B C 1
ATOM 3991 O O . THR B 1 161 ? -13.172 37.656 8.547 1 92.88 161 THR B O 1
ATOM 3994 N N . THR B 1 162 ? -13.523 37.094 6.41 1 93.81 162 THR B N 1
ATOM 3995 C CA . THR B 1 162 ? -13.289 35.688 6.703 1 93.81 162 THR B CA 1
ATOM 3996 C C . THR B 1 162 ? -11.828 35.438 7.055 1 93.81 162 THR B C 1
ATOM 3998 O O . THR B 1 162 ? -10.938 35.75 6.254 1 93.81 162 THR B O 1
ATOM 4001 N N . ARG B 1 163 ? -11.586 34.906 8.211 1 94.06 163 ARG B N 1
ATOM 4002 C CA . ARG B 1 163 ? -10.234 34.625 8.68 1 94.06 163 ARG B CA 1
ATOM 4003 C C . ARG B 1 163 ? -9.828 33.188 8.32 1 94.06 163 ARG B C 1
ATOM 4005 O O . ARG B 1 163 ? -8.664 32.938 8.016 1 94.06 163 ARG B O 1
ATOM 4012 N N . THR B 1 164 ? -10.805 32.281 8.43 1 94.62 164 THR B N 1
ATOM 4013 C CA . THR B 1 164 ? -10.5 30.875 8.242 1 94.62 164 THR B CA 1
ATOM 4014 C C . THR B 1 164 ? -11.742 30.109 7.82 1 94.62 164 THR B C 1
ATOM 4016 O O . THR B 1 164 ? -12.867 30.516 8.109 1 94.62 164 THR B O 1
ATOM 4019 N N . ILE B 1 165 ? -11.562 29.125 7.043 1 95.12 165 ILE B N 1
ATOM 4020 C CA . ILE B 1 165 ? -12.586 28.156 6.652 1 95.12 165 ILE B CA 1
ATOM 4021 C C . ILE B 1 165 ? -12.359 26.844 7.398 1 95.12 165 ILE B C 1
ATOM 4023 O O . ILE B 1 165 ? -11.305 26.219 7.27 1 95.12 165 ILE B O 1
ATOM 4027 N N . LEU B 1 166 ? -13.32 26.406 8.164 1 95.25 166 LEU B N 1
ATOM 4028 C CA . LEU B 1 166 ? -13.18 25.203 8.969 1 95.25 166 LEU B CA 1
ATOM 4029 C C . LEU B 1 166 ? -13.875 24.016 8.312 1 95.25 166 LEU B C 1
ATOM 4031 O O . LEU B 1 166 ? -14.93 24.172 7.699 1 95.25 166 LEU B O 1
ATOM 4035 N N . ASP B 1 167 ? -13.297 22.922 8.438 1 94.88 167 ASP B N 1
ATOM 4036 C CA . ASP B 1 167 ? -13.922 21.672 8.031 1 94.88 167 ASP B CA 1
ATOM 4037 C C . ASP B 1 167 ? -13.375 20.5 8.844 1 94.88 167 ASP B C 1
ATOM 4039 O O . ASP B 1 167 ? -12.211 20.516 9.266 1 94.88 167 ASP B O 1
ATOM 4043 N N . GLY B 1 168 ? -14.195 19.609 9.109 1 93.25 168 GLY B N 1
ATOM 4044 C CA . GLY B 1 168 ? -13.773 18.391 9.781 1 93.25 168 GLY B CA 1
ATOM 4045 C C . GLY B 1 168 ? -13.266 17.328 8.828 1 93.25 168 GLY B C 1
ATOM 4046 O O . GLY B 1 168 ? -13.695 17.266 7.676 1 93.25 168 GLY B O 1
ATOM 4047 N N . PHE B 1 169 ? -12.312 16.578 9.281 1 92.88 169 PHE B N 1
ATOM 4048 C CA . PHE B 1 169 ? -11.883 15.414 8.516 1 92.88 169 PHE B CA 1
ATOM 4049 C C . PHE B 1 169 ? -11.594 14.242 9.445 1 92.88 169 PHE B C 1
ATOM 4051 O O . PHE B 1 169 ? -11.266 14.438 10.609 1 92.88 169 PHE B O 1
ATOM 4058 N N . GLU B 1 170 ? -11.828 13.086 8.938 1 93.62 170 GLU B N 1
ATOM 4059 C CA . GLU B 1 170 ? -11.648 11.859 9.719 1 93.62 170 GLU B CA 1
ATOM 4060 C C . GLU B 1 170 ? -10.539 10.992 9.125 1 93.62 170 GLU B C 1
ATOM 4062 O O . GLU B 1 170 ? -10.289 11.031 7.922 1 93.62 170 GLU B O 1
ATOM 4067 N N . PHE B 1 171 ? -9.867 10.305 9.969 1 93.19 171 PHE B N 1
ATOM 4068 C CA . PHE B 1 171 ? -8.883 9.312 9.547 1 93.19 171 PHE B CA 1
ATOM 4069 C C . PHE B 1 171 ? -9 8.039 10.383 1 93.19 171 PHE B C 1
ATOM 4071 O O . PHE B 1 171 ? -9.289 8.102 11.578 1 93.19 171 PHE B O 1
ATOM 4078 N N . PRO B 1 172 ? -8.82 6.957 9.758 1 92.69 172 PRO B N 1
ATOM 4079 C CA . PRO B 1 172 ? -9.141 5.664 10.367 1 92.69 172 PRO B CA 1
ATOM 4080 C C . PRO B 1 172 ? -8.172 5.281 11.477 1 92.69 172 PRO B C 1
ATOM 4082 O O . PRO B 1 172 ? -6.992 5.629 11.422 1 92.69 172 PRO B O 1
ATOM 4085 N N . VAL B 1 173 ? -8.727 4.59 12.453 1 90.5 173 VAL B N 1
ATOM 4086 C CA . VAL B 1 173 ? -7.938 3.99 13.523 1 90.5 173 VAL B CA 1
ATOM 4087 C C . VAL B 1 173 ? -8.281 2.508 13.648 1 90.5 173 VAL B C 1
ATOM 4089 O O . VAL B 1 173 ? -9.391 2.09 13.305 1 90.5 173 VAL B O 1
ATOM 4092 N N . LYS B 1 174 ? -7.234 1.759 14.031 1 88.19 174 LYS B N 1
ATOM 4093 C CA . LYS B 1 174 ? -7.527 0.351 14.281 1 88.19 174 LYS B CA 1
ATOM 4094 C C . LYS B 1 174 ? -8.57 0.196 15.383 1 88.19 174 LYS B C 1
ATOM 4096 O O . LYS B 1 174 ? -8.562 0.945 16.359 1 88.19 174 LYS B O 1
ATOM 4101 N N . LYS B 1 175 ? -9.438 -0.787 15.164 1 84.62 175 LYS B N 1
ATOM 4102 C CA . LYS B 1 175 ? -10.469 -1.043 16.172 1 84.62 175 LYS B CA 1
ATOM 4103 C C . LYS B 1 175 ? -9.852 -1.286 17.531 1 84.62 175 LYS B C 1
ATOM 4105 O O . LYS B 1 175 ? -9.062 -2.217 17.719 1 84.62 175 LYS B O 1
ATOM 4110 N N . PRO B 1 176 ? -10.234 -0.398 18.438 1 80.19 176 PRO B N 1
ATOM 4111 C CA . PRO B 1 176 ? -9.703 -0.595 19.797 1 80.19 176 PRO B CA 1
ATOM 4112 C C . PRO B 1 176 ? -10.25 -1.855 20.469 1 80.19 176 PRO B C 1
ATOM 4114 O O . PRO B 1 176 ? -11.305 -2.357 20.078 1 80.19 176 PRO B O 1
ATOM 4117 N N . LYS B 1 177 ? -9.477 -2.375 21.297 1 78.06 177 LYS B N 1
ATOM 4118 C CA . LYS B 1 177 ? -9.914 -3.555 22.031 1 78.06 177 LYS B CA 1
ATOM 4119 C C . LYS B 1 177 ? -10.969 -3.193 23.078 1 78.06 177 LYS B C 1
ATOM 4121 O O . LYS B 1 177 ? -11.953 -3.912 23.25 1 78.06 177 LYS B O 1
ATOM 4126 N N . ALA B 1 178 ? -10.797 -1.995 23.734 1 80.06 178 ALA B N 1
ATOM 4127 C CA . ALA B 1 178 ? -11.711 -1.537 24.781 1 80.06 178 ALA B CA 1
ATOM 4128 C C . ALA B 1 178 ? -13.023 -1.043 24.188 1 80.06 178 ALA B C 1
ATOM 4130 O O . ALA B 1 178 ? -13.031 -0.168 23.328 1 80.06 178 ALA B O 1
ATOM 4131 N N . PRO B 1 179 ? -14.102 -1.529 24.656 1 80.31 179 PRO B N 1
ATOM 4132 C CA . PRO B 1 179 ? -15.414 -1.182 24.094 1 80.31 179 PRO B CA 1
ATOM 4133 C C . PRO B 1 179 ? -15.688 0.319 24.141 1 80.31 179 PRO B C 1
ATOM 4135 O O . PRO B 1 179 ? -16.266 0.869 23.188 1 80.31 179 PRO B O 1
ATOM 4138 N N . THR B 1 180 ? -15.406 0.949 25.219 1 78 180 THR B N 1
ATOM 4139 C CA . THR B 1 180 ? -15.633 2.385 25.344 1 78 180 THR B CA 1
ATOM 4140 C C . THR B 1 180 ? -14.867 3.145 24.266 1 78 180 THR B C 1
ATOM 4142 O O . THR B 1 180 ? -15.398 4.078 23.656 1 78 180 THR B O 1
ATOM 4145 N N . ALA B 1 181 ? -13.68 2.672 24.078 1 79 181 ALA B N 1
ATOM 4146 C CA . ALA B 1 181 ? -12.852 3.295 23.047 1 79 181 ALA B CA 1
ATOM 4147 C C . ALA B 1 181 ? -13.422 3.033 21.656 1 79 181 ALA B C 1
ATOM 4149 O O . ALA B 1 181 ? -13.359 3.896 20.781 1 79 181 ALA B O 1
ATOM 4150 N N . GLN B 1 182 ? -14 1.867 21.469 1 80.19 182 GLN B N 1
ATOM 4151 C CA . GLN B 1 182 ? -14.641 1.54 20.203 1 80.19 182 GLN B CA 1
ATOM 4152 C C . GLN B 1 182 ? -15.812 2.477 19.922 1 80.19 182 GLN B C 1
ATOM 4154 O O . GLN B 1 182 ? -15.953 2.975 18.797 1 80.19 182 GLN B O 1
ATOM 4159 N N . GLN B 1 183 ? -16.578 2.74 20.891 1 75.81 183 GLN B N 1
ATOM 4160 C CA . GLN B 1 183 ? -17.766 3.584 20.734 1 75.81 183 GLN B CA 1
ATOM 4161 C C . GLN B 1 183 ? -17.375 5.027 20.438 1 75.81 183 GLN B C 1
ATOM 4163 O O . GLN B 1 183 ? -17.969 5.664 19.562 1 75.81 183 GLN B O 1
ATOM 4168 N N . VAL B 1 184 ? -16.391 5.52 21.125 1 78.31 184 VAL B N 1
ATOM 4169 C CA . VAL B 1 184 ? -15.977 6.914 20.984 1 78.31 184 VAL B CA 1
ATOM 4170 C C . VAL B 1 184 ? -15.359 7.137 19.609 1 78.31 184 VAL B C 1
ATOM 4172 O O . VAL B 1 184 ? -15.492 8.219 19.031 1 78.31 184 VAL B O 1
ATOM 4175 N N . THR B 1 185 ? -14.828 6.043 19.109 1 82.5 185 THR B N 1
ATOM 4176 C CA . THR B 1 185 ? -14.094 6.207 17.859 1 82.5 185 THR B CA 1
ATOM 4177 C C . THR B 1 185 ? -14.945 5.762 16.672 1 82.5 185 THR B C 1
ATOM 4179 O O . THR B 1 185 ? -14.547 5.949 15.523 1 82.5 185 THR B O 1
ATOM 4182 N N . PHE B 1 186 ? -16.047 5.207 16.922 1 78.25 186 PHE B N 1
ATOM 4183 C CA . PHE B 1 186 ? -16.859 4.703 15.812 1 78.25 186 PHE B CA 1
ATOM 4184 C C . PHE B 1 186 ? -17.578 5.844 15.102 1 78.25 186 PHE B C 1
ATOM 4186 O O . PHE B 1 186 ? -18.328 6.598 15.719 1 78.25 186 PHE B O 1
ATOM 4193 N N . SER B 1 187 ? -17.312 5.945 13.852 1 81.88 187 SER B N 1
ATOM 4194 C CA . SER B 1 187 ? -17.984 6.914 12.992 1 81.88 187 SER B CA 1
ATOM 4195 C C . SER B 1 187 ? -19.172 6.289 12.273 1 81.88 187 SER B C 1
ATOM 4197 O O . SER B 1 187 ? -19.016 5.422 11.414 1 81.88 187 SER B O 1
ATOM 4199 N N . THR B 1 188 ? -20.312 6.676 12.594 1 69.31 188 THR B N 1
ATOM 4200 C CA . THR B 1 188 ? -21.516 6.184 11.938 1 69.31 188 THR B CA 1
ATOM 4201 C C . THR B 1 188 ? -21.5 6.523 10.445 1 69.31 188 THR B C 1
ATOM 4203 O O . THR B 1 188 ? -21.938 5.727 9.617 1 69.31 188 THR B O 1
ATOM 4206 N N . TYR B 1 189 ? -20.969 7.703 10.289 1 67.38 189 TYR B N 1
ATOM 4207 C CA . TYR B 1 189 ? -20.906 8.195 8.914 1 67.38 189 TYR B CA 1
ATOM 4208 C C . TYR B 1 189 ? -19.984 7.332 8.062 1 67.38 189 TYR B C 1
ATOM 4210 O O . TYR B 1 189 ? -20.328 6.965 6.938 1 67.38 189 TYR B O 1
ATOM 4218 N N . LYS B 1 190 ? -18.875 6.984 8.539 1 76.38 190 LYS B N 1
ATOM 4219 C CA . LYS B 1 190 ? -17.875 6.234 7.785 1 76.38 190 LYS B CA 1
ATOM 4220 C C . LYS B 1 190 ? -18 4.734 8.039 1 76.38 190 LYS B C 1
ATOM 4222 O O . LYS B 1 190 ? -17.422 3.924 7.316 1 76.38 190 LYS B O 1
ATOM 4227 N N . ASN B 1 191 ? -18.828 4.336 8.992 1 77.44 191 ASN B N 1
ATOM 4228 C CA . ASN B 1 191 ? -19.078 2.957 9.398 1 77.44 191 ASN B CA 1
ATOM 4229 C C . ASN B 1 191 ? -17.766 2.227 9.727 1 77.44 191 ASN B C 1
ATOM 4231 O O . ASN B 1 191 ? -17.531 1.12 9.234 1 77.44 191 ASN B O 1
ATOM 4235 N N . ARG B 1 192 ? -16.938 2.912 10.492 1 85.88 192 ARG B N 1
ATOM 4236 C CA . ARG B 1 192 ? -15.672 2.379 10.977 1 85.88 192 ARG B CA 1
ATOM 4237 C C . ARG B 1 192 ? -15.109 3.254 12.094 1 85.88 192 ARG B C 1
ATOM 4239 O O . ARG B 1 192 ? -15.609 4.348 12.352 1 85.88 192 ARG B O 1
ATOM 4246 N N . ASN B 1 193 ? -14.148 2.75 12.836 1 87.88 193 ASN B N 1
ATOM 4247 C CA . ASN B 1 193 ? -13.5 3.537 13.875 1 87.88 193 ASN B CA 1
ATOM 4248 C C . ASN B 1 193 ? -12.539 4.57 13.289 1 87.88 193 ASN B C 1
ATOM 4250 O O . ASN B 1 193 ? -11.68 4.23 12.477 1 87.88 193 ASN B O 1
ATOM 4254 N N . THR B 1 194 ? -12.766 5.781 13.664 1 92.38 194 THR B N 1
ATOM 4255 C CA . THR B 1 194 ? -11.969 6.879 13.125 1 92.38 194 THR B CA 1
ATOM 4256 C C . THR B 1 194 ? -11.602 7.871 14.219 1 92.38 194 THR B C 1
ATOM 4258 O O . THR B 1 194 ? -12.141 7.809 15.328 1 92.38 194 THR B O 1
ATOM 4261 N N . ALA B 1 195 ? -10.609 8.602 13.992 1 93.56 195 ALA B N 1
ATOM 4262 C CA . ALA B 1 195 ? -10.352 9.852 14.688 1 93.56 195 ALA B CA 1
ATOM 4263 C C . ALA B 1 195 ? -10.766 11.055 13.844 1 93.56 195 ALA B C 1
ATOM 4265 O O . ALA B 1 195 ? -10.797 10.977 12.617 1 93.56 195 ALA B O 1
ATOM 4266 N N . LYS B 1 196 ? -11.203 12.125 14.523 1 93.69 196 LYS B N 1
ATOM 4267 C CA . LYS B 1 196 ? -11.719 13.305 13.828 1 93.69 196 LYS B CA 1
ATOM 4268 C C . LYS B 1 196 ? -10.992 14.57 14.273 1 93.69 196 LYS B C 1
ATOM 4270 O O . LYS B 1 196 ? -10.727 14.75 15.461 1 93.69 196 LYS B O 1
ATOM 4275 N N . SER B 1 197 ? -10.578 15.359 13.336 1 94.69 197 SER B N 1
ATOM 4276 C CA . SER B 1 197 ? -9.984 16.672 13.602 1 94.69 197 SER B CA 1
ATOM 4277 C C . SER B 1 197 ? -10.617 17.75 12.727 1 94.69 197 SER B C 1
ATOM 4279 O O . SER B 1 197 ? -11.258 17.438 11.719 1 94.69 197 SER B O 1
ATOM 4281 N N . VAL B 1 198 ? -10.523 18.969 13.18 1 95.44 198 VAL B N 1
ATOM 4282 C CA . VAL B 1 198 ? -10.992 20.125 12.422 1 95.44 198 VAL B CA 1
ATOM 4283 C C . VAL B 1 198 ? -9.805 20.953 11.945 1 95.44 198 VAL B C 1
ATOM 4285 O O . VAL B 1 198 ? -8.906 21.266 12.734 1 95.44 198 VAL B O 1
ATOM 4288 N N . VAL B 1 199 ? -9.82 21.172 10.703 1 96 199 VAL B N 1
ATOM 4289 C CA . VAL B 1 199 ? -8.75 21.969 10.109 1 96 199 VAL B CA 1
ATOM 4290 C C . VAL B 1 199 ? -9.297 23.328 9.688 1 96 199 VAL B C 1
ATOM 4292 O O . VAL B 1 199 ? -10.453 23.438 9.273 1 96 199 VAL B O 1
ATOM 4295 N N . GLY B 1 200 ? -8.555 24.359 9.883 1 95.56 200 GLY B N 1
ATOM 4296 C CA . GLY B 1 200 ? -8.82 25.703 9.406 1 95.56 200 GLY B CA 1
ATOM 4297 C C . GLY B 1 200 ? -7.844 26.156 8.344 1 95.56 200 GLY B C 1
ATOM 4298 O O . GLY B 1 200 ? -6.629 26.031 8.508 1 95.56 200 GLY B O 1
ATOM 4299 N N . VAL B 1 201 ? -8.398 26.656 7.316 1 95.25 201 VAL B N 1
ATOM 4300 C CA . VAL B 1 201 ? -7.59 27.109 6.188 1 95.25 201 VAL B CA 1
ATOM 4301 C C . VAL B 1 201 ? -7.945 28.562 5.852 1 95.25 201 VAL B C 1
ATOM 4303 O O . VAL B 1 201 ? -9.125 28.938 5.855 1 95.25 201 VAL B O 1
ATOM 4306 N N . THR B 1 202 ? -6.98 29.391 5.641 1 93.62 202 THR B N 1
ATOM 4307 C CA . THR B 1 202 ? -7.234 30.766 5.234 1 93.62 202 THR B CA 1
ATOM 4308 C C . THR B 1 202 ? -7.812 30.812 3.824 1 93.62 202 THR B C 1
ATOM 4310 O O . THR B 1 202 ? -7.66 29.859 3.051 1 93.62 202 THR B O 1
ATOM 4313 N N . PRO B 1 203 ? -8.453 31.891 3.533 1 91.31 203 PRO B N 1
ATOM 4314 C CA . PRO B 1 203 ? -8.93 32.062 2.16 1 91.31 203 PRO B CA 1
ATOM 4315 C C . PRO B 1 203 ? -7.828 31.875 1.121 1 91.31 203 PRO B C 1
ATOM 4317 O O . PRO B 1 203 ? -8.094 31.406 0.008 1 91.31 203 PRO B O 1
ATOM 4320 N N . GLY B 1 204 ? -6.605 32.156 1.505 1 88.56 204 GLY B N 1
ATOM 4321 C CA . GLY B 1 204 ? -5.465 32.031 0.612 1 88.56 204 GLY B CA 1
ATOM 4322 C C . GLY B 1 204 ? -4.953 30.594 0.526 1 88.56 204 GLY B C 1
ATOM 4323 O O . GLY B 1 204 ? -4.039 30.297 -0.246 1 88.56 204 GLY B O 1
ATOM 4324 N N . GLY B 1 205 ? -5.441 29.719 1.394 1 89.81 205 GLY B N 1
ATOM 4325 C CA . GLY B 1 205 ? -5.113 28.312 1.258 1 89.81 205 GLY B CA 1
ATOM 4326 C C . GLY B 1 205 ? -4.066 27.844 2.25 1 89.81 205 GLY B C 1
ATOM 4327 O O . GLY B 1 205 ? -3.494 26.766 2.096 1 89.81 205 GLY B O 1
ATOM 4328 N N . LEU B 1 206 ? -3.785 28.609 3.197 1 91.31 206 LEU B N 1
ATOM 4329 C CA . LEU B 1 206 ? -2.82 28.25 4.227 1 91.31 206 LEU B CA 1
ATOM 4330 C C . LEU B 1 206 ? -3.516 27.578 5.414 1 91.31 206 LEU B C 1
ATOM 4332 O O . LEU B 1 206 ? -4.562 28.047 5.863 1 91.31 206 LEU B O 1
ATOM 4336 N N . VAL B 1 207 ? -2.885 26.484 5.855 1 94.31 207 VAL B N 1
ATOM 4337 C CA . VAL B 1 207 ? -3.396 25.891 7.078 1 94.31 207 VAL B CA 1
ATOM 4338 C C . VAL B 1 207 ? -3.125 26.812 8.266 1 94.31 207 VAL B C 1
ATOM 4340 O O . VAL B 1 207 ? -1.971 27.125 8.57 1 94.31 207 VAL B O 1
ATOM 4343 N N . SER B 1 208 ? -4.156 27.203 8.93 1 93.88 208 SER B N 1
ATOM 4344 C CA . SER B 1 208 ? -4.012 28.219 9.977 1 93.88 208 SER B CA 1
ATOM 4345 C C . SER B 1 208 ? -4.465 27.672 11.328 1 93.88 208 SER B C 1
ATOM 4347 O O . SER B 1 208 ? -4.203 28.281 12.367 1 93.88 208 SER B O 1
ATOM 4349 N N . TYR B 1 209 ? -5.094 26.594 11.234 1 93.81 209 TYR B N 1
ATOM 4350 C CA . TYR B 1 209 ? -5.602 26.016 12.477 1 93.81 209 TYR B CA 1
ATOM 4351 C C . TYR B 1 209 ? -5.766 24.516 12.359 1 93.81 209 TYR B C 1
ATOM 4353 O O . TYR B 1 209 ? -6.094 24 11.289 1 93.81 209 TYR B O 1
ATOM 4361 N N . MET B 1 210 ? -5.461 23.844 13.461 1 94.56 210 MET B N 1
ATOM 4362 C CA . MET B 1 210 ? -5.707 22.406 13.578 1 94.56 210 MET B CA 1
ATOM 4363 C C . MET B 1 210 ? -6.121 22.047 15 1 94.56 210 MET B C 1
ATOM 4365 O O . MET B 1 210 ? -5.426 22.375 15.961 1 94.56 210 MET B O 1
ATOM 4369 N N . SER B 1 211 ? -7.246 21.406 15.094 1 93.88 211 SER B N 1
ATOM 4370 C CA . SER B 1 211 ? -7.668 20.938 16.406 1 93.88 211 SER B CA 1
ATOM 4371 C C . SER B 1 211 ? -6.938 19.656 16.797 1 93.88 211 SER B C 1
ATOM 4373 O O . SER B 1 211 ? -6.27 19.031 15.969 1 93.88 211 SER B O 1
ATOM 4375 N N . CYS B 1 212 ? -7.086 19.312 18.047 1 93.88 212 CYS B N 1
ATOM 4376 C CA . CYS B 1 212 ? -6.695 17.969 18.469 1 93.88 212 CYS B CA 1
ATOM 4377 C C . CYS B 1 212 ? -7.562 16.922 17.797 1 93.88 212 CYS B C 1
ATOM 4379 O O . CYS B 1 212 ? -8.586 17.234 17.188 1 93.88 212 CYS B O 1
ATOM 4381 N N . ALA B 1 213 ? -7.082 15.711 17.875 1 94.25 213 ALA B N 1
ATOM 4382 C CA . ALA B 1 213 ? -7.871 14.602 17.359 1 94.25 213 ALA B CA 1
ATOM 4383 C C . ALA B 1 213 ? -8.859 14.086 18.406 1 94.25 213 ALA B C 1
ATOM 4385 O O . ALA B 1 213 ? -8.484 13.867 19.562 1 94.25 213 ALA B O 1
ATOM 4386 N N . TYR B 1 214 ? -10.047 14 17.984 1 92.62 214 TYR B N 1
ATOM 4387 C CA . TYR B 1 214 ? -11.117 13.461 18.812 1 92.62 214 TYR B CA 1
ATOM 4388 C C . TYR B 1 214 ? -11.648 12.148 18.234 1 92.62 214 TYR B C 1
ATOM 4390 O O . TYR B 1 214 ? -11.234 11.734 17.156 1 92.62 214 TYR B O 1
ATOM 4398 N N . GLY B 1 215 ? -12.453 11.453 19.062 1 90.5 215 GLY B N 1
ATOM 4399 C CA . GLY B 1 215 ? -13.086 10.258 18.531 1 90.5 215 GLY B CA 1
ATOM 4400 C C . GLY B 1 215 ? -14.008 10.555 17.359 1 90.5 215 GLY B C 1
ATOM 4401 O O . GLY B 1 215 ? -14.641 11.609 17.312 1 90.5 215 GLY B O 1
ATOM 4402 N N . GLY B 1 216 ? -14.141 9.586 16.5 1 88.5 216 GLY B N 1
ATOM 4403 C CA . GLY B 1 216 ? -14.922 9.75 15.281 1 88.5 216 GLY B CA 1
ATOM 4404 C C . GLY B 1 216 ? -16.391 10.062 15.547 1 88.5 216 GLY B C 1
ATOM 4405 O O . GLY B 1 216 ? -17.078 10.586 14.68 1 88.5 216 GLY B O 1
ATOM 4406 N N . SER B 1 217 ? -16.844 9.859 16.672 1 87.12 217 SER B N 1
ATOM 4407 C CA . SER B 1 217 ? -18.234 10.094 17.031 1 87.12 217 SER B CA 1
ATOM 4408 C C . SER B 1 217 ? -18.453 11.539 17.453 1 87.12 217 SER B C 1
ATOM 4410 O O . SER B 1 217 ? -19.594 12 17.562 1 87.12 217 SER B O 1
ATOM 4412 N N . THR B 1 218 ? -17.406 12.273 17.703 1 90.31 218 THR B N 1
ATOM 4413 C CA . THR B 1 218 ? -17.516 13.656 18.156 1 90.31 218 THR B CA 1
ATOM 4414 C C . THR B 1 218 ? -17.984 14.562 17.031 1 90.31 218 THR B C 1
ATOM 4416 O O . THR B 1 218 ? -17.516 14.461 15.906 1 90.31 218 THR B O 1
ATOM 4419 N N . SER B 1 219 ? -18.938 15.398 17.297 1 89.38 219 SER B N 1
ATOM 4420 C CA . SER B 1 219 ? -19.469 16.297 16.266 1 89.38 219 SER B CA 1
ATOM 4421 C C . SER B 1 219 ? -18.5 17.453 16 1 89.38 219 SER B C 1
ATOM 4423 O O . SER B 1 219 ? -17.672 17.797 16.859 1 89.38 219 SER B O 1
ATOM 4425 N N . ASP B 1 220 ? -18.656 18.062 14.898 1 90.81 220 ASP B N 1
ATOM 4426 C CA . ASP B 1 220 ? -17.844 19.219 14.547 1 90.81 220 ASP B CA 1
ATOM 4427 C C . ASP B 1 220 ? -18.062 20.359 15.547 1 90.81 220 ASP B C 1
ATOM 4429 O O . ASP B 1 220 ? -17.109 21.047 15.93 1 90.81 220 ASP B O 1
ATOM 4433 N N . ARG B 1 221 ? -19.281 20.516 15.938 1 89.69 221 ARG B N 1
ATOM 4434 C CA . ARG B 1 221 ? -19.594 21.562 16.906 1 89.69 221 ARG B CA 1
ATOM 4435 C C . ARG B 1 221 ? -18.844 21.344 18.219 1 89.69 221 ARG B C 1
ATOM 4437 O O . ARG B 1 221 ? -18.281 22.281 18.781 1 89.69 221 ARG B O 1
ATOM 4444 N N . GLN B 1 222 ? -18.859 20.125 18.672 1 91.69 222 GLN B N 1
ATOM 4445 C CA . GLN B 1 222 ? -18.188 19.797 19.922 1 91.69 222 GLN B CA 1
ATOM 4446 C C . GLN B 1 222 ? -16.688 20.078 19.828 1 91.69 222 GLN B C 1
ATOM 4448 O O . GLN B 1 222 ? -16.078 20.562 20.781 1 91.69 222 GLN B O 1
ATOM 4453 N N . ILE B 1 223 ? -16.125 19.75 18.75 1 92.81 223 ILE B N 1
ATOM 4454 C CA . ILE B 1 223 ? -14.703 19.984 18.562 1 92.81 223 ILE B CA 1
ATOM 4455 C C . ILE B 1 223 ? -14.414 21.484 18.562 1 92.81 223 ILE B C 1
ATOM 4457 O O . ILE B 1 223 ? -13.469 21.953 19.203 1 92.81 223 ILE B O 1
ATOM 4461 N N . ALA B 1 224 ? -15.219 22.266 17.922 1 90.31 224 ALA B N 1
ATOM 4462 C CA . ALA B 1 224 ? -15.055 23.719 17.906 1 90.31 224 ALA B CA 1
ATOM 4463 C C . ALA B 1 224 ? -15.164 24.297 19.312 1 90.31 224 ALA B C 1
ATOM 4465 O O . ALA B 1 224 ? -14.406 25.203 19.672 1 90.31 224 ALA B O 1
ATOM 4466 N N . GLU B 1 225 ? -16.078 23.781 20.016 1 90.06 225 GLU B N 1
ATOM 4467 C CA . GLU B 1 225 ? -16.328 24.266 21.359 1 90.06 225 GLU B CA 1
ATOM 4468 C C . GLU B 1 225 ? -15.133 23.984 22.281 1 90.06 225 GLU B C 1
ATOM 4470 O O . GLU B 1 225 ? -14.789 24.797 23.141 1 90.06 225 GLU B O 1
ATOM 4475 N N . ARG B 1 226 ? -14.531 22.891 22.047 1 89.81 226 ARG B N 1
ATOM 4476 C CA . ARG B 1 226 ? -13.469 22.438 22.938 1 89.81 226 ARG B CA 1
ATOM 4477 C C . ARG B 1 226 ? -12.102 22.922 22.438 1 89.81 226 ARG B C 1
ATOM 4479 O O . ARG B 1 226 ? -11.102 22.781 23.141 1 89.81 226 ARG B O 1
ATOM 4486 N N . SER B 1 227 ? -12.008 23.391 21.297 1 85.25 227 SER B N 1
ATOM 4487 C CA . SER B 1 227 ? -10.742 23.656 20.641 1 85.25 227 SER B CA 1
ATOM 4488 C C . SER B 1 227 ? -10.117 24.953 21.156 1 85.25 227 SER B C 1
ATOM 4490 O O . SER B 1 227 ? -8.922 25.188 20.969 1 85.25 227 SER B O 1
ATOM 4492 N N . GLY B 1 228 ? -10.852 25.875 21.766 1 83.62 228 GLY B N 1
ATOM 4493 C CA . GLY B 1 228 ? -10.359 27.172 22.172 1 83.62 228 GLY B CA 1
ATOM 4494 C C . GLY B 1 228 ? -10.211 28.141 21 1 83.62 228 GLY B C 1
ATOM 4495 O O . GLY B 1 228 ? -9.477 29.125 21.109 1 83.62 228 GLY B O 1
ATOM 4496 N N . LEU B 1 229 ? -10.781 27.891 19.969 1 88.5 229 LEU B N 1
ATOM 4497 C CA . LEU B 1 229 ? -10.688 28.719 18.766 1 88.5 229 LEU B CA 1
ATOM 4498 C C . LEU B 1 229 ? -11.188 30.125 19.047 1 88.5 229 LEU B C 1
ATOM 4500 O O . LEU B 1 229 ? -10.719 31.094 18.422 1 88.5 229 LEU B O 1
ATOM 4504 N N . THR B 1 230 ? -12.117 30.312 19.906 1 90.75 230 THR B N 1
ATOM 4505 C CA . THR B 1 230 ? -12.672 31.609 20.266 1 90.75 230 THR B CA 1
ATOM 4506 C C . THR B 1 230 ? -11.586 32.531 20.812 1 90.75 230 THR B C 1
ATOM 4508 O O . THR B 1 230 ? -11.68 33.75 20.688 1 90.75 230 THR B O 1
ATOM 4511 N N . ARG B 1 231 ? -10.57 31.969 21.328 1 90.38 231 ARG B N 1
ATOM 4512 C CA . ARG B 1 231 ? -9.484 32.75 21.922 1 90.38 231 ARG B CA 1
ATOM 4513 C C . ARG B 1 231 ? -8.523 33.25 20.844 1 90.38 231 ARG B C 1
ATOM 4515 O O . ARG B 1 231 ? -7.758 34.188 21.078 1 90.38 231 ARG B O 1
ATOM 4522 N N . ARG B 1 232 ? -8.602 32.688 19.703 1 89.81 232 ARG B N 1
ATOM 4523 C CA . ARG B 1 232 ? -7.672 33.031 18.641 1 89.81 232 ARG B CA 1
ATOM 4524 C C . ARG B 1 232 ? -8.258 34.125 17.734 1 89.81 232 ARG B C 1
ATOM 4526 O O . ARG B 1 232 ? -7.527 34.812 17.047 1 89.81 232 ARG B O 1
ATOM 4533 N N . THR B 1 233 ? -9.539 34.281 17.812 1 92.75 233 THR B N 1
ATOM 4534 C CA . THR B 1 233 ? -10.227 35.188 16.906 1 92.75 233 THR B CA 1
ATOM 4535 C C . THR B 1 233 ? -10.273 36.594 17.5 1 92.75 233 THR B C 1
ATOM 4537 O O . THR B 1 233 ? -10.141 36.781 18.703 1 92.75 233 THR B O 1
ATOM 4540 N N . ASP B 1 234 ? -10.406 37.5 16.594 1 93.44 234 ASP B N 1
ATOM 4541 C CA . ASP B 1 234 ? -10.578 38.906 16.953 1 93.44 234 ASP B CA 1
ATOM 4542 C C . ASP B 1 234 ? -11.992 39.406 16.641 1 93.44 234 ASP B C 1
ATOM 4544 O O . ASP B 1 234 ? -12.641 38.906 15.727 1 93.44 234 ASP B O 1
ATOM 4548 N N . PRO B 1 235 ? -12.383 40.375 17.5 1 95.5 235 PRO B N 1
ATOM 4549 C CA . PRO B 1 235 ? -13.703 40.938 17.188 1 95.5 235 PRO B CA 1
ATOM 4550 C C . PRO B 1 235 ? -13.812 41.438 15.742 1 95.5 235 PRO B C 1
ATOM 4552 O O . PRO B 1 235 ? -12.883 42.094 15.234 1 95.5 235 PRO B O 1
ATOM 4555 N N . GLY B 1 236 ? -14.898 41.062 15.172 1 94.69 236 GLY B N 1
ATOM 4556 C CA . GLY B 1 236 ? -15.125 41.5 13.797 1 94.69 236 GLY B CA 1
ATOM 4557 C C . GLY B 1 236 ? -14.727 40.438 12.781 1 94.69 236 GLY B C 1
ATOM 4558 O O . GLY B 1 236 ? -15.047 40.562 11.594 1 94.69 236 GLY B O 1
ATOM 4559 N N . ASP B 1 237 ? -14.078 39.406 13.227 1 95.25 237 ASP B N 1
ATOM 4560 C CA . ASP B 1 237 ? -13.68 38.312 12.352 1 95.25 237 ASP B CA 1
ATOM 4561 C C . ASP B 1 237 ? -14.891 37.5 11.898 1 95.25 237 ASP B C 1
ATOM 4563 O O . ASP B 1 237 ? -15.977 37.625 12.469 1 95.25 237 ASP B O 1
ATOM 4567 N N . ALA B 1 238 ? -14.641 36.75 10.812 1 95.5 238 ALA B N 1
ATOM 4568 C CA . ALA B 1 238 ? -15.641 35.75 10.383 1 95.5 238 ALA B CA 1
ATOM 4569 C C . ALA B 1 238 ? -15 34.406 10.148 1 95.5 238 ALA B C 1
ATOM 4571 O O . ALA B 1 238 ? -13.82 34.312 9.789 1 95.5 238 ALA B O 1
ATOM 4572 N N . ILE B 1 239 ? -15.742 33.375 10.422 1 95.38 239 ILE B N 1
ATOM 4573 C CA . ILE B 1 239 ? -15.344 31.984 10.172 1 95.38 239 ILE B CA 1
ATOM 4574 C C . ILE B 1 239 ? -16.344 31.328 9.242 1 95.38 239 ILE B C 1
ATOM 4576 O O . ILE B 1 239 ? -17.562 31.469 9.422 1 95.38 239 ILE B O 1
ATOM 4580 N N . MET B 1 240 ? -15.836 30.703 8.25 1 95 240 MET B N 1
ATOM 4581 C CA . MET B 1 240 ? -16.703 30 7.309 1 95 240 MET B CA 1
ATOM 4582 C C . MET B 1 240 ? -16.75 28.5 7.609 1 95 240 MET B C 1
ATOM 4584 O O . MET B 1 240 ? -15.703 27.891 7.832 1 95 240 MET B O 1
ATOM 4588 N N . VAL B 1 241 ? -17.953 27.938 7.66 1 93.94 241 VAL B N 1
ATOM 4589 C CA . VAL B 1 241 ? -18.109 26.516 8.008 1 93.94 241 VAL B CA 1
ATOM 4590 C C . VAL B 1 241 ? -19.219 25.906 7.168 1 93.94 241 VAL B C 1
ATOM 4592 O O . VAL B 1 241 ? -19.906 26.609 6.426 1 93.94 241 VAL B O 1
ATOM 4595 N N . ASP B 1 242 ? -19.234 24.594 7.25 1 88.69 242 ASP B N 1
ATOM 4596 C CA . ASP B 1 242 ? -20.344 23.891 6.605 1 88.69 242 ASP B CA 1
ATOM 4597 C C . ASP B 1 242 ? -21.531 23.781 7.547 1 88.69 242 ASP B C 1
ATOM 4599 O O . ASP B 1 242 ? -21.484 24.25 8.688 1 88.69 242 ASP B O 1
ATOM 4603 N N . LYS B 1 243 ? -22.594 23.25 7.086 1 82 243 LYS B N 1
ATOM 4604 C CA . LYS B 1 243 ? -23.844 23.172 7.82 1 82 243 LYS B CA 1
ATOM 4605 C C . LYS B 1 243 ? -23.703 22.312 9.078 1 82 243 LYS B C 1
ATOM 4607 O O . LYS B 1 243 ? -24.469 22.469 10.031 1 82 243 LYS B O 1
ATOM 4612 N N . GLY B 1 244 ? -22.625 21.578 9.078 1 79.25 244 GLY B N 1
ATOM 4613 C CA . GLY B 1 244 ? -22.422 20.734 10.242 1 79.25 244 GLY B CA 1
ATOM 4614 C C . GLY B 1 244 ? -21.922 21.5 11.453 1 79.25 244 GLY B C 1
ATOM 4615 O O . GLY B 1 244 ? -22 21 12.586 1 79.25 244 GLY B O 1
ATOM 4616 N N . PHE B 1 245 ? -21.531 22.672 11.156 1 87.69 245 PHE B N 1
ATOM 4617 C CA . PHE B 1 245 ? -21.016 23.516 12.227 1 87.69 245 PHE B CA 1
ATOM 4618 C C . PHE B 1 245 ? -22.078 24.516 12.688 1 87.69 245 PHE B C 1
ATOM 4620 O O . PHE B 1 245 ? -22.188 25.609 12.125 1 87.69 245 PHE B O 1
ATOM 4627 N N . ASP B 1 246 ? -22.891 24.25 13.531 1 87.75 246 ASP B N 1
ATOM 4628 C CA . ASP B 1 246 ? -23.797 25.219 14.125 1 87.75 246 ASP B CA 1
ATOM 4629 C C . ASP B 1 246 ? -23.203 25.812 15.406 1 87.75 246 ASP B C 1
ATOM 4631 O O . ASP B 1 246 ? -23.562 25.406 16.516 1 87.75 246 ASP B O 1
ATOM 4635 N N . ILE B 1 247 ? -22.344 26.875 15.133 1 90.5 247 ILE B N 1
ATOM 4636 C CA . ILE B 1 247 ? -21.531 27.297 16.266 1 90.5 247 ILE B CA 1
ATOM 4637 C C . ILE B 1 247 ? -21.625 28.812 16.438 1 90.5 247 ILE B C 1
ATOM 4639 O O . ILE B 1 247 ? -20.75 29.422 17.078 1 90.5 247 ILE B O 1
ATOM 4643 N N . GLN B 1 248 ? -22.594 29.531 15.883 1 92.5 248 GLN B N 1
ATOM 4644 C CA . GLN B 1 248 ? -22.688 30.984 16.031 1 92.5 248 GLN B CA 1
ATOM 4645 C C . GLN B 1 248 ? -22.797 31.391 17.5 1 92.5 248 GLN B C 1
ATOM 4647 O O . GLN B 1 248 ? -22.234 32.406 17.922 1 92.5 248 GLN B O 1
ATOM 4652 N N . ASP B 1 249 ? -23.562 30.625 18.219 1 92.88 249 ASP B N 1
ATOM 4653 C CA . ASP B 1 249 ? -23.781 30.938 19.625 1 92.88 249 ASP B CA 1
ATOM 4654 C C . ASP B 1 249 ? -22.484 30.891 20.406 1 92.88 249 ASP B C 1
ATOM 4656 O O . ASP B 1 249 ? -22.328 31.609 21.406 1 92.88 249 ASP B O 1
ATOM 4660 N N . ILE B 1 250 ? -21.547 30.109 20 1 92.25 250 ILE B N 1
ATOM 4661 C CA . ILE B 1 250 ? -20.25 29.953 20.672 1 92.25 250 ILE B CA 1
ATOM 4662 C C . ILE B 1 250 ? -19.375 31.172 20.375 1 92.25 250 ILE B C 1
ATOM 4664 O O . ILE B 1 250 ? -18.594 31.594 21.234 1 92.25 250 ILE B O 1
ATOM 4668 N N . PHE B 1 251 ? -19.578 31.828 19.281 1 94.56 251 PHE B N 1
ATOM 4669 C CA . PHE B 1 251 ? -18.656 32.875 18.828 1 94.56 251 PHE B CA 1
ATOM 4670 C C . PHE B 1 251 ? -19.297 34.25 18.984 1 94.56 251 PHE B C 1
ATOM 4672 O O . PHE B 1 251 ? -18.609 35.281 18.906 1 94.56 251 PHE B O 1
ATOM 4679 N N . ALA B 1 252 ? -20.547 34.344 19.234 1 94.19 252 ALA B N 1
ATOM 4680 C CA . ALA B 1 252 ? -21.266 35.625 19.375 1 94.19 252 ALA B CA 1
ATOM 4681 C C . ALA B 1 252 ? -20.688 36.469 20.484 1 94.19 252 ALA B C 1
ATOM 4683 O O . ALA B 1 252 ? -20.5 37.688 20.312 1 94.19 252 ALA B O 1
ATOM 4684 N N . PRO B 1 253 ? -20.359 35.875 21.578 1 94.25 253 PRO B N 1
ATOM 4685 C CA . PRO B 1 253 ? -19.844 36.688 22.688 1 94.25 253 PRO B CA 1
ATOM 4686 C C . PRO B 1 253 ? -18.547 37.375 22.344 1 94.25 253 PRO B C 1
ATOM 4688 O O . PRO B 1 253 ? -18.203 38.375 22.953 1 94.25 253 PRO B O 1
ATOM 4691 N N . VAL B 1 254 ? -17.812 36.875 21.422 1 94 254 VAL B N 1
ATOM 4692 C CA . VAL B 1 254 ? -16.516 37.469 21.078 1 94 254 VAL B CA 1
ATOM 4693 C C . VAL B 1 254 ? -16.641 38.219 19.766 1 94 254 VAL B C 1
ATOM 4695 O O . VAL B 1 254 ? -15.633 38.531 19.125 1 94 254 VAL B O 1
ATOM 4698 N N . ASP B 1 255 ? -17.828 38.469 19.312 1 96 255 ASP B N 1
ATOM 4699 C CA . ASP B 1 255 ? -18.156 39.312 18.141 1 96 255 ASP B CA 1
ATOM 4700 C C . ASP B 1 255 ? -17.531 38.719 16.875 1 96 255 ASP B C 1
ATOM 4702 O O . ASP B 1 255 ? -16.844 39.438 16.141 1 96 255 ASP B O 1
ATOM 4706 N N . VAL B 1 256 ? -17.641 37.469 16.719 1 95.62 256 VAL B N 1
ATOM 4707 C CA . VAL B 1 256 ? -17.188 36.75 15.516 1 95.62 256 VAL B CA 1
ATOM 4708 C C . VAL B 1 256 ? -18.406 36.219 14.758 1 95.62 256 VAL B C 1
ATOM 4710 O O . VAL B 1 256 ? -19.297 35.625 15.359 1 95.62 256 VAL B O 1
ATOM 4713 N N . THR B 1 257 ? -18.438 36.406 13.484 1 95.31 257 THR B N 1
ATOM 4714 C CA . THR B 1 257 ? -19.562 36 12.648 1 95.31 257 THR B CA 1
ATOM 4715 C C . THR B 1 257 ? -19.266 34.656 11.992 1 95.31 257 THR B C 1
ATOM 4717 O O . THR B 1 257 ? -18.156 34.406 11.516 1 95.31 257 THR B O 1
ATOM 4720 N N . ILE B 1 258 ? -20.25 33.812 11.938 1 94.38 258 ILE B N 1
ATOM 4721 C CA . ILE B 1 258 ? -20.125 32.5 11.297 1 94.38 258 ILE B CA 1
ATOM 4722 C C . ILE B 1 258 ? -20.844 32.5 9.953 1 94.38 258 ILE B C 1
ATOM 4724 O O . ILE B 1 258 ? -22.047 32.75 9.891 1 94.38 258 ILE B O 1
ATOM 4728 N N . ASN B 1 259 ? -20.094 32.375 8.922 1 92.12 259 ASN B N 1
ATOM 4729 C CA . ASN B 1 259 ? -20.688 32.219 7.598 1 92.12 259 ASN B CA 1
ATOM 4730 C C . ASN B 1 259 ? -21.062 30.75 7.34 1 92.12 259 ASN B C 1
ATOM 4732 O O . ASN B 1 259 ? -20.188 29.922 7.094 1 92.12 259 ASN B O 1
ATOM 4736 N N . ILE B 1 260 ? -22.25 30.391 7.359 1 90.25 260 ILE B N 1
ATOM 4737 C CA . ILE B 1 260 ? -22.797 29.047 7.219 1 90.25 260 ILE B CA 1
ATOM 4738 C C . ILE B 1 260 ? -23.938 29.062 6.207 1 90.25 260 ILE B C 1
ATOM 4740 O O . ILE B 1 260 ? -24.734 30 6.172 1 90.25 260 ILE B O 1
ATOM 4744 N N . PRO B 1 261 ? -23.938 28.016 5.391 1 84.19 261 PRO B N 1
ATOM 4745 C CA . PRO B 1 261 ? -25.094 27.953 4.488 1 84.19 261 PRO B CA 1
ATOM 4746 C C . PRO B 1 261 ? -26.422 27.828 5.234 1 84.19 261 PRO B C 1
ATOM 4748 O O . PRO B 1 261 ? -26.453 27.297 6.348 1 84.19 261 PRO B O 1
ATOM 4751 N N . THR B 1 262 ? -27.406 28.344 4.574 1 76.62 262 THR B N 1
ATOM 4752 C CA . THR B 1 262 ? -28.734 28.328 5.184 1 76.62 262 THR B CA 1
ATOM 4753 C C . THR B 1 262 ? -29.328 26.922 5.145 1 76.62 262 THR B C 1
ATOM 4755 O O . THR B 1 262 ? -29.094 26.172 4.199 1 76.62 262 THR B O 1
ATOM 4758 N N . PHE B 1 263 ? -29.812 26.469 6.344 1 63.75 263 PHE B N 1
ATOM 4759 C CA . PHE B 1 263 ? -30.484 25.172 6.441 1 63.75 263 PHE B CA 1
ATOM 4760 C C . PHE B 1 263 ? -31.797 25.188 5.688 1 63.75 263 PHE B C 1
ATOM 4762 O O . PHE B 1 263 ? -32.562 26.156 5.742 1 63.75 263 PHE B O 1
ATOM 4769 N N . PHE B 1 264 ? -31.938 24.188 4.734 1 54.88 264 PHE B N 1
ATOM 4770 C CA . PHE B 1 264 ? -33.219 24.078 4.047 1 54.88 264 PHE B CA 1
ATOM 4771 C C . PHE B 1 264 ? -34.312 23.625 5.008 1 54.88 264 PHE B C 1
ATOM 4773 O O . PHE B 1 264 ? -34.156 22.578 5.652 1 54.88 264 PHE B O 1
ATOM 4780 N N . ARG B 1 265 ? -35.125 24.438 5.5 1 50.28 265 ARG B N 1
ATOM 4781 C CA . ARG B 1 265 ? -36.344 23.922 6.07 1 50.28 265 ARG B CA 1
ATOM 4782 C C . ARG B 1 265 ? -37.406 23.703 4.988 1 50.28 265 ARG B C 1
ATOM 4784 O O . ARG B 1 265 ? -37.406 24.406 3.973 1 50.28 265 ARG B O 1
ATOM 4791 N N . LYS B 1 266 ? -38.188 22.734 5.027 1 50.66 266 LYS B N 1
ATOM 4792 C CA . LYS B 1 266 ? -39.281 22.297 4.172 1 50.66 266 LYS B CA 1
ATOM 4793 C C . LYS B 1 266 ? -39.906 23.484 3.441 1 50.66 266 LYS B C 1
ATOM 4795 O O . LYS B 1 266 ? -40.281 23.375 2.266 1 50.66 266 LYS B O 1
ATOM 4800 N N . LYS B 1 267 ? -40.688 24.219 4.336 1 49.25 267 LYS B N 1
ATOM 4801 C CA . LYS B 1 267 ? -41.75 25.078 3.812 1 49.25 267 LYS B CA 1
ATOM 4802 C C . LYS B 1 267 ? -41.156 26.266 3.062 1 49.25 267 LYS B C 1
ATOM 4804 O O . LYS B 1 267 ? -41.906 27.016 2.406 1 49.25 267 LYS B O 1
ATOM 4809 N N . ASN B 1 268 ? -40.281 26.766 3.604 1 45.03 268 ASN B N 1
ATOM 4810 C CA . ASN B 1 268 ? -40.062 28.109 3.092 1 45.03 268 ASN B CA 1
ATOM 4811 C C . ASN B 1 268 ? -39.156 28.094 1.86 1 45.03 268 ASN B C 1
ATOM 4813 O O . ASN B 1 268 ? -38.094 27.453 1.861 1 45.03 268 ASN B O 1
ATOM 4817 N N . ARG B 1 269 ? -39.75 28.344 0.826 1 52.72 269 ARG B N 1
ATOM 4818 C CA . ARG B 1 269 ? -39.125 28.656 -0.455 1 52.72 269 ARG B CA 1
ATOM 4819 C C . ARG B 1 269 ? -37.906 29.531 -0.258 1 52.72 269 ARG B C 1
ATOM 4821 O O . ARG B 1 269 ? -37.969 30.609 0.341 1 52.72 269 ARG B O 1
ATOM 4828 N N . MET B 1 270 ? -36.75 28.891 -0.141 1 59.62 270 MET B N 1
ATOM 4829 C CA . MET B 1 270 ? -35.5 29.641 -0.038 1 59.62 270 MET B CA 1
ATOM 4830 C C . MET B 1 270 ? -35.531 30.891 -0.93 1 59.62 270 MET B C 1
ATOM 4832 O O . MET B 1 270 ? -35.906 30.797 -2.098 1 59.62 270 MET B O 1
ATOM 4836 N N . SER B 1 271 ? -35.312 32.094 -0.31 1 61.66 271 SER B N 1
ATOM 4837 C CA . SER B 1 271 ? -35.25 33.281 -1.128 1 61.66 271 SER B CA 1
ATOM 4838 C C . SER B 1 271 ? -34.062 33.219 -2.094 1 61.66 271 SER B C 1
ATOM 4840 O O . SER B 1 271 ? -33.094 32.531 -1.845 1 61.66 271 SER B O 1
ATOM 4842 N N . GLY B 1 272 ? -34.312 33.625 -3.248 1 58.5 272 GLY B N 1
ATOM 4843 C CA . GLY B 1 272 ? -33.281 33.688 -4.277 1 58.5 272 GLY B CA 1
ATOM 4844 C C . GLY B 1 272 ? -31.953 34.188 -3.75 1 58.5 272 GLY B C 1
ATOM 4845 O O . GLY B 1 272 ? -30.906 33.625 -4.117 1 58.5 272 GLY B O 1
ATOM 4846 N N . LYS B 1 273 ? -31.984 35.156 -2.852 1 67 273 LYS B N 1
ATOM 4847 C CA . LYS B 1 273 ? -30.75 35.719 -2.285 1 67 273 LYS B CA 1
ATOM 4848 C C . LYS B 1 273 ? -30.047 34.688 -1.405 1 67 273 LYS B C 1
ATOM 4850 O O . LYS B 1 273 ? -28.812 34.594 -1.436 1 67 273 LYS B O 1
ATOM 4855 N N . SER B 1 274 ? -30.734 33.969 -0.73 1 72.88 274 SER B N 1
ATOM 4856 C CA . SER B 1 274 ? -30.156 32.938 0.153 1 72.88 274 SER B CA 1
ATOM 4857 C C . SER B 1 274 ? -29.516 31.812 -0.643 1 72.88 274 SER B C 1
ATOM 4859 O O . SER B 1 274 ? -28.438 31.328 -0.281 1 72.88 274 SER B O 1
ATOM 4861 N N . VAL B 1 275 ? -30.156 31.547 -1.729 1 72.62 275 VAL B N 1
ATOM 4862 C CA . VAL B 1 275 ? -29.641 30.469 -2.582 1 72.62 275 VAL B CA 1
ATOM 4863 C C . VAL B 1 275 ? -28.297 30.906 -3.184 1 72.62 275 VAL B C 1
ATOM 4865 O O . VAL B 1 275 ? -27.359 30.109 -3.232 1 72.62 275 VAL B O 1
ATOM 4868 N N . LEU B 1 276 ? -28.266 32.125 -3.568 1 72.75 276 LEU B N 1
ATOM 4869 C CA . LEU B 1 276 ? -27.031 32.656 -4.168 1 72.75 276 LEU B CA 1
ATOM 4870 C C . LEU B 1 276 ? -25.906 32.688 -3.143 1 72.75 276 LEU B C 1
ATOM 4872 O O . LEU B 1 276 ? -24.766 32.344 -3.457 1 72.75 276 LEU B O 1
ATOM 4876 N N . ARG B 1 277 ? -26.172 33.094 -1.986 1 75.31 277 ARG B N 1
ATOM 4877 C CA . ARG B 1 277 ? -25.172 33.156 -0.921 1 75.31 277 ARG B CA 1
ATOM 4878 C C . ARG B 1 277 ? -24.672 31.766 -0.566 1 75.31 277 ARG B C 1
ATOM 4880 O O . ARG B 1 277 ? -23.469 31.562 -0.371 1 75.31 277 ARG B O 1
ATOM 4887 N N . ASP B 1 278 ? -25.562 30.875 -0.546 1 78 278 ASP B N 1
ATOM 4888 C CA . ASP B 1 278 ? -25.219 29.5 -0.219 1 78 278 ASP B CA 1
ATOM 4889 C C . ASP B 1 278 ? -24.297 28.891 -1.281 1 78 278 ASP B C 1
ATOM 4891 O O . ASP B 1 278 ? -23.359 28.172 -0.957 1 78 278 ASP B O 1
ATOM 4895 N N . ARG B 1 279 ? -24.594 29.234 -2.443 1 78.38 279 ARG B N 1
ATOM 4896 C CA . ARG B 1 279 ? -23.75 28.781 -3.541 1 78.38 279 ARG B CA 1
ATOM 4897 C C . ARG B 1 279 ? -22.344 29.375 -3.436 1 78.38 279 ARG B C 1
ATOM 4899 O O . ARG B 1 279 ? -21.359 28.688 -3.713 1 78.38 279 ARG B O 1
ATOM 4906 N N . LYS B 1 280 ? -22.344 30.625 -2.996 1 78 280 LYS B N 1
ATOM 4907 C CA . LYS B 1 280 ? -21.062 31.281 -2.844 1 78 280 LYS B CA 1
ATOM 4908 C C . LYS B 1 280 ? -20.25 30.656 -1.714 1 78 280 LYS B C 1
ATOM 4910 O O . LYS B 1 280 ? -19.047 30.438 -1.856 1 78 280 LYS B O 1
ATOM 4915 N N . ILE B 1 281 ? -20.859 30.375 -0.674 1 81.31 281 ILE B N 1
ATOM 4916 C CA . ILE B 1 281 ? -20.188 29.734 0.448 1 81.31 281 ILE B CA 1
ATOM 4917 C C . ILE B 1 281 ? -19.641 28.375 0.006 1 81.31 281 ILE B C 1
ATOM 4919 O O . ILE B 1 281 ? -18.484 28.047 0.278 1 81.31 281 ILE B O 1
ATOM 4923 N N . SER B 1 282 ? -20.469 27.703 -0.717 1 80.62 282 SER B N 1
ATOM 4924 C CA . SER B 1 282 ? -20.078 26.391 -1.211 1 80.62 282 SER B CA 1
ATOM 4925 C C . SER B 1 282 ? -18.859 26.484 -2.131 1 80.62 282 SER B C 1
ATOM 4927 O O . SER B 1 282 ? -17.953 25.672 -2.059 1 80.62 282 SER B O 1
ATOM 4929 N N . SER B 1 283 ? -18.844 27.438 -2.896 1 81.19 283 SER B N 1
ATOM 4930 C CA . SER B 1 283 ? -17.75 27.625 -3.838 1 81.19 283 SER B CA 1
ATOM 4931 C C . SER B 1 283 ? -16.438 27.938 -3.111 1 81.19 283 SER B C 1
ATOM 4933 O O . SER B 1 283 ? -15.367 27.547 -3.564 1 81.19 283 SER B O 1
ATOM 4935 N N . LYS B 1 284 ? -16.562 28.625 -1.995 1 82.75 284 LYS B N 1
ATOM 4936 C CA . LYS B 1 284 ? -15.375 29.016 -1.25 1 82.75 284 LYS B CA 1
ATOM 4937 C C . LYS B 1 284 ? -14.867 27.875 -0.38 1 82.75 284 LYS B C 1
ATOM 4939 O O . LYS B 1 284 ? -13.672 27.797 -0.084 1 82.75 284 LYS B O 1
ATOM 4944 N N . ARG B 1 285 ? -15.703 26.953 -0.102 1 87.31 285 ARG B N 1
ATOM 4945 C CA . ARG B 1 285 ? -15.328 25.812 0.737 1 87.31 285 ARG B CA 1
ATOM 4946 C C . ARG B 1 285 ? -14.469 24.812 -0.038 1 87.31 285 ARG B C 1
ATOM 4948 O O . ARG B 1 285 ? -13.836 23.938 0.555 1 87.31 285 ARG B O 1
ATOM 4955 N N . VAL B 1 286 ? -14.391 24.953 -1.299 1 86.06 286 VAL B N 1
ATOM 4956 C CA . VAL B 1 286 ? -13.57 24.094 -2.15 1 86.06 286 VAL B CA 1
ATOM 4957 C C . VAL B 1 286 ? -12.109 24.188 -1.714 1 86.06 286 VAL B C 1
ATOM 4959 O O . VAL B 1 286 ? -11.375 23.203 -1.803 1 86.06 286 VAL B O 1
ATOM 4962 N N . HIS B 1 287 ? -11.773 25.375 -1.148 1 86.25 287 HIS B N 1
ATOM 4963 C CA . HIS B 1 287 ? -10.398 25.578 -0.711 1 86.25 287 HIS B CA 1
ATOM 4964 C C . HIS B 1 287 ? -10.023 24.609 0.408 1 86.25 287 HIS B C 1
ATOM 4966 O O . HIS B 1 287 ? -8.977 23.969 0.355 1 86.25 287 HIS B O 1
ATOM 4972 N N . VAL B 1 288 ? -10.891 24.531 1.38 1 90.81 288 VAL B N 1
ATOM 4973 C CA . VAL B 1 288 ? -10.594 23.641 2.506 1 90.81 288 VAL B CA 1
ATOM 4974 C C . VAL B 1 288 ? -10.68 22.188 2.061 1 90.81 288 VAL B C 1
ATOM 4976 O O . VAL B 1 288 ? -9.914 21.344 2.525 1 90.81 288 VAL B O 1
ATOM 4979 N N . GLU B 1 289 ? -11.578 21.922 1.158 1 91.19 289 GLU B N 1
ATOM 4980 C CA . GLU B 1 289 ? -11.695 20.578 0.624 1 91.19 289 GLU B CA 1
ATOM 4981 C C . GLU B 1 289 ? -10.43 20.172 -0.124 1 91.19 289 GLU B C 1
ATOM 4983 O O . GLU B 1 289 ? -9.977 19.031 -0.019 1 91.19 289 GLU B O 1
ATOM 4988 N N . ARG B 1 290 ? -9.891 21.078 -0.817 1 90.81 290 ARG B N 1
ATOM 4989 C CA . ARG B 1 290 ? -8.648 20.828 -1.54 1 90.81 290 ARG B CA 1
ATOM 4990 C C . ARG B 1 290 ? -7.5 20.547 -0.576 1 90.81 290 ARG B C 1
ATOM 4992 O O . ARG B 1 290 ? -6.707 19.625 -0.797 1 90.81 290 ARG B O 1
ATOM 4999 N N . ILE B 1 291 ? -7.449 21.328 0.425 1 93.44 291 ILE B N 1
ATOM 5000 C CA . ILE B 1 291 ? -6.383 21.156 1.405 1 93.44 291 ILE B CA 1
ATOM 5001 C C . ILE B 1 291 ? -6.539 19.812 2.115 1 93.44 291 ILE B C 1
ATOM 5003 O O . ILE B 1 291 ? -5.559 19.109 2.33 1 93.44 291 ILE B O 1
ATOM 5007 N N . ILE B 1 292 ? -7.715 19.484 2.477 1 94.56 292 ILE B N 1
ATOM 5008 C CA . ILE B 1 292 ? -7.965 18.203 3.107 1 94.56 292 ILE B CA 1
ATOM 5009 C C . ILE B 1 292 ? -7.594 17.078 2.145 1 94.56 292 ILE B C 1
ATOM 5011 O O . ILE B 1 292 ? -6.996 16.078 2.549 1 94.56 292 ILE B O 1
ATOM 5015 N N . GLY B 1 293 ? -7.938 17.266 0.889 1 94.19 293 GLY B N 1
ATOM 5016 C CA . GLY B 1 293 ? -7.527 16.312 -0.129 1 94.19 293 GLY B CA 1
ATOM 5017 C C . GLY B 1 293 ? -6.023 16.141 -0.207 1 94.19 293 GLY B C 1
ATOM 5018 O O . GLY B 1 293 ? -5.531 15.016 -0.303 1 94.19 293 GLY B O 1
ATOM 5019 N N . LEU B 1 294 ? -5.328 17.234 -0.177 1 94 294 LEU B N 1
ATOM 5020 C CA . LEU B 1 294 ? -3.871 17.203 -0.188 1 94 294 LEU B CA 1
ATOM 5021 C C . LEU B 1 294 ? -3.336 16.531 1.077 1 94 294 LEU B C 1
ATOM 5023 O O . LEU B 1 294 ? -2.352 15.789 1.026 1 94 294 LEU B O 1
ATOM 5027 N N . GLY B 1 295 ? -3.982 16.875 2.188 1 95.94 295 GLY B N 1
ATOM 5028 C CA . GLY B 1 295 ? -3.602 16.219 3.426 1 95.94 295 GLY B CA 1
ATOM 5029 C C . GLY B 1 295 ? -3.676 14.711 3.342 1 95.94 295 GLY B C 1
ATOM 5030 O O . GLY B 1 295 ? -2.801 14.008 3.855 1 95.94 295 GLY B O 1
ATOM 5031 N N . LYS B 1 296 ? -4.629 14.281 2.643 1 95.06 296 LYS B N 1
ATOM 5032 C CA . LYS B 1 296 ? -4.871 12.844 2.539 1 95.06 296 LYS B CA 1
ATOM 5033 C C . LYS B 1 296 ? -3.873 12.18 1.591 1 95.06 296 LYS B C 1
ATOM 5035 O O . LYS B 1 296 ? -3.836 10.953 1.475 1 95.06 296 LYS B O 1
ATOM 5040 N N . THR B 1 297 ? -3.07 12.945 0.921 1 96.19 297 THR B N 1
ATOM 5041 C CA . THR B 1 297 ? -1.971 12.359 0.166 1 96.19 297 THR B CA 1
ATOM 5042 C C . THR B 1 297 ? -0.919 11.773 1.106 1 96.19 297 THR B C 1
ATOM 5044 O O . THR B 1 297 ? -0.071 10.984 0.686 1 96.19 297 THR B O 1
ATOM 5047 N N . TYR B 1 298 ? -0.91 12.297 2.307 1 97.94 298 TYR B N 1
ATOM 5048 C CA . TYR B 1 298 ? -0.175 11.594 3.352 1 97.94 298 TYR B CA 1
ATOM 5049 C C . TYR B 1 298 ? -0.923 10.344 3.795 1 97.94 298 TYR B C 1
ATOM 5051 O O . TYR B 1 298 ? -1.871 10.43 4.582 1 97.94 298 TYR B O 1
ATOM 5059 N N . LYS B 1 299 ? -0.402 9.25 3.42 1 97.5 299 LYS B N 1
ATOM 5060 C CA . LYS B 1 299 ? -1.132 7.988 3.482 1 97.5 299 LYS B CA 1
ATOM 5061 C C . LYS B 1 299 ? -1.338 7.543 4.926 1 97.5 299 LYS B C 1
ATOM 5063 O O . LYS B 1 299 ? -2.246 6.762 5.219 1 97.5 299 LYS B O 1
ATOM 5068 N N . ILE B 1 300 ? -0.583 8.047 5.859 1 97.31 300 ILE B N 1
ATOM 5069 C CA . ILE B 1 300 ? -0.748 7.707 7.27 1 97.31 300 ILE B CA 1
ATOM 5070 C C . ILE B 1 300 ? -2.119 8.172 7.754 1 97.31 300 ILE B C 1
ATOM 5072 O O . ILE B 1 300 ? -2.658 7.633 8.719 1 97.31 300 ILE B O 1
ATOM 5076 N N . LEU B 1 301 ? -2.699 9.141 7.035 1 97.25 301 LEU B N 1
ATOM 5077 C CA . LEU B 1 301 ? -3.986 9.703 7.434 1 97.25 301 LEU B CA 1
ATOM 5078 C C . LEU B 1 301 ? -5.133 8.969 6.742 1 97.25 301 LEU B C 1
ATOM 5080 O O . LEU B 1 301 ? -6.301 9.297 6.961 1 97.25 301 LEU B O 1
ATOM 5084 N N . THR B 1 302 ? -4.875 7.992 5.914 1 96.19 302 THR B N 1
ATOM 5085 C CA . THR B 1 302 ? -5.93 7.32 5.164 1 96.19 302 THR B CA 1
ATOM 5086 C C . THR B 1 302 ? -5.984 5.836 5.516 1 96.19 302 THR B C 1
ATOM 5088 O O . THR B 1 302 ? -6.875 5.117 5.062 1 96.19 302 THR B O 1
ATOM 5091 N N . GLN B 1 303 ? -5.012 5.395 6.258 1 94.62 303 GLN B N 1
ATOM 5092 C CA . GLN B 1 303 ? -4.988 4.008 6.711 1 94.62 303 GLN B CA 1
ATOM 5093 C C . GLN B 1 303 ? -5.113 3.924 8.234 1 94.62 303 GLN B C 1
ATOM 5095 O O . GLN B 1 303 ? -4.785 4.875 8.938 1 94.62 303 GLN B O 1
ATOM 5100 N N . PRO B 1 304 ? -5.562 2.801 8.742 1 93.06 304 PRO B N 1
ATOM 5101 C CA . PRO B 1 304 ? -5.797 2.705 10.188 1 93.06 304 PRO B CA 1
ATOM 5102 C C . PRO B 1 304 ? -4.508 2.803 11 1 93.06 304 PRO B C 1
ATOM 5104 O O . PRO B 1 304 ? -3.588 2.006 10.805 1 93.06 304 PRO B O 1
ATOM 5107 N N . LEU B 1 305 ? -4.527 3.682 11.891 1 93.62 305 LEU B N 1
ATOM 5108 C CA . LEU B 1 305 ? -3.402 3.859 12.797 1 93.62 305 LEU B CA 1
ATOM 5109 C C . LEU B 1 305 ? -3.344 2.729 13.82 1 93.62 305 LEU B C 1
ATOM 5111 O O . LEU B 1 305 ? -4.379 2.281 14.312 1 93.62 305 LEU B O 1
ATOM 5115 N N . ASN B 1 306 ? -2.113 2.295 14.07 1 90.12 306 ASN B N 1
ATOM 5116 C CA . ASN B 1 306 ? -1.968 1.312 15.141 1 90.12 306 ASN B CA 1
ATOM 5117 C C . ASN B 1 306 ? -2.08 1.961 16.516 1 90.12 306 ASN B C 1
ATOM 5119 O O . ASN B 1 306 ? -2.318 3.164 16.625 1 90.12 306 ASN B O 1
ATOM 5123 N N . GLN B 1 307 ? -1.89 1.224 17.531 1 86.44 307 GLN B N 1
ATOM 5124 C CA . GLN B 1 307 ? -2.121 1.688 18.891 1 86.44 307 GLN B CA 1
ATOM 5125 C C . GLN B 1 307 ? -1.176 2.832 19.25 1 86.44 307 GLN B C 1
ATOM 5127 O O . GLN B 1 307 ? -1.602 3.844 19.812 1 86.44 307 GLN B O 1
ATOM 5132 N N . THR B 1 308 ? 0.065 2.684 18.922 1 86.81 308 THR B N 1
ATOM 5133 C CA . THR B 1 308 ? 1.043 3.723 19.234 1 86.81 308 THR B CA 1
ATOM 5134 C C . THR B 1 308 ? 0.763 4.98 18.406 1 86.81 308 THR B C 1
ATOM 5136 O O . THR B 1 308 ? 0.818 6.094 18.938 1 86.81 308 THR B O 1
ATOM 5139 N N . GLU B 1 309 ? 0.482 4.73 17.203 1 92.75 309 GLU B N 1
ATOM 5140 C CA . GLU B 1 309 ? 0.206 5.855 16.312 1 92.75 309 GLU B CA 1
ATOM 5141 C C . GLU B 1 309 ? -1.062 6.594 16.734 1 92.75 309 GLU B C 1
ATOM 5143 O O . GLU B 1 309 ? -1.174 7.805 16.531 1 92.75 309 GLU B O 1
ATOM 5148 N N . MET B 1 310 ? -1.907 5.906 17.359 1 91.06 310 MET B N 1
ATOM 5149 C CA . MET B 1 310 ? -3.143 6.516 17.844 1 91.06 310 MET B CA 1
ATOM 5150 C C . MET B 1 310 ? -2.854 7.531 18.938 1 91.06 310 MET B C 1
ATOM 5152 O O . MET B 1 310 ? -3.52 8.562 19.016 1 91.06 310 MET B O 1
ATOM 5156 N N . THR B 1 311 ? -1.909 7.242 19.734 1 91.25 311 THR B N 1
ATOM 5157 C CA . THR B 1 311 ? -1.523 8.172 20.797 1 91.25 311 THR B CA 1
ATOM 5158 C C . THR B 1 311 ? -0.881 9.422 20.219 1 91.25 311 THR B C 1
ATOM 5160 O O . THR B 1 311 ? -0.783 10.453 20.891 1 91.25 311 THR B O 1
ATOM 5163 N N . LEU B 1 312 ? -0.488 9.305 18.969 1 95.69 312 LEU B N 1
ATOM 5164 C CA . LEU B 1 312 ? 0.14 10.422 18.281 1 95.69 312 LEU B CA 1
ATOM 5165 C C . LEU B 1 312 ? -0.813 11.023 17.25 1 95.69 312 LEU B C 1
ATOM 5167 O O . LEU B 1 312 ? -0.392 11.797 16.391 1 95.69 312 LEU B O 1
ATOM 5171 N N . ALA B 1 313 ? -2.047 10.703 17.344 1 95.25 313 ALA B N 1
ATOM 5172 C CA . ALA B 1 313 ? -3.004 11.055 16.297 1 95.25 313 ALA B CA 1
ATOM 5173 C C . ALA B 1 313 ? -3.035 12.562 16.062 1 95.25 313 ALA B C 1
ATOM 5175 O O . ALA B 1 313 ? -2.973 13.016 14.922 1 95.25 313 ALA B O 1
ATOM 5176 N N . SER B 1 314 ? -3.105 13.344 17.141 1 95.69 314 SER B N 1
ATOM 5177 C CA . SER B 1 314 ? -3.129 14.805 17.016 1 95.69 314 SER B CA 1
ATOM 5178 C C . SER B 1 314 ? -1.839 15.328 16.391 1 95.69 314 SER B C 1
ATOM 5180 O O . SER B 1 314 ? -1.875 16.203 15.531 1 95.69 314 SER B O 1
ATOM 5182 N N . ASN B 1 315 ? -0.7 14.758 16.875 1 97.38 315 ASN B N 1
ATOM 5183 C CA . ASN B 1 315 ? 0.598 15.156 16.328 1 97.38 315 ASN B CA 1
ATOM 5184 C C . ASN B 1 315 ? 0.706 14.844 14.844 1 97.38 315 ASN B C 1
ATOM 5186 O O . ASN B 1 315 ? 1.169 15.68 14.062 1 97.38 315 ASN B O 1
ATOM 5190 N N . ILE B 1 316 ? 0.265 13.672 14.484 1 97.94 316 ILE B N 1
ATOM 5191 C CA . ILE B 1 316 ? 0.365 13.203 13.102 1 97.94 316 ILE B CA 1
ATOM 5192 C C . ILE B 1 316 ? -0.473 14.094 12.195 1 97.94 316 ILE B C 1
ATOM 5194 O O . ILE B 1 316 ? 0.012 14.57 11.164 1 97.94 316 ILE B O 1
ATOM 5198 N N . ALA B 1 317 ? -1.7 14.344 12.594 1 97.31 317 ALA B N 1
ATOM 5199 C CA . ALA B 1 317 ? -2.578 15.195 11.797 1 97.31 317 ALA B CA 1
ATOM 5200 C C . ALA B 1 317 ? -1.991 16.594 11.641 1 97.31 317 ALA B C 1
ATOM 5202 O O . ALA B 1 317 ? -1.899 17.109 10.523 1 97.31 317 ALA B O 1
ATOM 5203 N N . PHE B 1 318 ? -1.613 17.109 12.703 1 97.19 318 PHE B N 1
ATOM 5204 C CA . PHE B 1 318 ? -1.085 18.469 12.703 1 97.19 318 PHE B CA 1
ATOM 5205 C C . PHE B 1 318 ? 0.152 18.578 11.82 1 97.19 318 PHE B C 1
ATOM 5207 O O . PHE B 1 318 ? 0.243 19.469 10.969 1 97.19 318 PHE B O 1
ATOM 5214 N N . VAL B 1 319 ? 1.106 17.641 11.977 1 98 319 VAL B N 1
ATOM 5215 C CA . VAL B 1 319 ? 2.369 17.672 11.25 1 98 319 VAL B CA 1
ATOM 5216 C C . VAL B 1 319 ? 2.107 17.5 9.75 1 98 319 VAL B C 1
ATOM 5218 O O . VAL B 1 319 ? 2.666 18.234 8.93 1 98 319 VAL B O 1
ATOM 5221 N N . CYS B 1 320 ? 1.297 16.562 9.359 1 98.12 320 CYS B N 1
ATOM 5222 C CA . CYS B 1 320 ? 1 16.328 7.957 1 98.12 320 CYS B CA 1
ATOM 5223 C C . CYS B 1 320 ? 0.408 17.562 7.297 1 98.12 320 CYS B C 1
ATOM 5225 O O . CYS B 1 320 ? 0.793 17.922 6.188 1 98.12 320 CYS B O 1
ATOM 5227 N N . PHE B 1 321 ? -0.476 18.266 8.023 1 96.88 321 PHE B N 1
ATOM 5228 C CA . PHE B 1 321 ? -1.106 19.438 7.441 1 96.88 321 PHE B CA 1
ATOM 5229 C C . PHE B 1 321 ? -0.151 20.625 7.449 1 96.88 321 PHE B C 1
ATOM 5231 O O . PHE B 1 321 ? -0.183 21.469 6.547 1 96.88 321 PHE B O 1
ATOM 5238 N N . MET B 1 322 ? 0.683 20.672 8.453 1 96 322 MET B N 1
ATOM 5239 C CA . MET B 1 322 ? 1.679 21.734 8.492 1 96 322 MET B CA 1
ATOM 5240 C C . MET B 1 322 ? 2.656 21.609 7.328 1 96 322 MET B C 1
ATOM 5242 O O . MET B 1 322 ? 3.123 22.625 6.789 1 96 322 MET B O 1
ATOM 5246 N N . LEU B 1 323 ? 2.943 20.375 6.945 1 96.62 323 LEU B N 1
ATOM 5247 C CA . LEU B 1 323 ? 3.848 20.141 5.828 1 96.62 323 LEU B CA 1
ATOM 5248 C C . LEU B 1 323 ? 3.275 20.703 4.531 1 96.62 323 LEU B C 1
ATOM 5250 O O . LEU B 1 323 ? 4.027 21.094 3.637 1 96.62 323 LEU B O 1
ATOM 5254 N N . LEU B 1 324 ? 2.002 20.859 4.469 1 94.62 324 LEU B N 1
ATOM 5255 C CA . LEU B 1 324 ? 1.354 21.422 3.283 1 94.62 324 LEU B CA 1
ATOM 5256 C C . LEU B 1 324 ? 1.669 22.906 3.135 1 94.62 324 LEU B C 1
ATOM 5258 O O . LEU B 1 324 ? 1.717 23.422 2.018 1 94.62 324 LEU B O 1
ATOM 5262 N N . ASN B 1 325 ? 1.822 23.562 4.227 1 92.5 325 ASN B N 1
ATOM 5263 C CA . ASN B 1 325 ? 2.08 24.984 4.207 1 92.5 325 ASN B CA 1
ATOM 5264 C C . ASN B 1 325 ? 3.426 25.312 3.564 1 92.5 325 ASN B C 1
ATOM 5266 O O . ASN B 1 325 ? 3.691 26.469 3.215 1 92.5 325 ASN B O 1
ATOM 5270 N N . PHE B 1 326 ? 4.289 24.328 3.447 1 91.25 326 PHE B N 1
ATOM 5271 C CA . PHE B 1 326 ? 5.598 24.547 2.846 1 91.25 326 PHE B CA 1
ATOM 5272 C C . PHE B 1 326 ? 5.551 24.297 1.342 1 91.25 326 PHE B C 1
ATOM 5274 O O . PHE B 1 326 ? 6.539 24.516 0.64 1 91.25 326 PHE B O 1
ATOM 5281 N N . ARG B 1 327 ? 4.445 23.766 0.92 1 85.25 327 ARG B N 1
ATOM 5282 C CA . ARG B 1 327 ? 4.289 23.531 -0.512 1 85.25 327 ARG B CA 1
ATOM 5283 C C . ARG B 1 327 ? 3.965 24.828 -1.247 1 85.25 327 ARG B C 1
ATOM 5285 O O . ARG B 1 327 ? 3.336 25.734 -0.684 1 85.25 327 ARG B O 1
ATOM 5292 N N . LYS B 1 328 ? 4.469 24.922 -2.438 1 73.06 328 LYS B N 1
ATOM 5293 C CA . LYS B 1 328 ? 4.195 26.125 -3.219 1 73.06 328 LYS B CA 1
ATOM 5294 C C . LYS B 1 328 ? 2.768 26.109 -3.762 1 73.06 328 LYS B C 1
ATOM 5296 O O . LYS B 1 328 ? 2.279 25.078 -4.211 1 73.06 328 LYS B O 1
ATOM 5301 N N . CYS B 1 329 ? 2.131 27.219 -3.875 1 61.97 329 CYS B N 1
ATOM 5302 C CA . CYS B 1 329 ? 0.901 27.672 -4.512 1 61.97 329 CYS B CA 1
ATOM 5303 C C . CYS B 1 329 ? -0.202 26.625 -4.379 1 61.97 329 CYS B C 1
ATOM 5305 O O . CYS B 1 329 ? -0.526 25.938 -5.344 1 61.97 329 CYS B O 1
ATOM 5307 N N . ILE B 1 330 ? -0.751 26.453 -3.297 1 59.09 330 ILE B N 1
ATOM 5308 C CA . ILE B 1 330 ? -1.834 25.484 -3.176 1 59.09 330 ILE B CA 1
ATOM 5309 C C . ILE B 1 330 ? -3.094 26.031 -3.846 1 59.09 330 ILE B C 1
ATOM 5311 O O . ILE B 1 330 ? -3.775 25.312 -4.578 1 59.09 330 ILE B O 1
ATOM 5315 N N . ILE B 1 331 ? -3.395 27.344 -3.668 1 60.09 331 ILE B N 1
ATOM 5316 C CA . ILE B 1 331 ? -4.59 27.969 -4.234 1 60.09 331 ILE B CA 1
ATOM 5317 C C . ILE B 1 331 ? -4.184 29.094 -5.195 1 60.09 331 ILE B C 1
ATOM 5319 O O . ILE B 1 331 ? -3.404 29.969 -4.832 1 60.09 331 ILE B O 1
ATOM 5323 N N . PRO B 1 332 ? -4.734 28.906 -6.422 1 58.06 332 PRO B N 1
ATOM 5324 C CA . PRO B 1 332 ? -4.41 29.984 -7.359 1 58.06 332 PRO B CA 1
ATOM 5325 C C . PRO B 1 332 ? -5 31.328 -6.941 1 58.06 332 PRO B C 1
ATOM 5327 O O . PRO B 1 332 ? -6.043 31.375 -6.285 1 58.06 332 PRO B O 1
ATOM 5330 N N . SER B 1 333 ? -4.277 32.406 -7.094 1 55.28 333 SER B N 1
ATOM 5331 C CA . SER B 1 333 ? -4.676 33.75 -6.727 1 55.28 333 SER B CA 1
ATOM 5332 C C . SER B 1 333 ? -5.973 34.156 -7.426 1 55.28 333 SER B C 1
ATOM 5334 O O . SER B 1 333 ? -6.695 35.031 -6.945 1 55.28 333 SER B O 1
ATOM 5336 N N . SER B 1 334 ? -6.359 33.594 -8.531 1 51.16 334 SER B N 1
ATOM 5337 C CA . SER B 1 334 ? -7.551 33.969 -9.281 1 51.16 334 SER B CA 1
ATOM 5338 C C . SER B 1 334 ? -8.781 33.188 -8.805 1 51.16 334 SER B C 1
ATOM 5340 O O . SER B 1 334 ? -9.883 33.406 -9.305 1 51.16 334 SER B O 1
ATOM 5342 N N . ALA B 1 335 ? -8.789 32.625 -7.789 1 51.91 335 ALA B N 1
ATOM 5343 C CA . ALA B 1 335 ? -9.898 31.766 -7.402 1 51.91 335 ALA B CA 1
ATOM 5344 C C . ALA B 1 335 ? -10.836 32.469 -6.434 1 51.91 335 ALA B C 1
ATOM 5346 O O . ALA B 1 335 ? -10.391 33.25 -5.578 1 51.91 335 ALA B O 1
#

Organism: Patiria miniata (NCBI:txid46514)

InterPro domains:
  IPR027805 Transposase, Helix-turn-helix domain [PF13613] (88-131)
  IPR027806 Harbinger transposase-derived nuclease domain [PF13359] (166-325)

Solvent-accessible surface area (backbone atoms only — not comparable to full-atom values): 37254 Å² total; per-residue (Å²): 136,83,77,58,85,67,71,54,85,76,75,79,82,80,79,74,78,83,70,78,84,66,81,78,68,68,79,73,80,64,79,73,75,48,50,83,56,45,65,51,61,76,81,29,60,84,29,34,67,56,33,25,67,42,48,69,36,69,25,43,66,51,49,50,49,54,57,53,73,58,44,74,61,66,78,59,71,78,37,52,97,68,53,76,76,93,62,55,61,70,38,50,53,46,53,38,37,25,32,38,24,62,44,54,51,49,66,58,49,11,63,45,45,63,48,50,45,68,53,43,50,29,49,38,56,39,47,41,52,46,52,33,53,53,56,66,69,44,81,50,64,73,52,70,66,56,46,57,68,53,29,12,61,61,43,47,71,78,47,62,48,49,57,31,32,44,47,73,49,70,30,38,33,52,79,51,86,50,64,69,56,34,58,41,15,31,15,79,87,75,70,43,36,20,33,26,32,41,39,23,20,26,74,41,51,41,63,38,41,67,43,62,56,38,37,28,53,60,49,60,39,58,50,53,69,70,56,53,55,72,75,74,58,48,73,67,32,24,37,32,39,48,72,71,46,78,49,48,83,75,29,46,86,56,44,30,44,63,49,52,50,77,78,86,56,92,81,59,76,72,50,71,66,55,52,53,50,32,51,49,52,54,62,59,46,49,53,45,52,49,50,53,53,55,41,48,59,26,33,46,46,67,38,60,29,52,76,70,50,50,73,36,42,36,35,51,52,45,42,54,42,53,56,52,61,71,44,80,77,81,44,66,65,87,77,134,83,79,56,84,67,70,55,86,74,76,80,77,80,75,73,77,83,70,78,84,66,81,77,70,67,79,72,80,64,79,72,73,48,52,82,55,46,67,52,58,77,81,28,60,86,30,35,67,58,33,26,68,42,48,69,34,69,24,41,65,51,48,51,49,56,56,54,72,58,44,74,60,68,80,59,71,74,37,52,96,68,52,76,76,92,64,56,60,70,38,50,54,45,52,41,37,25,31,38,25,61,44,55,50,51,67,58,50,10,61,46,46,64,47,51,46,67,53,43,51,29,48,38,56,39,49,40,51,48,52,32,53,53,55,65,70,44,81,50,62,71,51,71,67,58,46,57,69,53,27,14,62,62,44,48,72,76,47,60,48,48,57,30,33,43,46,72,50,69,26,37,33,52,78,50,86,52,65,71,55,34,58,41,14,32,16,78,88,75,70,43,35,19,34,26,31,41,39,22,20,27,75,41,51,40,64,38,42,67,42,63,56,38,37,27,53,61,49,59,38,58,50,54,70,70,56,54,53,73,75,72,57,49,72,67,31,23,38,33,37,47,72,72,45,77,47,48,81,76,28,48,86,56,43,30,46,63,49,52,49,77,78,85,55,91,80,59,76,73,50,70,68,55,53,52,50,31,51,49,53,54,63,59,46,49,52,47,51,48,50,52,54,56,41,48,57,25,33,47,47,67,37,60,29,50,76,72,50,51,74,36,40,37,33,51,53,45,42,54,43,54,55,53,60,71,45,77,78,82,44,67,65,87,76

Nearest PDB structures (foldseek):
  6p5c-assembly1_A  TM=4.257E-01  e=2.521E+00  Geobacillus stearothermophilus
  4dqs-assembly1_A  TM=3.992E-01  e=3.141E+00  Geobacillus kaustophilus HTA426
  4ds4-assembly1_A  TM=3.868E-01  e=4.370E+00  Geobacillus kaustophilus HTA426
  3po4-assembly1_A  TM=4.073E-01  e=5.155E+00  Thermus aquaticus
  6p5c-assembly1_A  TM=4.275E-01  e=2.102E+00  Geobacillus stearothermophilus

Sequence (670 aa):
MQVDIESVPVIQEVHIQTDPLPNYSTCTSETQTESNRGFTIEDFKTDSAGVHYYTGLQDYLTFSDVLASLGPSAFKLTYLHGVRPSICVPDQFFLTVIKCRRYTPNFELSRMFKISESEVYCIFVTWMRFMSLQWREVDIWPSRDCVSFYAPSDFKRNFPTTRTILDGFEFPVKKPKAPTAQQVTFSTYKNRNTAKSVVGVTPGGLVSYMSCAYGGSTSDRQIAERSGLTRRTDPGDAIMVDKGFDIQDIFAPVDVTINIPTFFRKKNRMSGKSVLRDRKISSKRVHVERIIGLGKTYKILTQPLNQTEMTLASNIAFVCFMLLNFRKCIIPSSAMQVDIESVPVIQEVHIQTDPLPNYSTCTSETQTESNRGFTIEDFKTDSAGVHYYTGLQDYLTFSDVLASLGPSAFKLTYLHGVRPSICVPDQFFLTVIKCRRYTPNFELSRMFKISESEVYCIFVTWMRFMSLQWREVDIWPSRDCVSFYAPSDFKRNFPTTRTILDGFEFPVKKPKAPTAQQVTFSTYKNRNTAKSVVGVTPGGLVSYMSCAYGGSTSDRQIAERSGLTRRTDPGDAIMVDKGFDIQDIFAPVDVTINIPTFFRKKNRMSGKSVLRDRKISSKRVHVERIIGLGKTYKILTQPLNQTEMTLASNIAFVCFMLLNFRKCIIPSSA

Radius of gyration: 30.36 Å; Cα contacts (8 Å, |Δi|>4): 1020; chains: 2; bounding box: 78×86×65 Å

Secondary structure (DSSP, 8-state):
----TT-S----------------------SS-GGG----GGGGTT-HHHHHHHHSSSSHHHHHHHHHHT-GGGGSPPPGGG---SS-HHHHHHHHHHHHHH---HHHHHHHHTS-HHHHHHHHHHHHHHHHHHHHSS-----HHHHHHHS-HHHHHH-TTEEEEEEEEEEEBPPPSSHHHHHHHEETTTTEEEEEEEEEE-TTS-EEEEPPPEETTS-HHHHHHHHTGGGT--TT-EEE--TT---HHHHGGGT-EEE-PPP--SSS---HHHHHHHHHHHHHHHHHHHHHHHHTTSGGGTS-B-HHHHHTHHHHHHHHHHHHTTSS-SS-TT-/----TT-S----------------------SS-GGG----GGGGTT-HHHHHHHHSSSSHHHHHHHHHHT-GGGGSPPPGGG---SS-HHHHHHHHHHHHHH---HHHHHHHHTS-HHHHHHHHHHHHHHHHHHHHSS-----HHHHHHHS-HHHHHH-TTEEEEEEEEEEEBPPPSSHHHHHHHEETTTTEEEEEEEEEE-TTS-EEEEPPPEETTS-HHHHHHHTTGGGT--TT-EEE--TT---HHHHGGGT-EEE-PPP--SSS---HHHHHHHHHHHHHHHHHHHHHHHHTTSGGGTS-B-HHHHHTHHHHHHHHHHHHTTSS-SS-TT-